Protein 7M7K (pdb70)

B-factor: mean 34.38, std 13.86, range [15.27, 119.69]

Nearest PDB structures (foldseek):
  7m7k-assembly1_B-2  TM=1.002E+00  e=3.809E-82  Parageobacillus thermoglucosidasius
  5oln-assembly1_A  TM=9.779E-01  e=3.500E-61  Bacillus subtilis subsp. subtilis str. 168
  3h5q-assembly1_A-2  TM=9.897E-01  e=1.574E-60  Staphylococcus aureus subsp. aureus COL
  5ep8-assembly1_B  TM=9.813E-01  e=8.263E-61  Bacillus subtilis subsp. subtilis str. 168
  1brw-assembly1_B  TM=8.664E-01  e=1.815E-63  Geobacillus stearothermophilus

Sequence (432 aa):
HHVDLIAKKRDGYELSKEEIDFIIRGYTNGDIPDYQMSAFAMAVFFRGMTEEETAALTMAMVRSGDVIDLSKIEGMKVDKHSTGGVGDTTTLVLGPLVASVGVPVAKMSGRGLGHTGGTIDKLESVPGFHVEIDNEQFIELVNKNKIAIIGQTGNLTPADKKLYALRDVTATVDSIPLIASSIMSKKIAAGADAIVLDVKTGAGAFMKDFAGAKRLATAMVEIGKRVGRKTMAVISDMSQPLGYAVGNALEVKEAIDTLKGKGPEDLQELCLTLGSYMVYLAEKASSLEEARALLEASIREGKALETFKVFLSAQGGDASVVDDPTKLPQAKYRWELEAPEDGYVAEIVADEVGTAAMLLGAGRATKEATIDLSVGLVLHKKVGDAVKKGESLVTIYSNTENIEEVKQKLAKSIRLSSIPVAKPTLIYETIS

Secondary structure (DSSP, 8-state):
-THHHHHHHHTTPPPPHHHHHHHHHHHHHTSS-HHHHHHHHHHHHHH---HHHHHHHHHHHHHTS-----TTS-S--EEEEE---TT--HHHHHHHHHHTTT--EEEEE----SSS--HHHHHTTSTT------HHHHHHHHHHHSEEEEE--S---HHHHHHHHHHHTTT----HHHHHHHHHHHHHHTT-SEEEEEEEESTTSSSSSHHHHHHHHHHHHHHHHHHT-EEEEEEEE-SS-SSSEEESHHHHHHHHHHHTT-S-HHHHHHHHHHHHHHHHHTTSSSSHHHHHHHHHHHHHTTHHHHHHHHHHHHTT--GGGGT-GGGSPPPSEEEEEE-SSSEEEEEE-HHHHHHHHHHHT-S--SSS----TT-EEEE---TT-EE-TT-EEEEEEESSS--HHHHHHHHHHEEEESS--PPPPSEEEEE-

Radius of gyration: 22.05 Å; Cα contacts (8 Å, |Δi|>4): 949; chains: 1; bounding box: 49×59×62 Å

Solvent-accessible surface area: 18315 Å² total; per-residue (Å²): 168,56,71,96,19,26,33,59,4,142,58,40,131,86,3,52,126,138,46,1,29,103,5,2,189,6,5,47,114,47,89,5,42,88,154,18,2,24,45,5,1,69,11,1,85,150,140,20,31,57,87,102,4,8,8,14,4,0,44,5,1,5,125,32,20,85,77,35,95,13,72,143,1,120,35,62,23,13,31,17,44,21,46,18,36,20,2,27,1,0,36,8,0,5,10,4,0,0,5,25,27,25,0,2,18,18,43,29,24,51,128,31,100,36,110,31,4,21,28,9,3,14,4,45,3,0,53,44,2,99,28,138,35,79,79,126,82,0,25,104,31,0,49,157,22,48,7,0,1,15,20,63,123,28,88,30,4,34,0,6,168,88,4,98,57,22,4,87,117,38,82,0,28,98,6,33,15,5,7,0,1,7,15,0,0,86,30,0,0,11,12,5,58,1,0,0,1,1,4,1,5,19,62,11,4,101,16,124,81,79,51,1,0,80,138,0,0,54,21,2,2,37,3,0,116,95,22,68,64,107,4,18,0,1,0,0,11,0,41,23,0,5,0,83,3,1,0,0,4,20,2,1,88,10,0,1,33,1,0,77,35,137,21,5,120,29,0,58,59,0,2,6,16,0,0,7,22,11,0,78,7,1,126,79,14,100,41,53,141,74,0,65,58,65,0,77,16,0,16,177,101,25,83,0,24,95,19,2,43,61,9,0,63,46,12,50,8,49,18,36,0,1,108,51,34,92,89,4,52,112,21,161,90,161,118,76,19,110,4,91,94,96,8,64,0,20,96,0,48,1,72,44,0,4,48,0,0,47,84,14,27,0,8,12,81,61,169,106,23,127,28,55,30,7,0,0,0,27,1,74,34,23,14,24,56,63,9,145,135,35,63,28,4,0,3,0,26,3,58,63,121,136,13,102,115,6,29,124,65,0,53,133,0,13,110,41,30,100,121,95,45,84,147,47,76,36,49,88,57,48,24,63

Structure (mmCIF, N/CA/C/O backbone):
data_7M7K
#
_entry.id   7M7K
#
_cell.length_a   84.262
_cell.length_b   84.262
_cell.length_c   121.694
_cell.angle_alpha   90.000
_cell.angle_beta   90.000
_cell.angle_gamma   90.000
#
_symmetry.space_group_name_H-M   'P 41 21 2'
#
loop_
_entity.id
_entity.type
_entity.pdbx_description
1 polymer 'Pyrimidine-nucleoside phosphorylase'
2 non-polymer 'SULFATE ION'
3 non-polymer URIDINE
4 water water
#
loop_
_atom_site.group_PDB
_atom_site.id
_atom_site.type_symbol
_atom_site.label_atom_id
_atom_site.label_alt_id
_atom_site.label_comp_id
_atom_site.label_asym_id
_atom_site.label_entity_id
_atom_site.label_seq_id
_atom_site.pdbx_PDB_ins_code
_atom_site.Cartn_x
_atom_site.Cartn_y
_atom_site.Cartn_z
_atom_site.occupancy
_atom_site.B_iso_or_equiv
_atom_site.auth_seq_id
_atom_site.auth_comp_id
_atom_site.auth_asym_id
_atom_site.auth_atom_id
_atom_site.pdbx_PDB_model_num
ATOM 1 N N . HIS A 1 7 ? -13.75795 36.35946 -37.04469 1.000 55.74113 2 HIS B N 1
ATOM 2 C CA . HIS A 1 7 ? -15.05709 35.78279 -36.71572 1.000 53.58206 2 HIS B CA 1
ATOM 3 C C . HIS A 1 7 ? -14.92414 34.79592 -35.55608 1.000 45.44497 2 HIS B C 1
ATOM 4 O O . HIS A 1 7 ? -13.97271 34.00063 -35.51159 1.000 38.25258 2 HIS B O 1
ATOM 17 N N . HIS A 1 8 ? -15.89048 34.85534 -34.63149 1.000 40.62897 3 HIS B N 1
ATOM 18 C CA . HIS A 1 8 ? -15.85758 34.03431 -33.42285 1.000 36.00640 3 HIS B CA 1
ATOM 19 C C . HIS A 1 8 ? -15.72781 32.54020 -33.71690 1.000 32.18955 3 HIS B C 1
ATOM 20 O O . HIS A 1 8 ? -15.32707 31.76980 -32.82765 1.000 28.21558 3 HIS B O 1
ATOM 34 N N . VAL A 1 9 ? -16.10650 32.11123 -34.92132 1.000 24.26740 4 VAL B N 1
ATOM 35 C CA . VAL A 1 9 ? -16.02120 30.70135 -35.29191 1.000 26.68935 4 VAL B CA 1
ATOM 36 C C . VAL A 1 9 ? -14.61352 30.17889 -35.06918 1.000 22.51944 4 VAL B C 1
ATOM 37 O O . VAL A 1 9 ? -14.42392 29.00751 -34.71912 1.000 20.20691 4 VAL B O 1
ATOM 50 N N . ASP A 1 10 ? -13.60549 31.03788 -35.25490 1.000 21.69196 5 ASP B N 1
ATOM 51 C CA . ASP A 1 10 ? -12.22093 30.60298 -35.10345 1.000 23.51659 5 ASP B CA 1
ATOM 52 C C . ASP A 1 10 ? -11.98097 30.02124 -33.71982 1.000 16.96241 5 ASP B C 1
ATOM 53 O O . ASP A 1 10 ? -11.25294 29.03128 -33.56951 1.000 25.03743 5 ASP B O 1
ATOM 62 N N . LEU A 1 11 ? -12.61448 30.60280 -32.69583 1.000 19.46496 6 LEU B N 1
ATOM 63 C CA . LEU A 1 11 ? -12.43861 30.08866 -31.34272 1.000 18.56786 6 LEU B CA 1
ATOM 64 C C . LEU A 1 11 ? -12.95052 28.66463 -31.23029 1.000 17.46971 6 LEU B C 1
ATOM 65 O O . LEU A 1 11 ? -12.32590 27.81679 -30.57845 1.000 19.72631 6 LEU B O 1
ATOM 81 N N . ILE A 1 12 ? -14.07870 28.37626 -31.87120 1.000 20.09925 7 ILE B N 1
ATOM 82 C CA . ILE A 1 12 ? -14.57750 27.00802 -31.88622 1.000 21.19967 7 ILE B CA 1
ATOM 83 C C . ILE A 1 12 ? -13.59089 26.11187 -32.61795 1.000 18.19574 7 ILE B C 1
ATOM 84 O O . ILE A 1 12 ? -13.17712 25.06415 -32.10467 1.000 21.34815 7 ILE B O 1
ATOM 100 N N . ALA A 1 13 ? -13.14804 26.54994 -33.80866 1.000 20.12863 8 ALA B N 1
ATOM 101 C CA . ALA A 1 13 ? -12.31272 25.68347 -34.63631 1.000 19.90901 8 ALA B CA 1
ATOM 102 C C . ALA A 1 13 ? -11.02917 25.33297 -33.91370 1.000 21.10223 8 ALA B C 1
ATOM 103 O O . ALA A 1 13 ? -10.58200 24.17849 -33.93143 1.000 22.58965 8 ALA B O 1
ATOM 110 N N . LYS A 1 14 ? -10.45715 26.32020 -33.22354 1.000 18.91663 9 LYS B N 1
ATOM 111 C CA . LYS A 1 14 ? -9.19020 26.12632 -32.53733 1.000 20.90491 9 LYS B CA 1
ATOM 112 C C . LYS A 1 14 ? -9.31118 25.02103 -31.51015 1.000 21.12563 9 LYS B C 1
ATOM 113 O O . LYS A 1 14 ? -8.45784 24.13031 -31.43494 1.000 21.74443 9 LYS B O 1
ATOM 132 N N . LYS A 1 15 ? -10.38654 25.05099 -30.72164 1.000 22.17671 10 LYS B N 1
ATOM 133 C CA . LYS A 1 15 ? -10.55581 24.01559 -29.71391 1.000 24.24656 10 LYS B CA 1
ATOM 134 C C . LYS A 1 15 ? -10.86885 22.69076 -30.38509 1.000 20.01096 10 LYS B C 1
ATOM 135 O O . LYS A 1 15 ? -10.34674 21.64443 -29.98622 1.000 20.26086 10 LYS B O 1
ATOM 154 N N . ARG A 1 16 ? -11.67865 22.72990 -31.44229 1.000 20.42570 11 ARG B N 1
ATOM 155 C CA . ARG A 1 16 ? -12.01151 21.50057 -32.14919 1.000 19.44113 11 ARG B CA 1
ATOM 156 C C . ARG A 1 16 ? -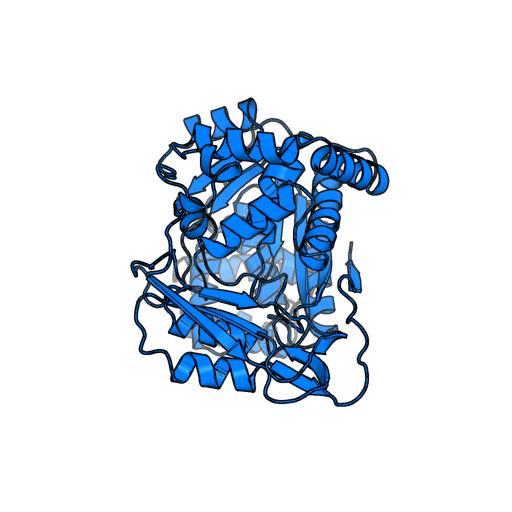10.74935 20.81451 -32.64909 1.000 23.97740 11 ARG B C 1
ATOM 157 O O . ARG A 1 16 ? -10.63147 19.58770 -32.58686 1.000 21.67679 11 ARG B O 1
ATOM 178 N N . ASP A 1 17 ? -9.78308 21.59396 -33.11955 1.000 22.72095 12 ASP B N 1
ATOM 179 C CA . ASP A 1 17 ? -8.55057 21.03461 -33.65123 1.000 22.02017 12 ASP B CA 1
ATOM 180 C C . ASP A 1 17 ? -7.56083 20.62915 -32.56728 1.000 25.17760 12 ASP B C 1
ATOM 181 O O . ASP A 1 17 ? -6.45218 20.19702 -32.90171 1.000 23.75905 12 ASP B O 1
ATOM 190 N N . GLY A 1 18 ? -7.92920 20.75088 -31.29434 1.000 25.36294 13 GLY B N 1
ATOM 191 C CA . GLY A 1 18 ? -7.09215 20.31590 -30.19528 1.000 26.59370 13 GLY B CA 1
ATOM 192 C C . GLY A 1 18 ? -6.11272 21.33746 -29.65134 1.000 25.68788 13 GLY B C 1
ATOM 193 O O . GLY A 1 18 ? -5.25315 20.96921 -28.83597 1.000 24.36446 13 GLY B O 1
ATOM 197 N N . TYR A 1 19 ? -6.21603 22.60247 -30.04962 1.000 20.77507 14 TYR B N 1
ATOM 198 C CA . TYR A 1 19 ? -5.23862 23.58680 -29.61359 1.000 23.66835 14 TYR B CA 1
ATOM 199 C C . TYR A 1 19 ? -5.68758 24.24648 -28.31396 1.000 28.82333 14 TYR B C 1
ATOM 200 O O . TYR A 1 19 ? -6.86732 24.27035 -27.96610 1.000 25.31076 14 TYR B O 1
ATOM 218 N N . GLU A 1 20 ? -4.71576 24.77419 -27.59150 1.000 24.27474 15 GLU B N 1
ATOM 219 C CA . GLU A 1 20 ? -4.95894 25.40818 -26.30560 1.000 25.38583 15 GLU B CA 1
ATOM 220 C C . GLU A 1 20 ? -5.35717 26.86107 -26.51803 1.000 26.52889 15 GLU B C 1
ATOM 221 O O . GLU A 1 20 ? -4.63338 27.62014 -27.17339 1.000 30.11126 15 GLU B O 1
ATOM 233 N N . LEU A 1 21 ? -6.51594 27.24552 -25.98996 1.000 22.94990 16 LEU B N 1
ATOM 234 C CA . LEU A 1 21 ? -6.89915 28.64755 -26.02418 1.000 26.22273 16 LEU B CA 1
ATOM 235 C C . LEU A 1 21 ? -6.02217 29.43861 -25.06571 1.000 28.85300 16 LEU B C 1
ATOM 236 O O . LEU A 1 21 ? -5.58428 28.93354 -24.02944 1.000 28.11673 16 LEU B O 1
ATOM 252 N N . SER A 1 22 ? -5.75089 30.68646 -25.42761 1.000 25.76271 17 SER B N 1
ATOM 253 C CA . SER A 1 22 ? -5.01625 31.55899 -24.53519 1.000 23.67032 17 SER B CA 1
ATOM 254 C C . SER A 1 22 ? -5.94293 32.12046 -23.46191 1.000 24.31396 17 SER B C 1
ATOM 255 O O . SER A 1 22 ? -7.17005 32.08818 -23.57348 1.000 23.19843 17 SER B O 1
ATOM 263 N N . LYS A 1 23 ? -5.33647 32.69442 -22.42697 1.000 26.41876 18 LYS B N 1
ATOM 264 C CA . LYS A 1 23 ? -6.13217 33.39667 -21.42997 1.000 29.12913 18 LYS B CA 1
ATOM 265 C C . LYS A 1 23 ? -6.99070 34.47926 -22.07510 1.000 24.81122 18 LYS B C 1
ATOM 266 O O . LYS A 1 23 ? -8.16058 34.64878 -21.71670 1.000 25.08395 18 LYS B O 1
ATOM 285 N N . GLU A 1 24 ? -6.41517 35.25088 -22.99700 1.000 26.40757 19 GLU B N 1
ATOM 286 C CA . GLU A 1 24 ? -7.17313 36.31329 -23.65253 1.000 22.33710 19 GLU B CA 1
ATOM 287 C C . GLU A 1 24 ? -8.39411 35.74711 -24.36628 1.000 21.15824 19 GLU B C 1
ATOM 288 O O . GLU A 1 24 ? -9.48304 36.33362 -24.31899 1.000 21.83051 19 GLU B O 1
ATOM 300 N N . GLU A 1 25 ? -8.23437 34.59782 -25.02220 1.000 23.40287 20 GLU B N 1
ATOM 301 C CA . GLU A 1 25 ? -9.33588 34.01323 -25.78403 1.000 22.55802 20 GLU B CA 1
ATOM 302 C C . GLU A 1 25 ? -10.42166 33.47166 -24.85740 1.000 20.14706 20 GLU B C 1
ATOM 303 O O . GLU A 1 25 ? -11.61194 33.67442 -25.10819 1.000 20.28495 20 GLU B O 1
ATOM 315 N N . ILE A 1 26 ? -10.03173 32.79711 -23.77413 1.000 25.62645 21 ILE B N 1
ATOM 316 C CA . ILE A 1 26 ? -11.01419 32.33183 -22.79223 1.000 19.33869 21 ILE B CA 1
ATOM 317 C C . ILE A 1 26 ? -11.77383 33.51239 -22.19287 1.000 22.41584 21 ILE B C 1
ATOM 318 O O . ILE A 1 26 ? -13.01120 33.49240 -22.09266 1.000 22.02908 21 ILE B O 1
ATOM 334 N N . ASP A 1 27 ? -11.05002 34.56088 -21.78515 1.000 24.61331 22 ASP B N 1
ATOM 335 C CA . ASP A 1 27 ? -11.71486 35.74210 -21.24363 1.000 24.38050 22 ASP B CA 1
ATOM 336 C C . ASP A 1 27 ? -12.70409 36.30994 -22.24392 1.000 23.39002 22 ASP B C 1
ATOM 337 O O . ASP A 1 27 ? -13.84342 36.64333 -21.89453 1.000 28.05489 22 ASP B O 1
ATOM 346 N N . PHE A 1 28 ? -12.28391 36.41068 -23.50647 1.000 25.04228 23 PHE B N 1
ATOM 347 C CA . PHE A 1 28 ? -13.13217 36.98338 -24.54454 1.000 19.87266 23 PHE B CA 1
ATOM 348 C C . PHE A 1 28 ? -14.39031 36.15238 -24.74760 1.000 21.55457 23 PHE B C 1
ATOM 349 O O . PHE A 1 28 ? -15.49381 36.69336 -24.82107 1.000 19.27652 23 PHE B O 1
ATOM 366 N N . ILE A 1 29 ? -14.24405 34.82739 -24.84519 1.000 21.77976 24 ILE B N 1
ATOM 367 C CA . ILE A 1 29 ? -15.40762 33.99123 -25.13161 1.000 24.56047 24 ILE B CA 1
ATOM 368 C C . ILE A 1 29 ? -16.38461 34.00745 -23.95738 1.000 25.58400 24 ILE B C 1
ATOM 369 O O . ILE A 1 29 ? -17.60265 34.09327 -24.15418 1.000 26.66557 24 ILE B O 1
ATOM 385 N N . ILE A 1 30 ? -15.87840 33.94807 -22.72072 1.000 24.96246 25 ILE B N 1
ATOM 386 C CA . ILE A 1 30 ? -16.78456 33.96801 -21.57416 1.000 24.93958 25 ILE B CA 1
ATOM 387 C C . ILE A 1 30 ? -17.49601 35.31542 -21.47268 1.000 26.69446 25 ILE B C 1
ATOM 388 O O . ILE A 1 30 ? -18.71120 35.37406 -21.25930 1.000 26.57217 25 ILE B O 1
ATOM 404 N N . ARG A 1 31 ? -16.76382 36.41627 -21.64154 1.000 32.02635 26 ARG B N 1
ATOM 405 C CA . ARG A 1 31 ? -17.37531 37.74413 -21.57170 1.000 30.92660 26 ARG B CA 1
ATOM 406 C C . ARG A 1 31 ? -18.44348 37.92577 -22.64514 1.000 30.95676 26 ARG B C 1
ATOM 407 O O . ARG A 1 31 ? -19.55269 38.41088 -22.36684 1.000 34.22380 26 ARG B O 1
ATOM 428 N N . GLY A 1 32 ? -18.13463 37.51967 -23.88049 1.000 28.96466 27 GLY B N 1
ATOM 429 C CA . GLY A 1 32 ? -19.09105 37.67062 -24.96237 1.000 31.73947 27 GLY B CA 1
ATOM 430 C C . GLY A 1 32 ? -20.30606 36.76876 -24.82504 1.000 32.52071 27 GLY B C 1
ATOM 431 O O . GLY A 1 32 ? -21.42931 37.18713 -25.11596 1.000 29.64549 27 GLY B O 1
ATOM 435 N N . TYR A 1 33 ? -20.10378 35.51400 -24.40510 1.000 28.07879 28 TYR B N 1
ATOM 436 C CA . TYR A 1 33 ? -21.24355 34.63966 -24.13556 1.000 29.73913 28 TYR B CA 1
ATOM 437 C C . TYR A 1 33 ? -22.10973 35.21566 -23.01996 1.000 27.50184 28 TYR B C 1
ATOM 438 O O . TYR A 1 33 ? -23.33875 35.28486 -23.14078 1.000 29.69336 28 TYR B O 1
ATOM 456 N N . THR A 1 34 ? -21.47838 35.64236 -21.92703 1.000 27.29333 29 THR B N 1
ATOM 457 C CA . THR A 1 34 ? -22.21290 36.20837 -20.80253 1.000 38.89305 29 THR B CA 1
ATOM 458 C C . THR A 1 34 ? -23.07910 37.36632 -21.24339 1.000 36.75728 29 THR B C 1
ATOM 459 O O . THR A 1 34 ? -24.23422 37.48535 -20.81717 1.000 30.73275 29 THR B O 1
ATOM 470 N N . ASN A 1 35 ? -22.52773 38.25380 -22.06916 1.000 33.48636 30 ASN B N 1
ATOM 471 C CA . ASN A 1 35 ? -23.27703 39.44644 -22.43085 1.000 38.42524 30 ASN B CA 1
ATOM 472 C C . ASN A 1 35 ? -24.22488 39.23513 -23.60059 1.000 42.85283 30 ASN B C 1
ATOM 473 O O . ASN A 1 35 ? -25.09029 40.08730 -23.82594 1.000 38.08636 30 ASN B O 1
ATOM 484 N N . GLY A 1 36 ? -24.08456 38.13951 -24.34929 1.000 40.56612 31 GLY B N 1
ATOM 485 C CA . GLY A 1 36 ? -24.94348 37.86935 -25.48760 1.000 37.85216 31 GLY B CA 1
ATOM 486 C C . GLY A 1 36 ? -24.30015 38.07443 -26.84196 1.000 40.10892 31 GLY B C 1
ATOM 487 O O . GLY A 1 36 ? -24.93871 37.78307 -27.86309 1.000 39.08304 31 GLY B O 1
ATOM 491 N N . ASP A 1 37 ? -23.05993 38.56097 -26.88580 1.000 37.44199 32 ASP B N 1
ATOM 492 C CA . ASP A 1 37 ? -22.37777 38.75158 -28.15905 1.000 37.28458 32 ASP B CA 1
ATOM 493 C C . ASP A 1 37 ? -22.13722 37.42593 -28.87158 1.000 34.68186 32 ASP B C 1
ATOM 494 O O . ASP A 1 37 ? -22.15948 37.36948 -30.10170 1.000 39.73124 32 ASP B O 1
ATOM 503 N N . ILE A 1 38 ? -21.89752 36.35393 -28.12080 1.000 38.88467 33 ILE B N 1
ATOM 504 C CA . ILE A 1 38 ? -21.62236 35.03168 -28.67894 1.000 30.24219 33 ILE B CA 1
ATOM 505 C C . ILE A 1 38 ? -22.87451 34.18157 -28.47483 1.000 26.33619 33 ILE B C 1
ATOM 506 O O . ILE A 1 38 ? -23.20436 33.85860 -27.32462 1.000 29.12956 33 ILE B O 1
ATOM 522 N N . PRO A 1 39 ? -23.58494 33.80010 -29.53277 1.000 28.51954 34 PRO B N 1
ATOM 523 C CA . PRO A 1 39 ? -24.87993 33.12509 -29.35273 1.000 28.04033 34 PRO B CA 1
ATOM 524 C C . PRO A 1 39 ? -24.72503 31.71442 -28.80828 1.000 29.16180 34 PRO B C 1
ATOM 525 O O . PRO A 1 39 ? -23.66556 31.08931 -28.88647 1.000 24.82726 34 PRO B O 1
ATOM 536 N N . ASP A 1 40 ? -25.83665 31.20845 -28.27809 1.000 31.32808 35 ASP B N 1
ATOM 537 C CA . ASP A 1 40 ? -25.83026 29.90524 -27.62941 1.000 27.69126 35 ASP B CA 1
ATOM 538 C C . ASP A 1 40 ? -25.34223 28.79333 -28.55864 1.000 25.77438 35 ASP B C 1
ATOM 539 O O . ASP A 1 40 ? -24.69600 27.85501 -28.08904 1.000 21.68392 35 ASP B O 1
ATOM 548 N N . TYR A 1 41 ? -25.62277 28.86774 -29.86643 1.000 25.04884 36 TYR B N 1
ATOM 549 C CA . TYR A 1 41 ? -25.25032 27.74541 -30.73457 1.000 25.22938 36 TYR B CA 1
ATOM 550 C C . TYR A 1 41 ? -23.73915 27.67676 -30.94724 1.000 25.25365 36 TYR B C 1
ATOM 551 O O . TYR A 1 41 ? -23.17473 26.57722 -31.10509 1.000 27.04547 36 TYR B O 1
ATOM 569 N N . GLN A 1 42 ? -23.05607 28.82055 -30.85585 1.000 22.53423 37 GLN B N 1
ATOM 570 C CA . GLN A 1 42 ? -21.60343 28.81296 -30.91819 1.000 20.89712 37 GLN B CA 1
ATOM 571 C C . GLN A 1 42 ? -21.00005 28.34994 -29.60018 1.000 21.53771 37 GLN B C 1
ATOM 572 O O . GLN A 1 42 ? -20.02815 27.58297 -29.59352 1.000 20.56270 37 GLN B O 1
ATOM 586 N N . MET A 1 43 ? -21.57541 28.77843 -28.47604 1.000 23.11346 38 MET B N 1
ATOM 587 C CA . MET A 1 43 ? -21.08772 28.31101 -27.18388 1.000 22.74220 38 MET B CA 1
ATOM 588 C C . MET A 1 43 ? -21.27877 26.80387 -27.03168 1.000 18.10824 38 MET B C 1
ATOM 589 O O . MET A 1 43 ? -20.44059 26.12352 -26.43431 1.000 20.31084 38 MET B O 1
ATOM 603 N N . SER A 1 44 ? -22.36700 26.25980 -27.56663 1.000 22.85445 39 SER B N 1
ATOM 604 C CA . SER A 1 44 ? -22.61640 24.83167 -27.40025 1.000 20.21935 39 SER B CA 1
ATOM 605 C C . SER A 1 44 ? -21.70455 24.01225 -28.30604 1.000 21.45413 39 SER B C 1
ATOM 606 O O . SER A 1 44 ? -21.20637 22.95524 -27.89459 1.000 19.15987 39 SER B O 1
ATOM 614 N N . ALA A 1 45 ? -21.45476 24.48873 -29.53350 1.000 17.91632 40 ALA B N 1
ATOM 615 C CA . ALA A 1 45 ? -20.42051 23.85033 -30.34344 1.000 18.27956 40 ALA B CA 1
ATOM 616 C C . ALA A 1 45 ? -19.06245 23.89930 -29.64622 1.000 19.00686 40 ALA B C 1
ATOM 617 O O . ALA A 1 45 ? -18.3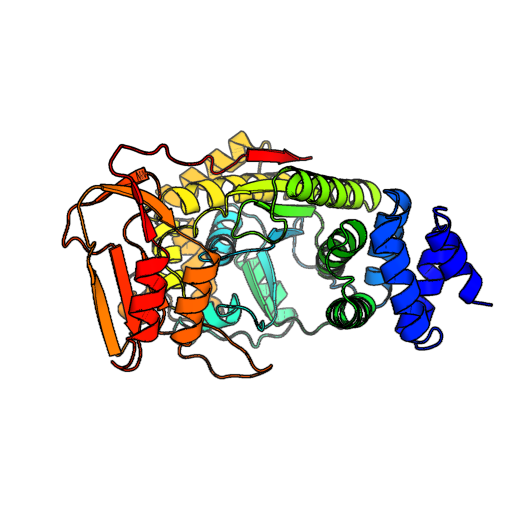0949 22.91281 -29.66006 1.000 17.53629 40 ALA B O 1
ATOM 624 N N . PHE A 1 46 ? -18.72960 25.03485 -29.02065 1.000 20.57081 41 PHE B N 1
ATOM 625 C CA . PHE A 1 46 ? -17.46668 25.13736 -28.28951 1.000 21.09506 41 PHE B CA 1
ATOM 626 C C . PHE A 1 46 ? -17.40867 24.13848 -27.13626 1.000 21.60045 41 PHE B C 1
ATOM 627 O O . PHE A 1 46 ? -16.39762 23.44460 -26.95701 1.000 19.98536 41 PHE B O 1
ATOM 644 N N . ALA A 1 47 ? -18.49650 24.03355 -26.35888 1.000 17.74354 42 ALA B N 1
ATOM 645 C CA . ALA A 1 47 ? -18.53143 23.10840 -25.22973 1.000 24.08471 42 ALA B CA 1
ATOM 646 C C . ALA A 1 47 ? -18.38228 21.65861 -25.68675 1.000 23.04612 42 ALA B C 1
ATOM 647 O O . ALA A 1 47 ? -17.71674 20.85826 -25.01863 1.000 19.24022 42 ALA B O 1
ATOM 654 N N . MET A 1 48 ? -18.99391 21.29525 -26.81981 1.000 22.72044 43 MET B N 1
ATOM 655 C CA . MET A 1 48 ? -18.83496 19.92868 -27.32394 1.000 18.42820 43 MET B CA 1
ATOM 656 C C . MET A 1 48 ? -17.39921 19.67234 -27.78251 1.000 20.72312 43 MET B C 1
ATOM 657 O O . MET A 1 48 ? -16.84509 18.57805 -27.56920 1.000 18.92687 43 MET B O 1
ATOM 671 N N . ALA A 1 49 ? -16.76895 20.68083 -28.39535 1.000 18.87622 44 ALA B N 1
ATOM 672 C CA . ALA A 1 49 ? -15.36328 20.54533 -28.75039 1.000 19.29671 44 ALA B CA 1
ATOM 673 C C . ALA A 1 49 ? -14.49986 20.35134 -27.50724 1.000 21.84031 44 ALA B C 1
ATOM 674 O O . ALA A 1 49 ? -13.53911 19.57382 -27.52294 1.000 21.28913 44 ALA B O 1
ATOM 681 N N . VAL A 1 50 ? -14.83484 21.04164 -26.41611 1.000 18.70759 45 VAL B N 1
ATOM 682 C CA . VAL A 1 50 ? -14.13031 20.83141 -25.15493 1.000 16.21266 45 VAL B CA 1
ATOM 683 C C . VAL A 1 50 ? -14.37506 19.41820 -24.63818 1.000 21.81229 45 VAL B C 1
ATOM 684 O O . VAL A 1 50 ? -13.45860 18.75729 -24.12133 1.000 19.62779 45 VAL B O 1
ATOM 697 N N . PHE A 1 51 ? -15.61722 18.93991 -24.74289 1.000 16.94357 46 PHE B N 1
ATOM 698 C CA . PHE A 1 51 ? -15.91527 17.57958 -24.31215 1.000 20.97317 46 PHE B CA 1
ATOM 699 C C . PHE A 1 51 ? -14.95028 16.59248 -24.95132 1.000 23.54415 46 PHE B C 1
ATOM 700 O O . PHE A 1 51 ? -14.45313 15.67160 -24.28400 1.000 20.75474 46 PHE B O 1
ATOM 717 N N . PHE A 1 52 ? -14.67516 16.76847 -26.25067 1.000 20.98540 47 PHE B N 1
ATOM 718 C CA . PHE A 1 52 ? -13.78864 15.82859 -26.94639 1.000 18.42410 47 PHE B CA 1
ATOM 719 C C . PHE A 1 52 ? -12.29842 16.12664 -26.78493 1.000 25.39984 47 PHE B C 1
ATOM 720 O O . PHE A 1 52 ? -11.49113 15.18886 -26.72816 1.000 22.34921 47 PHE B O 1
ATOM 737 N N . ARG A 1 53 ? -11.90181 17.38980 -26.69087 1.000 20.50096 48 ARG B N 1
ATOM 738 C CA . ARG A 1 53 ? -10.49140 17.74217 -26.72134 1.000 20.32987 48 ARG B CA 1
ATOM 739 C C . ARG A 1 53 ? -9.95013 18.22679 -25.39069 1.000 19.36429 48 ARG B C 1
ATOM 740 O O . ARG A 1 53 ? -8.72947 18.32706 -25.24555 1.000 25.33593 48 ARG B O 1
ATOM 761 N N . GLY A 1 54 ? -10.81026 18.52985 -24.42705 1.000 24.90256 49 GLY B N 1
ATOM 762 C CA . GLY A 1 54 ? -10.36896 18.93623 -23.11194 1.000 20.58909 49 GLY B CA 1
ATOM 763 C C . GLY A 1 54 ? -9.68987 20.30067 -23.06844 1.000 24.67952 49 GLY B C 1
ATOM 764 O O . GLY A 1 54 ? -9.71731 21.09717 -24.01416 1.000 23.84345 49 GLY B O 1
ATOM 768 N N . MET A 1 55 ? -9.07742 20.55791 -21.90994 1.000 22.76772 50 MET B N 1
ATOM 769 C CA . MET A 1 55 ? -8.35193 21.79136 -21.63394 1.000 21.89536 50 MET B CA 1
ATOM 770 C C . MET A 1 55 ? -7.14308 21.49533 -20.75440 1.000 23.23958 50 MET B C 1
ATOM 771 O O . MET A 1 55 ? -7.17051 20.59644 -19.90554 1.000 24.27335 50 MET B O 1
ATOM 785 N N . THR A 1 56 ? -6.08557 22.28048 -20.94696 1.000 23.47461 51 THR B N 1
ATOM 786 C CA . THR A 1 56 ? -4.92539 22.21669 -20.07408 1.000 22.43321 51 THR B CA 1
ATOM 787 C C . THR A 1 56 ? -5.25931 22.80613 -18.69703 1.000 20.78702 51 THR B C 1
ATOM 788 O O . THR A 1 56 ? -6.31016 23.41999 -18.48101 1.000 21.00963 51 THR B O 1
ATOM 799 N N . GLU A 1 57 ? -4.31465 22.66881 -17.76969 1.000 21.96684 52 GLU B N 1
ATOM 800 C CA . GLU A 1 57 ? -4.48972 23.27159 -16.44725 1.000 28.13217 52 GLU B CA 1
ATOM 801 C C . GLU A 1 57 ? -4.56323 24.79446 -16.52787 1.000 23.21170 52 GLU B C 1
ATOM 802 O O . GLU A 1 57 ? -5.37829 25.42803 -15.84170 1.000 25.34174 52 GLU B O 1
ATOM 814 N N . GLU A 1 58 ? -3.73157 25.40348 -17.37346 1.000 25.81566 53 GLU B N 1
ATOM 815 C CA . GLU A 1 58 ? -3.77603 26.85367 -17.52426 1.000 23.73708 53 GLU B CA 1
ATOM 816 C C . GLU A 1 58 ? -5.11151 27.30674 -18.09853 1.000 23.66407 53 GLU B C 1
ATOM 817 O O . GLU A 1 58 ? -5.69330 28.30319 -17.64781 1.000 24.08269 53 GLU B O 1
ATOM 829 N N . GLU A 1 59 ? -5.61783 26.58365 -19.09370 1.000 22.74583 54 GLU B N 1
ATOM 830 C CA . GLU A 1 59 ? -6.91866 26.91227 -19.65737 1.000 21.80924 54 GLU B CA 1
ATOM 831 C C . GLU A 1 59 ? -8.01195 26.80913 -18.60831 1.000 18.29499 54 GLU B C 1
ATOM 832 O O . GLU A 1 59 ? -8.90535 27.65647 -18.53995 1.000 18.28395 54 GLU B O 1
ATOM 844 N N . THR A 1 60 ? -7.99631 25.72605 -17.82881 1.000 18.71458 55 THR B N 1
ATOM 845 C CA . THR A 1 60 ? -9.06137 25.49808 -16.86369 1.000 17.61530 55 THR B CA 1
ATOM 846 C C . THR A 1 60 ? -9.06083 26.58164 -15.79172 1.000 24.66727 55 THR B C 1
ATOM 847 O O . THR A 1 60 ? -10.12705 27.06856 -15.38983 1.000 22.32137 55 THR B O 1
ATOM 858 N N . ALA A 1 61 ? -7.87089 26.97979 -15.32166 1.000 21.79243 56 ALA B N 1
ATOM 859 C CA . ALA A 1 61 ? -7.79931 28.07164 -14.35296 1.000 22.29603 56 ALA B CA 1
ATOM 860 C C . ALA A 1 61 ? -8.27699 29.38705 -14.96503 1.000 23.12537 56 ALA B C 1
ATOM 861 O O . ALA A 1 61 ? -8.99263 30.16757 -14.31418 1.000 21.39264 56 ALA B O 1
ATOM 868 N N . ALA A 1 62 ? -7.87833 29.66816 -16.21298 1.000 19.95010 57 ALA B N 1
ATOM 869 C CA . ALA A 1 62 ? -8.37307 30.87978 -16.86109 1.000 22.92469 57 ALA B CA 1
ATOM 870 C C . ALA A 1 62 ? -9.89762 30.86663 -16.96290 1.000 24.70508 57 ALA B C 1
ATOM 871 O O . ALA A 1 62 ? -10.55663 31.88489 -16.71661 1.000 21.39261 57 ALA B O 1
ATOM 878 N N . LEU A 1 63 ? -10.47492 29.72144 -17.32500 1.000 22.93012 58 LEU B N 1
ATOM 879 C CA . LEU A 1 63 ? -11.92776 29.61249 -17.42568 1.000 20.64145 58 LEU B CA 1
ATOM 880 C C . LEU A 1 63 ? -12.59046 29.85695 -16.07742 1.000 18.12654 58 LEU B C 1
ATOM 881 O O . LEU A 1 63 ? -13.58510 30.59131 -15.98781 1.000 19.59783 58 LEU B O 1
ATOM 897 N N . THR A 1 64 ? -12.03296 29.25883 -15.01395 1.000 21.86095 59 THR B N 1
ATOM 898 C CA . THR A 1 64 ? -12.55551 29.47217 -13.66670 1.000 22.53366 59 THR B CA 1
ATOM 899 C C . THR A 1 64 ? -12.60449 30.95595 -13.33130 1.000 19.36153 59 THR B C 1
ATOM 900 O O . THR A 1 64 ? -13.63156 31.47806 -12.88355 1.000 21.46407 59 THR B O 1
ATOM 911 N N . MET A 1 65 ? -11.48546 31.64915 -13.52801 1.000 22.53423 60 MET B N 1
ATOM 912 C CA . MET A 1 65 ? -11.43611 33.04959 -13.12597 1.000 19.95316 60 MET B CA 1
ATOM 913 C C . MET A 1 65 ? -12.27211 33.93393 -14.04483 1.000 23.96760 60 MET B C 1
ATOM 914 O O . MET A 1 65 ? -12.83428 34.93023 -13.58601 1.000 22.25766 60 MET B O 1
ATOM 928 N N . ALA A 1 66 ? -12.39851 33.58896 -15.33047 1.000 23.35127 61 ALA B N 1
ATOM 929 C CA . ALA A 1 66 ? -13.30112 34.34832 -16.18696 1.000 24.52823 61 ALA B CA 1
ATOM 930 C C . ALA A 1 66 ? -14.73508 34.22780 -15.69235 1.000 23.97452 61 ALA B C 1
ATOM 931 O O . ALA A 1 66 ? -15.50499 35.19610 -15.74169 1.000 20.87932 61 ALA B O 1
ATOM 938 N N . MET A 1 67 ? -15.11602 33.05047 -15.19157 1.000 19.64395 62 MET B N 1
ATOM 939 C CA . MET A 1 67 ? -16.47767 32.92110 -14.67847 1.000 21.11510 62 MET B CA 1
ATOM 940 C C . MET A 1 67 ? -16.63866 33.65675 -13.35065 1.000 24.37961 62 MET B C 1
ATOM 941 O O . MET A 1 67 ? -17.69097 34.24913 -13.09564 1.000 22.66664 62 MET B O 1
ATOM 955 N N . VAL A 1 68 ? -15.60575 33.64494 -12.49979 1.000 22.40554 63 VAL B N 1
ATOM 956 C CA . VAL A 1 68 ? -15.65273 34.44813 -11.27579 1.000 22.53293 63 VAL B CA 1
ATOM 957 C C . VAL A 1 68 ? -15.83438 35.92367 -11.61947 1.000 24.72778 63 VAL B C 1
ATOM 958 O O . VAL A 1 68 ? -16.67144 36.61820 -11.03616 1.000 23.88215 63 VAL B O 1
ATOM 971 N N . ARG A 1 69 ? -15.05085 36.41991 -12.58461 1.000 22.94787 64 ARG B N 1
ATOM 972 C CA . ARG A 1 69 ? -15.06432 37.83486 -12.92421 1.000 26.50632 64 ARG B CA 1
ATOM 973 C C . ARG A 1 69 ? -16.36135 38.25978 -13.58912 1.000 28.39487 64 ARG B C 1
ATOM 974 O O . ARG A 1 69 ? -16.62099 39.46433 -13.68731 1.000 29.18007 64 ARG B O 1
ATOM 995 N N . SER A 1 70 ? -17.16423 37.30577 -14.08105 1.000 27.48841 65 SER B N 1
ATOM 996 C CA . SER A 1 70 ? -18.40904 37.65532 -14.76168 1.000 22.35117 65 SER B CA 1
ATOM 997 C C . SER A 1 70 ? -19.42343 38.27874 -13.81297 1.000 30.14269 65 SER B C 1
ATOM 998 O O . SER A 1 70 ? -20.38484 38.90843 -14.26992 1.000 26.46119 65 SER B O 1
ATOM 1006 N N . GLY A 1 71 ? -19.22821 38.13677 -12.50911 1.000 25.83045 66 GLY B N 1
ATOM 1007 C CA . GLY A 1 71 ? -20.18339 38.67899 -11.56854 1.000 30.64839 66 GLY B CA 1
ATOM 1008 C C . GLY A 1 71 ? -19.52161 39.28030 -10.35151 1.000 31.83408 66 GLY B C 1
ATOM 1009 O O . GLY A 1 71 ? -18.38679 39.76709 -10.41540 1.000 34.75148 66 GLY B O 1
ATOM 1013 N N . ASP A 1 72 ? -20.22131 39.23406 -9.23019 1.000 34.87393 67 ASP B N 1
ATOM 1014 C CA . ASP A 1 72 ? -19.72422 39.81646 -7.99565 1.000 40.58004 67 ASP B CA 1
ATOM 1015 C C . ASP A 1 72 ? -19.00039 38.76918 -7.15853 1.000 33.37240 67 ASP B C 1
ATOM 1016 O O . ASP A 1 72 ? -19.16952 37.56222 -7.33560 1.000 34.18570 67 ASP B O 1
ATOM 1025 N N . VAL A 1 73 ? -18.15144 39.25869 -6.26683 1.000 34.34360 68 VAL B N 1
ATOM 1026 C CA . VAL A 1 73 ? -17.38019 38.44195 -5.34203 1.000 29.43016 68 VAL B CA 1
ATOM 1027 C C . VAL A 1 73 ? -17.75379 38.87945 -3.93160 1.000 37.32094 68 VAL B C 1
ATOM 1028 O O . VAL A 1 73 ? -17.69295 40.07253 -3.61408 1.000 36.13334 68 VAL B O 1
ATOM 1041 N N . ILE A 1 74 ? -18.16089 37.92215 -3.09644 1.000 33.15025 69 ILE B N 1
ATOM 1042 C CA . ILE A 1 74 ? -18.60851 38.25251 -1.74733 1.000 32.22599 69 ILE B CA 1
ATOM 1043 C C . ILE A 1 74 ? -17.41179 38.69862 -0.91525 1.000 29.90333 69 ILE B C 1
ATOM 1044 O O . ILE A 1 74 ? -16.37680 38.02077 -0.87466 1.000 30.94733 69 ILE B O 1
ATOM 1060 N N . ASP A 1 75 ? -17.54611 39.83876 -0.23712 1.000 37.04137 70 ASP B N 1
ATOM 1061 C CA . ASP A 1 75 ? -16.47294 40.37582 0.60351 1.000 32.92290 70 ASP B CA 1
ATOM 1062 C C . ASP A 1 75 ? -16.64576 39.87031 2.03580 1.000 30.35460 70 ASP B C 1
ATOM 1063 O O . ASP A 1 75 ? -17.56810 40.28994 2.74365 1.000 30.94351 70 ASP B O 1
ATOM 1072 N N . LEU A 1 76 ? -15.75460 38.97291 2.46728 1.000 27.67254 71 LEU B N 1
ATOM 1073 C CA . LEU A 1 76 ? -15.76371 38.46267 3.83389 1.000 30.94660 71 LEU B CA 1
ATOM 1074 C C . LEU A 1 76 ? -14.61448 39.02305 4.67779 1.000 31.80821 71 LEU B C 1
ATOM 1075 O O . LEU A 1 76 ? -14.22198 38.40803 5.67721 1.000 28.63925 71 LEU B O 1
ATOM 1091 N N . SER A 1 77 ? -14.06829 40.18369 4.30361 1.000 29.85013 72 SER B N 1
ATOM 1092 C CA . SER A 1 77 ? -12.89822 40.70109 5.00378 1.000 34.74798 72 SER B CA 1
ATOM 1093 C C . SER A 1 77 ? -13.20685 41.12925 6.43412 1.000 32.24264 72 SER B C 1
ATOM 1094 O O . SER A 1 77 ? -12.28318 41.20616 7.25367 1.000 36.89810 72 SER B O 1
ATOM 1102 N N . LYS A 1 78 ? -14.47326 41.40138 6.75511 1.000 32.77058 73 LYS B N 1
ATOM 1103 C CA . LYS A 1 78 ? -14.86291 41.83383 8.09341 1.000 31.67034 73 LYS B CA 1
ATOM 1104 C C . LYS A 1 78 ? -15.09606 40.66207 9.02752 1.000 35.10840 73 LYS B C 1
ATOM 1105 O O . LYS A 1 78 ? -15.31158 40.87111 10.22736 1.000 31.81183 73 LYS B O 1
ATOM 1124 N N . ILE A 1 79 ? -15.08997 39.44662 8.49725 1.000 32.51607 74 ILE B N 1
ATOM 1125 C CA . ILE A 1 79 ? -15.08283 38.24084 9.30880 1.000 37.69546 74 ILE B CA 1
ATOM 1126 C C . ILE A 1 79 ? -13.62840 37.88680 9.56040 1.000 34.08119 74 ILE B C 1
ATOM 1127 O O . ILE A 1 79 ? -12.85220 37.69168 8.61922 1.000 33.73669 74 ILE B O 1
ATOM 1143 N N . GLU A 1 80 ? -13.25688 37.81649 10.82709 1.000 40.39897 75 GLU B N 1
ATOM 1144 C CA . GLU A 1 80 ? -11.87121 37.59962 11.19665 1.000 39.59740 75 GLU B CA 1
ATOM 1145 C C . GLU A 1 80 ? -11.48017 36.14950 10.96346 1.000 44.80159 75 GLU B C 1
ATOM 1146 O O . GLU A 1 80 ? -12.23814 35.22768 11.28706 1.000 41.20763 75 GLU B O 1
ATOM 1158 N N . GLY A 1 81 ? -10.29755 35.95755 10.39414 1.000 36.84069 76 GLY B N 1
ATOM 1159 C CA . GLY A 1 81 ? -9.74201 34.64330 10.14957 1.000 38.88482 76 GLY B CA 1
ATOM 1160 C C . GLY A 1 81 ? -9.76864 34.26704 8.67478 1.000 38.99092 76 GLY B C 1
ATOM 1161 O O . GLY A 1 81 ? -10.40161 34.91188 7.83819 1.000 36.26311 76 GLY B O 1
ATOM 1165 N N . MET A 1 82 ? -9.03511 33.20022 8.36948 1.000 40.08139 77 MET B N 1
ATOM 1166 C CA . MET A 1 82 ? -9.14640 32.56952 7.06388 1.000 41.16701 77 MET B CA 1
ATOM 1167 C C . MET A 1 82 ? -10.54782 31.99495 6.88707 1.000 32.77809 77 MET B C 1
ATOM 1168 O O . MET A 1 82 ? -11.10358 31.38440 7.80346 1.000 32.26502 77 MET B O 1
ATOM 1182 N N . LYS A 1 83 ? -11.11946 32.19104 5.70145 1.000 29.13871 78 LYS B N 1
ATOM 1183 C CA . LYS A 1 83 ? -12.40819 31.60402 5.34389 1.000 31.20155 78 LYS B CA 1
ATOM 1184 C C . LYS A 1 83 ? -12.15378 30.34969 4.51604 1.000 27.41535 78 LYS B C 1
ATOM 1185 O O . LYS A 1 83 ? -11.67001 30.43523 3.38311 1.000 29.85886 78 LYS B O 1
ATOM 1204 N N . VAL A 1 84 ? -12.47117 29.18981 5.08767 1.000 24.99281 79 VAL B N 1
ATOM 1205 C CA . VAL A 1 84 ? -12.35042 27.90172 4.41387 1.000 23.25779 79 VAL B CA 1
ATOM 1206 C C . VAL A 1 84 ? -13.75264 27.40812 4.09575 1.000 30.48691 79 VAL B C 1
ATOM 1207 O O . VAL A 1 84 ? -14.63961 27.46419 4.95286 1.000 30.61024 79 VAL B O 1
ATOM 1220 N N . ASP A 1 85 ? -13.95339 26.92222 2.87411 1.000 25.27869 80 ASP B N 1
ATOM 1221 C CA . ASP A 1 85 ? -15.24513 26.40273 2.45013 1.000 31.90299 80 ASP B CA 1
ATOM 1222 C C . ASP A 1 85 ? -15.08949 24.94992 2.02247 1.000 30.73177 80 ASP B C 1
ATOM 1223 O O . ASP A 1 85 ? -14.00569 24.50240 1.64128 1.000 25.31579 80 ASP B O 1
ATOM 1232 N N . LYS A 1 86 ? -16.19312 24.21853 2.08958 1.000 33.27070 81 LYS B N 1
ATOM 1233 C CA . LYS A 1 86 ? -16.24927 22.81546 1.71561 1.000 29.30496 81 LYS B CA 1
ATOM 1234 C C . LYS A 1 86 ? -17.22688 22.66695 0.56074 1.000 31.75439 81 LYS B C 1
ATOM 1235 O O . LYS A 1 86 ? -18.26976 23.32713 0.53039 1.000 30.00923 81 LYS B O 1
ATOM 1254 N N . HIS A 1 87 ? -16.87265 21.83117 -0.41170 1.000 28.31715 82 HIS B N 1
ATOM 1255 C CA . HIS A 1 87 ? -17.82274 21.43347 -1.43470 1.000 23.80070 82 HIS B CA 1
ATOM 1256 C C . HIS A 1 87 ? -17.76570 19.93077 -1.64553 1.000 24.58661 82 HIS B C 1
ATOM 1257 O O . HIS A 1 87 ? -16.68352 19.35054 -1.74756 1.000 20.87634 82 HIS B O 1
ATOM 1271 N N . SER A 1 88 ? -18.93357 19.31295 -1.71592 1.000 25.45371 83 SER B N 1
ATOM 1272 C CA . SER A 1 88 ? -19.08164 17.93367 -2.14353 1.000 25.39352 83 SER B CA 1
ATOM 1273 C C . SER A 1 88 ? -20.02830 17.88203 -3.33501 1.000 30.04684 83 SER B C 1
ATOM 1274 O O . SER A 1 88 ? -20.98420 18.66042 -3.40595 1.000 28.26072 83 SER B O 1
ATOM 1282 N N . THR A 1 89 ? -19.73581 16.98943 -4.29002 1.000 31.08667 84 THR B N 1
ATOM 1283 C CA . THR A 1 89 ? -20.74462 16.61081 -5.26974 1.000 37.38369 84 THR B CA 1
ATOM 1284 C C . THR A 1 89 ? -21.93138 15.93180 -4.59889 1.000 37.48866 84 THR B C 1
ATOM 1285 O O . THR A 1 89 ? -23.02328 15.89540 -5.17174 1.000 39.27021 84 THR B O 1
ATOM 1296 N N . GLY A 1 90 ? -21.74134 15.39703 -3.40287 1.000 27.12422 85 GLY B N 1
ATOM 1297 C CA . GLY A 1 90 ? -22.84853 14.89005 -2.62087 1.000 39.01354 85 GLY B CA 1
ATOM 1298 C C . GLY A 1 90 ? -23.31877 13.51215 -3.05035 1.000 34.11328 85 GLY B C 1
ATOM 1299 O O . GLY A 1 90 ? -22.68155 12.78999 -3.82856 1.000 35.66506 85 GLY B O 1
ATOM 1303 N N . GLY A 1 91 ? -24.47635 13.15624 -2.52403 1.000 32.51831 86 GLY B N 1
ATOM 1304 C CA . GLY A 1 91 ? -25.01719 11.83025 -2.72547 1.000 26.99504 86 GLY B CA 1
ATOM 1305 C C . GLY A 1 91 ? -25.97694 11.48401 -1.61029 1.000 32.93790 86 GLY B C 1
ATOM 1306 O O . GLY A 1 91 ? -26.22385 12.27144 -0.68789 1.000 34.07097 86 GLY B O 1
ATOM 1310 N N . VAL A 1 92 ? -26.49645 10.26494 -1.70002 1.000 25.35941 87 VAL B N 1
ATOM 1311 C CA . VAL A 1 92 ? -27.60895 9.86098 -0.85125 1.000 23.36550 87 VAL B CA 1
ATOM 1312 C C . VAL A 1 92 ? -27.11638 9.71850 0.58112 1.000 23.61714 87 VAL B C 1
ATOM 1313 O O . VAL A 1 92 ? -26.17931 8.96046 0.86747 1.000 24.06696 87 VAL B O 1
ATOM 1326 N N . GLY A 1 93 ? -27.73262 10.46814 1.48694 1.000 21.22042 88 GLY B N 1
ATOM 1327 C CA . GLY A 1 93 ? -27.39182 10.40710 2.88833 1.000 20.34691 88 GLY B CA 1
ATOM 1328 C C . GLY A 1 93 ? -26.25323 11.30190 3.32470 1.000 24.47037 88 GLY B C 1
ATOM 1329 O O . GLY A 1 93 ? -25.83308 11.21624 4.48343 1.000 23.87356 88 GLY B O 1
ATOM 1333 N N . ASP A 1 94 ? -25.74557 12.16540 2.45767 1.000 29.92941 89 ASP B N 1
ATOM 1334 C CA . ASP A 1 94 ? -24.59846 12.98797 2.83995 1.000 29.29160 89 ASP B CA 1
ATOM 1335 C C . ASP A 1 94 ? -25.07552 14.10456 3.76566 1.000 24.47147 89 ASP B C 1
ATOM 1336 O O . ASP A 1 94 ? -25.57261 15.13892 3.32014 1.000 30.03898 89 ASP B O 1
ATOM 1345 N N . THR A 1 95 ? -24.89689 13.89550 5.06735 1.000 26.43459 90 THR B N 1
ATOM 1346 C CA . THR A 1 95 ? -25.24906 14.85413 6.10434 1.000 24.33119 90 THR B CA 1
ATOM 1347 C C . THR A 1 95 ? -24.06025 15.69864 6.52973 1.000 27.14021 90 THR B C 1
ATOM 1348 O O . THR A 1 95 ? -24.17546 16.48927 7.47772 1.000 27.61355 90 THR B O 1
ATOM 1359 N N . THR A 1 96 ? -22.92850 15.57421 5.82981 1.000 27.30264 91 THR B N 1
ATOM 1360 C CA . THR A 1 96 ? -21.69009 16.15706 6.33138 1.000 29.93463 91 THR B CA 1
ATOM 1361 C C . THR A 1 96 ? -21.82904 17.65349 6.54789 1.000 34.96597 91 THR B C 1
ATOM 1362 O O . THR A 1 96 ? -21.29859 18.18945 7.51819 1.000 35.36850 91 THR B O 1
ATOM 1373 N N . THR A 1 97 ? -22.51895 18.35432 5.65165 1.000 26.92643 92 THR B N 1
ATOM 1374 C CA . THR A 1 97 ? -22.59075 19.80284 5.79512 1.000 32.07816 92 THR B CA 1
ATOM 1375 C C . THR A 1 97 ? -23.29079 20.19624 7.09333 1.000 34.02540 92 THR B C 1
ATOM 1376 O O . THR A 1 97 ? -22.91807 21.19096 7.72578 1.000 36.26808 92 THR B O 1
ATOM 1387 N N . LEU A 1 98 ? -24.29547 19.42430 7.52190 1.000 27.51812 93 LEU B N 1
ATOM 1388 C CA . LEU A 1 98 ? -24.98554 19.76128 8.76525 1.000 25.54659 93 LEU B CA 1
ATOM 1389 C C . LEU A 1 98 ? -24.07692 19.57391 9.97419 1.000 28.27255 93 LEU B C 1
ATOM 1390 O O . LEU A 1 98 ? -24.19039 20.30398 10.96969 1.000 28.36493 93 LEU B O 1
ATOM 1406 N N . VAL A 1 99 ? -23.20464 18.56890 9.92264 1.000 22.86334 94 VAL B N 1
ATOM 1407 C CA . VAL A 1 99 ? -22.33738 18.26555 11.05066 1.000 26.20128 94 VAL B CA 1
ATOM 1408 C C . VAL A 1 99 ? -21.10036 19.15965 11.04918 1.000 24.20839 94 VAL B C 1
ATOM 1409 O O . VAL A 1 99 ? -20.64594 19.62108 12.10228 1.000 26.00621 94 VAL B O 1
ATOM 1422 N N . LEU A 1 100 ? -20.54178 19.41938 9.87492 1.000 24.39292 95 LEU B N 1
ATOM 1423 C CA . LEU A 1 100 ? -19.19739 19.97204 9.78131 1.000 26.25255 95 LEU B CA 1
ATOM 1424 C C . LEU A 1 100 ? -19.14159 21.40481 10.28631 1.000 25.65150 95 LEU B C 1
ATOM 1425 O O . LEU A 1 100 ? -18.14416 21.81344 10.88836 1.000 23.84300 95 LEU B O 1
ATOM 1441 N N . GLY A 1 101 ? -20.18693 22.18352 10.02544 1.000 20.69820 96 GLY B N 1
ATOM 1442 C CA . GLY A 1 101 ? -20.26380 23.55723 10.45894 1.000 23.19948 96 GLY B CA 1
ATOM 1443 C C . GLY A 1 101 ? -20.04206 23.73009 11.94812 1.000 23.59339 96 GLY B C 1
ATOM 1444 O O . GLY A 1 101 ? -19.06441 24.35029 12.39025 1.000 24.95155 96 GLY B O 1
ATOM 1448 N N . PRO A 1 102 ? -20.96975 23.21854 12.75365 1.000 20.49175 97 PRO B N 1
ATOM 1449 C CA . PRO A 1 102 ? -20.76308 23.27498 14.20961 1.000 21.81690 97 PRO B CA 1
ATOM 1450 C C . PRO A 1 102 ? -19.46147 22.61735 14.64391 1.000 22.40511 97 PRO B C 1
ATOM 1451 O O . PRO A 1 102 ? -18.77992 23.11544 15.55104 1.000 22.29262 97 PRO B O 1
ATOM 1462 N N . LEU A 1 103 ? -19.07744 21.52593 13.98306 1.000 17.96754 98 LEU B N 1
ATOM 1463 C CA . LEU A 1 103 ? -17.89703 20.78317 14.40162 1.000 18.37544 98 LEU B CA 1
ATOM 1464 C C . LEU A 1 103 ? -16.64084 21.63860 14.27959 1.000 22.50629 98 LEU B C 1
ATOM 1465 O O . LEU A 1 103 ? -15.89209 21.79027 15.24884 1.000 22.73016 98 LEU B O 1
ATOM 1481 N N . VAL A 1 104 ? -16.39833 22.21938 13.10126 1.000 23.93802 99 VAL B N 1
ATOM 1482 C CA . VAL A 1 104 ? -15.18089 23.01818 12.93903 1.000 23.77825 99 VAL B CA 1
ATOM 1483 C C . VAL A 1 104 ? -15.31069 24.36625 13.63833 1.000 22.41100 99 VAL B C 1
ATOM 1484 O O . VAL A 1 104 ? -14.32394 24.88651 14.17896 1.000 21.53492 99 VAL B O 1
ATOM 1497 N N . ALA A 1 105 ? -16.51485 24.94160 13.68500 1.000 23.91060 100 ALA B N 1
ATOM 1498 C CA . ALA A 1 105 ? -16.67891 26.19966 14.40630 1.000 20.58404 100 ALA B CA 1
ATOM 1499 C C . ALA A 1 105 ? -16.35372 26.04088 15.88479 1.000 25.54440 100 ALA B C 1
ATOM 1500 O O . ALA A 1 105 ? -15.86432 26.99101 16.51540 1.000 23.69114 100 ALA B O 1
ATOM 1507 N N . SER A 1 106 ? -16.59640 24.85079 16.45463 1.000 21.35770 101 SER B N 1
ATOM 1508 C CA . SER A 1 106 ? -16.38230 24.66421 17.88178 1.000 28.06712 101 SER B CA 1
ATOM 1509 C C . SER A 1 106 ? -14.90915 24.76369 18.26132 1.000 27.64603 101 SER B C 1
ATOM 1510 O O . SER A 1 106 ? -14.60207 24.97874 19.43774 1.000 28.01853 101 SER B O 1
ATOM 1518 N N . VAL A 1 107 ? -14.00083 24.61289 17.30259 1.000 24.94039 102 VAL B N 1
ATOM 1519 C CA . VAL A 1 107 ? -12.57542 24.74626 17.55164 1.000 25.46777 102 VAL B CA 1
ATOM 1520 C C . VAL A 1 107 ? -12.02391 26.01923 16.91275 1.000 29.33368 102 VAL B C 1
ATOM 1521 O O . VAL A 1 107 ? -10.81805 26.13687 16.71228 1.000 28.51565 102 VAL B O 1
ATOM 1534 N N . GLY A 1 108 ? -12.89634 26.97341 16.58315 1.000 26.28388 103 GLY B N 1
ATOM 1535 C CA . GLY A 1 108 ? -12.47734 28.30353 16.19674 1.000 30.55626 103 GLY B CA 1
ATOM 1536 C C . GLY A 1 108 ? -12.44294 28.59891 14.71289 1.000 27.52237 103 GLY B C 1
ATOM 1537 O O . GLY A 1 108 ? -12.02705 29.70107 14.33769 1.000 27.76221 103 GLY B O 1
ATOM 1541 N N . VAL A 1 109 ? -12.88197 27.67430 13.86075 1.000 26.81269 104 VAL B N 1
ATOM 1542 C CA . VAL A 1 109 ? -12.91829 27.91544 12.41894 1.000 22.06462 104 VAL B CA 1
ATOM 1543 C C . VAL A 1 109 ? -14.17527 28.70343 12.06944 1.000 25.88538 104 VAL B C 1
ATOM 1544 O O . VAL A 1 109 ? -15.29409 28.21663 12.29998 1.000 25.12952 104 VAL B O 1
ATOM 1557 N N . PRO A 1 110 ? -14.04831 29.90634 11.50854 1.000 22.74360 105 PRO B N 1
ATOM 1558 C CA . PRO A 1 110 ? -15.24574 30.68708 11.16791 1.000 23.67341 105 PRO B CA 1
ATOM 1559 C C . PRO A 1 110 ? -16.00485 30.06078 10.00479 1.000 27.38216 105 PRO B C 1
ATOM 1560 O O . PRO A 1 110 ? -15.42560 29.74657 8.96347 1.000 23.87594 105 PRO B O 1
ATOM 1571 N N . VAL A 1 111 ? -17.31012 29.86161 10.20253 1.000 24.98269 106 VAL B N 1
ATOM 1572 C CA . VAL A 1 111 ? -18.17244 29.20945 9.21843 1.000 24.75754 106 VAL B CA 1
ATOM 1573 C C . VAL A 1 111 ? -19.20363 30.23856 8.77883 1.000 23.42959 106 VAL B C 1
ATOM 1574 O O . VAL A 1 111 ? -20.24497 30.44150 9.42710 1.000 26.16208 106 VAL B O 1
ATOM 1587 N N . ALA A 1 112 ? -18.90118 30.90193 7.66533 1.000 23.71922 107 ALA B N 1
ATOM 1588 C CA . ALA A 1 112 ? -19.76530 31.91827 7.08203 1.000 25.62318 107 ALA B CA 1
ATOM 1589 C C . ALA A 1 112 ? -20.50406 31.23596 5.93570 1.000 33.17244 107 ALA B C 1
ATOM 1590 O O . ALA A 1 112 ? -20.08549 31.27860 4.77828 1.000 30.35232 107 ALA B O 1
ATOM 1597 N N . LYS A 1 113 ? -21.60384 30.55555 6.27202 1.000 30.83134 108 LYS B N 1
ATOM 1598 C CA . LYS A 1 113 ? -22.26899 29.67324 5.32228 1.000 31.32861 108 LYS B CA 1
ATOM 1599 C C . LYS A 1 113 ? -23.29146 30.46595 4.51531 1.000 31.49945 108 LYS B C 1
ATOM 1600 O O . LYS A 1 113 ? -24.18019 31.10791 5.08121 1.000 29.28868 108 LYS B O 1
ATOM 1619 N N . MET A 1 114 ? -23.13375 30.44993 3.19491 1.000 35.82162 109 MET B N 1
ATOM 1620 C CA . MET A 1 114 ? -24.08335 31.03910 2.26332 1.000 40.62710 109 MET B CA 1
ATOM 1621 C C . MET A 1 114 ? -24.61080 29.91402 1.39149 1.000 44.16293 109 MET B C 1
ATOM 1622 O O . MET A 1 114 ? -23.82370 29.13411 0.84250 1.000 43.28656 109 MET B O 1
ATOM 1636 N N . SER A 1 115 ? -25.93235 29.79764 1.29537 1.000 49.26380 110 SER B N 1
ATOM 1637 C CA . SER A 1 115 ? -26.47791 28.74990 0.44264 1.000 58.92227 110 SER B CA 1
ATOM 1638 C C . SER A 1 115 ? -27.86858 29.12002 -0.04276 1.000 53.80335 110 SER B C 1
ATOM 1639 O O . SER A 1 115 ? -28.49397 30.06869 0.43688 1.000 47.76884 110 SER B O 1
ATOM 1647 N N . GLY A 1 116 ? -28.33639 28.35100 -1.01640 1.000 69.70620 111 GLY B N 1
ATOM 1648 C CA . GLY A 1 116 ? -29.63850 28.58356 -1.612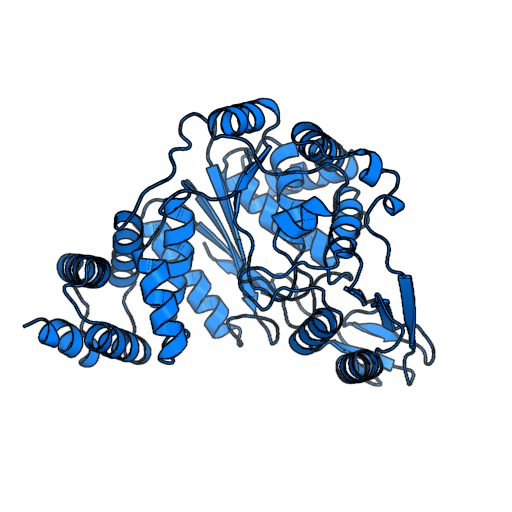34 1.000 70.06943 111 GLY B CA 1
ATOM 1649 C C . GLY A 1 116 ? -30.39050 27.28157 -1.77668 1.000 74.21983 111 GLY B C 1
ATOM 1650 O O . GLY A 1 116 ? -29.79850 26.20937 -1.92678 1.000 83.60439 111 GLY B O 1
ATOM 1654 N N . ARG A 1 117 ? -31.71614 27.39158 -1.75299 1.000 78.15086 112 ARG B N 1
ATOM 1655 C CA . ARG A 1 117 ? -32.57932 26.21959 -1.81744 1.000 76.77031 112 ARG B CA 1
ATOM 1656 C C . ARG A 1 117 ? -32.41474 25.50229 -3.15205 1.000 78.32357 112 ARG B C 1
ATOM 1657 O O . ARG A 1 117 ? -32.59865 26.09824 -4.21836 1.000 73.58092 112 ARG B O 1
ATOM 1678 N N . GLY A 1 118 ? -32.08536 24.20682 -3.08876 1.000 82.46355 113 GLY B N 1
ATOM 1679 C CA . GLY A 1 118 ? -31.77433 23.45257 -4.28323 1.000 87.09081 113 GLY B CA 1
ATOM 1680 C C . GLY A 1 118 ? -32.96624 22.70544 -4.85974 1.000 84.86249 113 GLY B C 1
ATOM 1681 O O . GLY A 1 118 ? -34.05286 22.65858 -4.28699 1.000 79.25082 113 GLY B O 1
ATOM 1685 N N . LEU A 1 119 ? -32.73544 22.11552 -6.03217 1.000 82.60325 114 LEU B N 1
ATOM 1686 C CA . LEU A 1 119 ? -33.71364 21.27896 -6.71326 1.000 75.49096 114 LEU B CA 1
ATOM 1687 C C . LEU A 1 119 ? -33.31236 19.81069 -6.65256 1.000 75.29110 114 LEU B C 1
ATOM 1688 O O . LEU A 1 119 ? -33.68694 19.01710 -7.52048 1.000 77.89645 114 LEU B O 1
ATOM 1704 N N . GLY A 1 120 ? -32.55424 19.44300 -5.62480 1.000 76.28510 115 GLY B N 1
ATOM 1705 C CA . GLY A 1 120 ? -31.96507 18.12706 -5.53362 1.000 71.54425 115 GLY B CA 1
ATOM 1706 C C . GLY A 1 120 ? -32.91535 17.07010 -4.99732 1.000 72.52729 115 GLY B C 1
ATOM 1707 O O . GLY A 1 120 ? -34.12653 17.26333 -4.87376 1.000 62.02759 115 GLY B O 1
ATOM 1711 N N . HIS A 1 121 ? -32.32178 15.91869 -4.65998 1.000 73.12064 116 HIS B N 1
ATOM 1712 C CA . HIS A 1 121 ? -33.06903 14.72831 -4.26656 1.000 68.53253 116 HIS B CA 1
ATOM 1713 C C . HIS A 1 121 ? -33.50431 14.74991 -2.80698 1.000 62.59477 116 HIS B C 1
ATOM 1714 O O . HIS A 1 121 ? -34.37853 13.96247 -2.42102 1.000 58.92527 116 HIS B O 1
ATOM 1728 N N . THR A 1 122 ? -32.91027 15.61507 -1.99216 1.000 55.27128 117 THR B N 1
ATOM 1729 C CA . THR A 1 122 ? -33.42674 15.97365 -0.67894 1.000 52.55515 117 THR B CA 1
ATOM 1730 C C . THR A 1 122 ? -33.46577 17.49530 -0.61273 1.000 58.87019 117 THR B C 1
ATOM 1731 O O . THR A 1 122 ? -33.12213 18.18994 -1.57968 1.000 50.60985 117 THR B O 1
ATOM 1742 N N . GLY A 1 123 ? -33.89685 18.02140 0.52748 1.000 52.56893 118 GLY B N 1
ATOM 1743 C CA . GLY A 1 123 ? -33.78355 19.44403 0.74752 1.000 52.22733 118 GLY B CA 1
ATOM 1744 C C . GLY A 1 123 ? -32.33374 19.87411 0.85852 1.000 52.34308 118 GLY B C 1
ATOM 1745 O O . GLY A 1 123 ? -31.43557 19.07833 1.13841 1.000 56.74700 118 GLY B O 1
ATOM 1749 N N . GLY A 1 124 ? -32.10200 21.16041 0.61488 1.000 54.82133 119 GLY B N 1
ATOM 1750 C CA . GLY A 1 124 ? -30.79663 21.73676 0.84424 1.000 52.05101 119 GLY B CA 1
ATOM 1751 C C . GLY A 1 124 ? -30.51972 21.86783 2.33179 1.000 45.87857 119 GLY B C 1
ATOM 1752 O O . GLY A 1 124 ? -31.30565 21.45622 3.18745 1.000 39.96766 119 GLY B O 1
ATOM 1756 N N . THR A 1 125 ? -29.36713 22.46629 2.64418 1.000 42.41573 120 THR B N 1
ATOM 1757 C CA . THR A 1 125 ? -29.05015 22.73227 4.04219 1.000 40.09986 120 THR B CA 1
ATOM 1758 C C . THR A 1 125 ? -30.12833 23.58845 4.69371 1.000 34.58612 120 THR B C 1
ATOM 1759 O O . THR A 1 125 ? -30.51304 23.34527 5.84450 1.000 30.38961 120 THR B O 1
ATOM 1770 N N . ILE A 1 126 ? -30.63551 24.59388 3.97619 1.000 30.27077 121 ILE B N 1
ATOM 1771 C CA . ILE A 1 126 ? -31.64509 25.46730 4.56441 1.000 35.95239 121 ILE B CA 1
ATOM 1772 C C . ILE A 1 126 ? -32.94639 24.70004 4.78688 1.000 32.87029 121 ILE B C 1
ATOM 1773 O O . ILE A 1 126 ? -33.57381 24.79911 5.84936 1.000 29.67614 121 ILE B O 1
ATOM 1789 N N . ASP A 1 127 ? -33.38402 23.94457 3.77612 1.000 37.15711 122 ASP B N 1
ATOM 1790 C CA . ASP A 1 127 ? -34.57851 23.12132 3.93288 1.000 34.40652 122 ASP B CA 1
ATOM 1791 C C . ASP A 1 127 ? -34.46033 22.22180 5.15327 1.000 31.21422 122 ASP B C 1
ATOM 1792 O O . ASP A 1 127 ? -35.41333 22.08006 5.93252 1.000 29.96919 122 ASP B O 1
ATOM 1801 N N . LYS A 1 128 ? -33.29173 21.60297 5.33514 1.000 31.16037 123 LYS B N 1
ATOM 1802 C CA . LYS A 1 128 ? -33.11153 20.67508 6.44257 1.000 30.02584 123 LYS B CA 1
ATOM 1803 C C . LYS A 1 128 ? -33.14019 21.40670 7.77640 1.000 25.74381 123 LYS B C 1
ATOM 1804 O O . LYS A 1 128 ? -33.85213 21.00483 8.70220 1.000 23.32083 123 LYS B O 1
ATOM 1823 N N . LEU A 1 129 ? -32.37493 22.49516 7.89439 1.000 26.44120 124 LEU B N 1
ATOM 1824 C CA . LEU A 1 129 ? -32.34252 23.22987 9.15264 1.000 25.54696 124 LEU B CA 1
ATOM 1825 C C . LEU A 1 129 ? -33.69935 23.82672 9.50531 1.000 22.98272 124 LEU B C 1
ATOM 1826 O O . LEU A 1 129 ? -34.00054 24.01836 10.69476 1.000 25.23253 124 LEU B O 1
ATOM 1842 N N . GLU A 1 130 ? -34.54510 24.10081 8.50456 1.000 24.77713 125 GLU B N 1
ATOM 1843 C CA . GLU A 1 130 ? -35.88013 24.61350 8.80530 1.000 28.94288 125 GLU B CA 1
ATOM 1844 C C . GLU A 1 130 ? -36.76656 23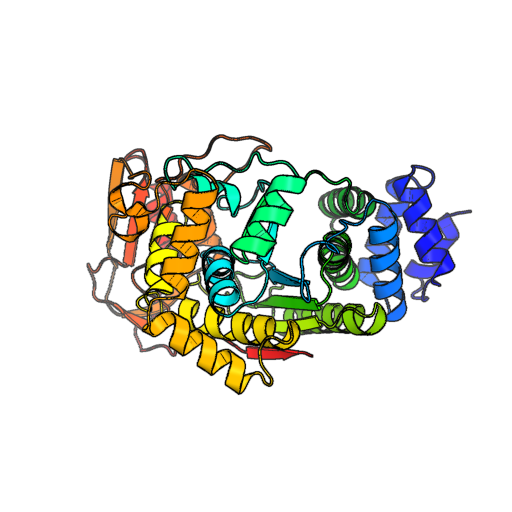.56742 9.46649 1.000 32.88157 125 GLU B C 1
ATOM 1845 O O . GLU A 1 130 ? -37.85574 23.91099 9.93864 1.000 33.64434 125 GLU B O 1
ATOM 1857 N N . SER A 1 131 ? -36.32151 22.30797 9.51469 1.000 28.01062 126 SER B N 1
ATOM 1858 C CA . SER A 1 131 ? -36.98728 21.31927 10.35665 1.000 25.78043 126 SER B CA 1
ATOM 1859 C C . SER A 1 131 ? -37.02337 21.76547 11.80644 1.000 27.11115 126 SER B C 1
ATOM 1860 O O . SER A 1 131 ? -37.90777 21.35403 12.56485 1.000 23.66924 126 SER B O 1
ATOM 1868 N N . VAL A 1 132 ? -36.03511 22.54780 12.22451 1.000 25.57902 127 VAL B N 1
ATOM 1869 C CA . VAL A 1 132 ? -35.93402 23.00752 13.60208 1.000 24.05211 127 VAL B CA 1
ATOM 1870 C C . VAL A 1 132 ? -36.96942 24.10744 13.81012 1.000 25.53810 127 VAL B C 1
ATOM 1871 O O . VAL A 1 132 ? -36.91758 25.14290 13.12567 1.000 22.14159 127 VAL B O 1
ATOM 1884 N N . PRO A 1 133 ? -37.91773 23.92656 14.72833 1.000 25.67771 128 PRO B N 1
ATOM 1885 C CA . PRO A 1 133 ? -38.97222 24.93239 14.90882 1.000 30.24306 128 PRO B CA 1
ATOM 1886 C C . PRO A 1 133 ? -38.39157 26.32090 15.13073 1.000 28.67339 128 PRO B C 1
ATOM 1887 O O . PRO A 1 133 ? -37.53980 26.52836 16.00039 1.000 28.05003 128 PRO B O 1
ATOM 1898 N N . GLY A 1 134 ? -38.86539 27.27839 14.33611 1.000 31.49095 129 GLY B N 1
ATOM 1899 C CA . GLY A 1 134 ? -38.50538 28.66634 14.50514 1.000 39.76940 129 GLY B CA 1
ATOM 1900 C C . GLY A 1 134 ? -37.27804 29.10596 13.74729 1.000 38.55199 129 GLY B C 1
ATOM 1901 O O . GLY A 1 134 ? -37.02540 30.31719 13.65926 1.000 29.82532 129 GLY B O 1
ATOM 1905 N N . PHE A 1 135 ? -36.51545 28.16989 13.18768 1.000 33.93212 130 PHE B N 1
ATOM 1906 C CA . PHE A 1 135 ? -35.27608 28.51137 12.51300 1.000 31.64991 130 PHE B CA 1
ATOM 1907 C C . PHE A 1 135 ? -35.56441 29.07699 11.13384 1.000 38.32588 130 PHE B C 1
ATOM 1908 O O . PHE A 1 135 ? -36.24601 28.44225 10.32002 1.000 40.51780 130 PHE B O 1
ATOM 1925 N N . HIS A 1 136 ? -35.02481 30.26122 10.86452 1.000 37.77734 131 HIS B N 1
ATOM 1926 C CA . HIS A 1 136 ? -35.27934 30.95963 9.61685 1.000 42.74842 131 HIS B CA 1
ATOM 1927 C C . HIS A 1 136 ? -34.01923 31.67891 9.18539 1.000 43.74382 131 HIS B C 1
ATOM 1928 O O . HIS A 1 136 ? -33.26245 32.17357 10.02102 1.000 43.47653 131 HIS B O 1
ATOM 1942 N N . VAL A 1 137 ? -33.80151 31.74116 7.87809 1.000 43.56073 132 VAL B N 1
ATOM 1943 C CA . VAL A 1 137 ? -32.63734 32.42971 7.33749 1.000 48.15143 132 VAL B CA 1
ATOM 1944 C C . VAL A 1 137 ? -33.09877 33.66113 6.57247 1.000 52.68471 132 VAL B C 1
ATOM 1945 O O . VAL A 1 137 ? -33.19789 33.64503 5.34179 1.000 54.70330 132 VAL B O 1
ATOM 1958 N N . GLU A 1 138 ? -33.39501 34.73224 7.30238 1.000 54.19527 133 GLU B N 1
ATOM 1959 C CA . GLU A 1 138 ? -33.75806 36.01238 6.71319 1.000 61.50765 133 GLU B CA 1
ATOM 1960 C C . GLU A 1 138 ? -33.06103 37.11280 7.51422 1.000 57.14225 133 GLU B C 1
ATOM 1961 O O . GLU A 1 138 ? -33.67925 37.93652 8.18362 1.000 60.55342 133 GLU B O 1
ATOM 1973 N N . ILE A 1 139 ? -31.73533 37.09711 7.46720 1.000 54.10767 134 ILE B N 1
ATOM 1974 C CA . ILE A 1 139 ? -30.90635 38.11459 8.09482 1.000 48.77112 134 ILE B CA 1
ATOM 1975 C C . ILE A 1 139 ? -30.18234 38.85959 6.98710 1.000 43.00042 134 ILE B C 1
ATOM 1976 O O . ILE A 1 139 ? -29.94204 38.31721 5.90108 1.000 43.44147 134 ILE B O 1
ATOM 1992 N N . ASP A 1 140 ? -29.82261 40.10442 7.26715 1.000 43.94772 135 ASP B N 1
ATOM 1993 C CA . ASP A 1 140 ? -29.01510 40.87179 6.33555 1.000 42.61467 135 ASP B CA 1
ATOM 1994 C C . ASP A 1 140 ? -27.53163 40.59060 6.57733 1.000 43.71608 135 ASP B C 1
ATOM 1995 O O . ASP A 1 140 ? -27.14401 39.90758 7.53264 1.000 36.62542 135 ASP B O 1
ATOM 2004 N N . ASN A 1 141 ? -26.69649 41.14365 5.69325 1.000 40.05283 136 ASN B N 1
ATOM 2005 C CA . ASN A 1 141 ? -25.27074 40.83546 5.71178 1.000 38.17101 136 ASN B CA 1
ATOM 2006 C C . ASN A 1 141 ? -24.59918 41.31112 6.99570 1.000 41.71934 136 ASN B C 1
ATOM 2007 O O . ASN A 1 141 ? -23.64704 40.67751 7.47023 1.000 38.50236 136 ASN B O 1
ATOM 2018 N N . GLU A 1 142 ? -25.07626 42.41185 7.57585 1.000 39.18730 137 GLU B N 1
ATOM 2019 C CA . GLU A 1 142 ? -24.46822 42.92306 8.80304 1.000 45.23323 137 GLU B CA 1
ATOM 2020 C C . GLU A 1 142 ? -24.66857 41.94406 9.95783 1.000 37.38706 137 GLU B C 1
ATOM 2021 O O . GLU A 1 142 ? -23.71068 41.58649 10.65745 1.000 31.57131 137 GLU B O 1
ATOM 2033 N N . GLN A 1 143 ? -25.91064 41.49443 10.16296 1.000 33.60806 138 GLN B N 1
ATOM 2034 C CA . GLN A 1 143 ? -26.19339 40.53507 11.22666 1.000 35.94068 138 GLN B CA 1
ATOM 2035 C C . GLN A 1 143 ? -25.44063 39.22861 10.99349 1.000 32.37494 138 GLN B C 1
ATOM 2036 O O . GLN A 1 143 ? -24.97276 38.58982 11.94549 1.000 34.03861 138 GLN B O 1
ATOM 2050 N N . PHE A 1 144 ? -25.30539 38.83106 9.72706 1.000 31.84881 139 PHE B N 1
ATOM 2051 C CA . PHE A 1 144 ? -24.52192 37.65549 9.35934 1.000 33.20108 139 PHE B CA 1
ATOM 2052 C C . PHE A 1 144 ? -23.07971 37.78426 9.83783 1.000 30.16826 139 PHE B C 1
ATOM 2053 O O . PHE A 1 144 ? -22.55669 36.89417 10.52981 1.000 29.40290 139 PHE B O 1
ATOM 2070 N N . ILE A 1 145 ? -22.42036 38.89019 9.47488 1.000 28.45079 140 ILE B N 1
ATOM 2071 C CA . ILE A 1 145 ? -21.03903 39.11413 9.90541 1.000 28.95121 140 ILE B CA 1
ATOM 2072 C C . ILE A 1 145 ? -20.94456 39.09641 11.42546 1.000 26.00064 140 ILE B C 1
ATOM 2073 O O . ILE A 1 145 ? -20.03662 38.47915 12.00782 1.000 24.71801 140 ILE B O 1
ATOM 2089 N N . GLU A 1 146 ? -21.86231 39.81132 12.08472 1.000 28.17425 141 GLU B N 1
ATOM 2090 C CA . GLU A 1 146 ? -21.86285 39.88443 13.54203 1.000 25.06861 141 GLU B CA 1
ATOM 2091 C C . GLU A 1 146 ? -21.93206 38.49536 14.15465 1.000 27.02332 141 GLU B C 1
ATOM 2092 O O . GLU A 1 146 ? -21.18742 38.17212 15.09126 1.000 25.60426 141 GLU B O 1
ATOM 2104 N N . LEU A 1 147 ? -22.83980 37.65723 13.64762 1.000 24.22490 142 LEU B N 1
ATOM 2105 C CA . LEU A 1 147 ? -23.01501 36.34584 14.25518 1.000 26.96935 142 LEU B CA 1
ATOM 2106 C C . LEU A 1 147 ? -21.79704 35.47053 14.01345 1.000 22.78513 142 LEU B C 1
ATOM 2107 O O . LEU A 1 147 ? -21.41729 34.68590 14.88325 1.000 23.18705 142 LEU B O 1
ATOM 2123 N N . VAL A 1 148 ? -21.16512 35.58393 12.84581 1.000 26.13528 143 VAL B N 1
ATOM 2124 C CA . VAL A 1 148 ? -19.98709 34.75323 12.61349 1.000 23.10546 143 VAL B CA 1
ATOM 2125 C C . VAL A 1 148 ? -18.85436 35.17985 13.54051 1.000 24.93698 143 VAL B C 1
ATOM 2126 O O . VAL A 1 148 ? -18.15579 34.33765 14.11608 1.000 23.11234 143 VAL B O 1
ATOM 2139 N N . ASN A 1 149 ? -18.65610 36.49098 13.70899 1.000 23.74518 144 ASN B N 1
ATOM 2140 C CA . ASN A 1 149 ? -17.58060 36.94795 14.58608 1.000 27.36026 144 ASN B CA 1
ATOM 2141 C C . ASN A 1 149 ? -17.87351 36.63864 16.05044 1.000 24.81552 144 ASN B C 1
ATOM 2142 O O . ASN A 1 149 ? -16.93931 36.42930 16.82316 1.000 26.19492 144 ASN B O 1
ATOM 2153 N N . LYS A 1 150 ? -19.15116 36.56813 16.44636 1.000 23.42857 145 LYS B N 1
ATOM 2154 C CA . LYS A 1 150 ? -19.50242 36.24644 17.82623 1.000 21.82200 145 LYS B CA 1
ATOM 2155 C C . LYS A 1 150 ? -19.43564 34.74904 18.09280 1.000 24.29364 145 LYS B C 1
ATOM 2156 O O . LYS A 1 150 ? -18.82431 34.30653 19.07137 1.000 24.78406 145 LYS B O 1
ATOM 2175 N N . ASN A 1 151 ? -20.11923 33.96026 17.26085 1.000 25.13919 146 ASN B N 1
ATOM 2176 C CA . ASN A 1 151 ? -20.33017 32.54523 17.49823 1.000 24.22195 146 ASN B CA 1
ATOM 2177 C C . ASN A 1 151 ? -19.48506 31.63300 16.62375 1.000 24.77497 146 ASN B C 1
ATOM 2178 O O . ASN A 1 151 ? -19.48885 30.42452 16.86173 1.000 20.50024 146 ASN B O 1
ATOM 2189 N N . LYS A 1 152 ? -18.78852 32.16972 15.61848 1.000 22.42902 147 LYS B N 1
ATOM 2190 C CA . LYS A 1 152 ? -17.95498 31.45483 14.65107 1.000 22.28370 147 LYS B CA 1
ATOM 2191 C C . LYS A 1 152 ? -18.78106 30.68301 13.63280 1.000 26.42295 147 LYS B C 1
ATOM 2192 O O . LYS A 1 152 ? -18.22655 29.87884 12.87084 1.000 24.82666 147 LYS B O 1
ATOM 2211 N N . ILE A 1 153 ? -20.08782 30.92262 13.57550 1.000 23.90276 148 ILE B N 1
ATOM 2212 C CA . ILE A 1 153 ? -20.91586 30.25562 12.58253 1.000 24.18443 148 ILE B CA 1
ATOM 2213 C C . ILE A 1 153 ? -22.20224 31.04330 12.39252 1.000 21.83955 148 ILE B C 1
ATOM 2214 O O . ILE A 1 153 ? -22.75895 31.61516 13.33885 1.000 24.62565 148 ILE B O 1
ATOM 2230 N N . ALA A 1 154 ? -22.65877 31.06839 11.14700 1.000 23.00929 149 ALA B N 1
ATOM 2231 C CA . ALA A 1 154 ? -23.99297 31.54191 10.81498 1.000 25.15929 149 ALA B CA 1
ATOM 2232 C C . ALA A 1 154 ? -24.30255 31.09485 9.39329 1.000 22.70170 149 ALA B C 1
ATOM 2233 O O . ALA A 1 154 ? -23.42431 30.64354 8.65480 1.000 24.66976 149 ALA B O 1
ATOM 2240 N N . ILE A 1 155 ? -25.56436 31.24532 9.01319 1.000 25.81048 150 ILE B N 1
ATOM 2241 C CA . ILE A 1 155 ? -26.02080 30.86834 7.68239 1.000 30.47323 150 ILE B CA 1
ATOM 2242 C C . ILE A 1 155 ? -26.89191 31.98406 7.11929 1.000 27.90029 150 ILE B C 1
ATOM 2243 O O . ILE A 1 155 ? -27.68938 32.60314 7.83722 1.000 28.15761 150 ILE B O 1
ATOM 2259 N N . ILE A 1 156 ? -26.71194 32.25150 5.82744 1.000 29.86918 151 ILE B N 1
ATOM 2260 C CA . ILE A 1 156 ? -27.50004 33.23398 5.09991 1.000 37.10601 151 ILE B CA 1
ATOM 2261 C C . ILE A 1 156 ? -27.84147 32.63961 3.73746 1.000 35.72103 151 ILE B C 1
ATOM 2262 O O . ILE A 1 156 ? -27.19850 31.69754 3.25386 1.000 38.94755 151 ILE B O 1
ATOM 2278 N N . GLY A 1 157 ? -28.90800 33.17536 3.14672 1.000 43.81938 152 GLY B N 1
ATOM 2279 C CA . GLY A 1 157 ? -29.29741 32.77870 1.80660 1.000 49.01004 152 GLY B CA 1
ATOM 2280 C C . GLY A 1 157 ? -28.51654 33.57448 0.78055 1.000 46.76553 152 GLY B C 1
ATOM 2281 O O . GLY A 1 157 ? -28.43650 34.80589 0.85779 1.000 49.37670 152 GLY B O 1
ATOM 2285 N N . GLN A 1 158 ? -27.93272 32.87012 -0.18177 1.000 49.03407 153 GLN B N 1
ATOM 2286 C CA . GLN A 1 158 ? -27.14834 33.53421 -1.21194 1.000 56.13524 153 GLN B CA 1
ATOM 2287 C C . GLN A 1 158 ? -28.03667 34.49901 -1.98268 1.000 54.89336 153 GLN B C 1
ATOM 2288 O O . GLN A 1 158 ? -29.08958 34.11149 -2.49800 1.000 62.90896 153 GLN B O 1
ATOM 2302 N N . THR A 1 159 ? -27.62542 35.76309 -2.03394 1.000 60.22332 154 THR B N 1
ATOM 2303 C CA . THR A 1 159 ? -28.32416 36.77382 -2.81068 1.000 70.65642 154 THR B CA 1
ATOM 2304 C C . THR A 1 159 ? -27.42579 37.46026 -3.82748 1.000 71.37134 154 THR B C 1
ATOM 2305 O O . THR A 1 159 ? -27.93923 38.17749 -4.69384 1.000 71.96210 154 THR B O 1
ATOM 2316 N N . GLY A 1 160 ? -26.11129 37.27201 -3.74475 1.000 58.94686 155 GLY B N 1
ATOM 2317 C CA . GLY A 1 160 ? -25.22068 37.93371 -4.67052 1.000 58.99780 155 GLY B CA 1
ATOM 2318 C C . GLY A 1 160 ? -25.37848 37.40837 -6.08414 1.000 52.70313 155 GLY B C 1
ATOM 2319 O O . GLY A 1 160 ? -25.75397 36.25782 -6.31305 1.000 53.52395 155 GLY B O 1
ATOM 2323 N N . ASN A 1 161 ? -25.08326 38.27936 -7.04994 1.000 46.47310 156 ASN B N 1
ATOM 2324 C CA . ASN A 1 161 ? -25.02737 37.90267 -8.46417 1.000 45.14201 156 ASN B CA 1
ATOM 2325 C C . ASN A 1 161 ? -23.68796 37.21751 -8.72548 1.000 40.04762 156 ASN B C 1
ATOM 2326 O O . ASN A 1 161 ? -22.74632 37.79809 -9.27179 1.000 38.23580 156 ASN B O 1
ATOM 2337 N N . LEU A 1 162 ? -23.59431 35.95843 -8.31482 1.000 36.04173 157 LEU B N 1
ATOM 2338 C CA . LEU A 1 162 ? -22.34136 35.22328 -8.41656 1.000 34.32067 157 LEU B CA 1
ATOM 2339 C C . LEU A 1 162 ? -22.30072 34.39851 -9.69723 1.000 28.81137 157 LEU B C 1
ATOM 2340 O O . LEU A 1 162 ? -23.28188 33.74751 -10.06271 1.000 28.26374 157 LEU B O 1
ATOM 2356 N N . THR A 1 163 ? -21.14662 34.42297 -10.35804 1.000 29.66156 158 THR B N 1
ATOM 2357 C CA . THR A 1 163 ? -20.83572 33.61716 -11.53799 1.000 25.19553 158 THR B CA 1
ATOM 2358 C C . THR A 1 163 ? -22.04775 33.48197 -12.47021 1.000 23.88497 158 THR B C 1
ATOM 2359 O O . THR A 1 163 ? -22.46647 32.35447 -12.79035 1.000 24.33636 158 THR B O 1
ATOM 2370 N N . PRO A 1 164 ? -22.63070 34.58577 -12.91604 1.000 21.76173 159 PRO B N 1
ATOM 2371 C CA . PRO A 1 164 ? -23.71003 34.48301 -13.91504 1.000 24.90949 159 PRO B CA 1
ATOM 2372 C C . PRO A 1 164 ? -23.29507 33.69152 -15.14778 1.000 19.51014 159 PRO B C 1
ATOM 2373 O O . PRO A 1 164 ? -24.11561 32.96477 -15.71862 1.000 26.40353 159 PRO B O 1
ATOM 2384 N N . ALA A 1 165 ? -22.02799 33.78735 -15.55506 1.000 25.02537 160 ALA B N 1
ATOM 2385 C CA . ALA A 1 165 ? -21.55502 33.00952 -16.69532 1.000 22.73186 160 ALA B CA 1
ATOM 2386 C C . ALA A 1 165 ? -21.66803 31.51389 -16.42458 1.000 22.87201 160 ALA B C 1
ATOM 2387 O O . ALA A 1 165 ? -22.00457 30.74164 -17.32557 1.000 21.54916 160 ALA B O 1
ATOM 2394 N N . ASP A 1 166 ? -21.39030 31.08471 -15.19130 1.000 22.59827 161 ASP B N 1
ATOM 2395 C CA . ASP A 1 166 ? -21.52753 29.66865 -14.86346 1.000 23.37940 161 ASP B CA 1
ATOM 2396 C C . ASP A 1 166 ? -22.98561 29.24395 -14.85123 1.000 25.26044 161 ASP B C 1
ATOM 2397 O O . ASP A 1 166 ? -23.32348 28.17049 -15.34787 1.000 22.76192 161 ASP B O 1
ATOM 2406 N N . LYS A 1 167 ? -23.86652 30.05547 -14.26691 1.000 29.83505 162 LYS B N 1
ATOM 2407 C CA . LYS A 1 167 ? -25.29090 29.74238 -14.32154 1.000 26.12387 162 LYS B CA 1
ATOM 2408 C C . LYS A 1 167 ? -25.72873 29.51372 -15.76547 1.000 25.33893 162 LYS B C 1
ATOM 2409 O O . LYS A 1 167 ? -26.33616 28.47914 -16.09665 1.000 28.26365 162 LYS B O 1
ATOM 2428 N N . LYS A 1 168 ? -25.36331 30.44966 -16.65524 1.000 26.30896 163 LYS B N 1
ATOM 2429 C CA . LYS A 1 168 ? -25.77964 30.34802 -18.05321 1.000 24.61162 163 LYS B CA 1
ATOM 2430 C C . LYS A 1 168 ? -25.16604 29.12463 -18.72509 1.000 25.19064 163 LYS B C 1
ATOM 2431 O O . LYS A 1 168 ? -25.86652 28.33045 -19.37215 1.000 24.98980 163 LYS B O 1
ATOM 2450 N N . LEU A 1 169 ? -23.85062 28.95032 -18.57448 1.000 24.19591 164 LEU B N 1
ATOM 2451 C CA . LEU A 1 169 ? -23.16417 27.87811 -19.27532 1.000 22.33367 164 LEU B CA 1
ATOM 2452 C C . LEU A 1 169 ? -23.57482 26.52184 -18.74083 1.000 21.61707 164 LEU B C 1
ATOM 2453 O O . LEU A 1 169 ? -23.68848 25.56755 -19.50445 1.000 22.10480 164 LEU B O 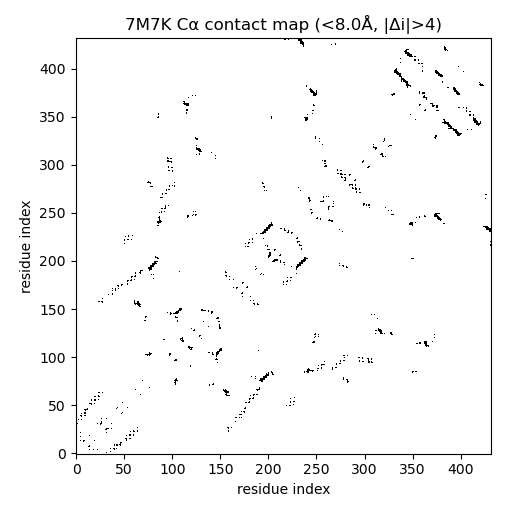1
ATOM 2469 N N . TYR A 1 170 ? -23.77887 26.39428 -17.43844 1.000 21.97751 165 TYR B N 1
ATOM 2470 C CA . TYR A 1 170 ? -24.19730 25.10325 -16.92467 1.000 27.31501 165 TYR B CA 1
ATOM 2471 C C . TYR A 1 170 ? -25.58350 24.74171 -17.43587 1.000 27.30136 165 TYR B C 1
ATOM 2472 O O . TYR A 1 170 ? -25.83577 23.57665 -17.76671 1.000 26.62820 165 TYR B O 1
ATOM 2490 N N . ALA A 1 171 ? -26.50386 25.71378 -17.49761 1.000 22.80676 166 ALA B N 1
ATOM 2491 C CA . ALA A 1 171 ? -27.81365 25.42202 -18.08076 1.000 25.69577 166 ALA B CA 1
ATOM 2492 C C . ALA A 1 171 ? -27.67776 24.93980 -19.52781 1.000 26.73659 166 ALA B C 1
ATOM 2493 O O . ALA A 1 171 ? -28.29272 23.93525 -19.93746 1.000 27.22170 166 ALA B O 1
ATOM 2500 N N . LEU A 1 172 ? -26.85094 25.64046 -20.31523 1.000 23.13145 167 LEU B N 1
ATOM 2501 C CA . LEU A 1 172 ? -26.62613 25.23498 -21.70079 1.000 21.62729 167 LEU B CA 1
ATOM 2502 C C . LEU A 1 172 ? -26.02661 23.83260 -21.77540 1.000 23.54521 167 LEU B C 1
ATOM 2503 O O . LEU A 1 172 ? -26.48353 22.98667 -22.55287 1.000 21.91689 167 LEU B O 1
ATOM 2519 N N . ARG A 1 173 ? -24.98316 23.57654 -20.98254 1.000 22.64539 168 ARG B N 1
ATOM 2520 C CA . ARG A 1 173 ? -24.38620 22.24877 -20.93048 1.000 22.62636 168 ARG B CA 1
ATOM 2521 C C . ARG A 1 173 ? -25.44895 21.20625 -20.62260 1.000 23.89012 168 ARG B C 1
ATOM 2522 O O . ARG A 1 173 ? -25.46654 20.12033 -21.21166 1.000 21.47694 168 ARG B O 1
ATOM 2543 N N . ASP A 1 174 ? -26.37297 21.54366 -19.72842 1.000 25.31784 169 ASP B N 1
ATOM 2544 C CA . ASP A 1 174 ? -27.38257 20.58003 -19.32587 1.000 29.07085 169 ASP B CA 1
ATOM 2545 C C . ASP A 1 174 ? -28.29805 20.21270 -20.48035 1.000 29.48744 169 ASP B C 1
ATOM 2546 O O . ASP A 1 174 ? -28.85390 19.10604 -20.48838 1.000 29.19856 169 ASP B O 1
ATOM 2555 N N . VAL A 1 175 ? -28.46985 21.09732 -21.46517 1.000 24.95769 170 VAL B N 1
ATOM 2556 C CA . VAL A 1 175 ? -29.34337 20.75362 -22.59377 1.000 23.56574 170 VAL B CA 1
ATOM 2557 C C . VAL A 1 175 ? -28.57395 20.44066 -23.87702 1.000 25.93276 170 VAL B C 1
ATOM 2558 O O . VAL A 1 175 ? -29.18742 20.34572 -24.95364 1.000 22.19043 170 VAL B O 1
ATOM 2571 N N . THR A 1 176 ? -27.25726 20.24383 -23.80243 1.000 21.70375 171 THR B N 1
ATOM 2572 C CA . THR A 1 176 ? -26.47076 19.91976 -24.98840 1.000 20.81000 171 THR B CA 1
ATOM 2573 C C . THR A 1 176 ? -25.52377 18.74786 -24.77171 1.000 22.05357 171 THR B C 1
ATOM 2574 O O . THR A 1 176 ? -24.61654 18.54549 -25.57820 1.000 20.38004 171 THR B O 1
ATOM 2585 N N . ALA A 1 177 ? -25.70877 17.97546 -23.70824 1.000 21.76991 172 ALA B N 1
ATOM 2586 C CA . ALA A 1 177 ? -24.87339 16.81154 -23.43929 1.000 23.45480 172 ALA B CA 1
ATOM 2587 C C . ALA A 1 177 ? -23.40407 17.19436 -23.28425 1.000 24.28523 172 ALA B C 1
ATOM 2588 O O . ALA A 1 177 ? -22.50541 16.45927 -23.69820 1.000 23.99662 172 ALA B O 1
ATOM 2595 N N . THR A 1 178 ? -23.14974 18.33997 -22.66584 1.000 21.25711 173 THR B N 1
ATOM 2596 C CA . THR A 1 178 ? -21.77883 18.75122 -22.38781 1.000 22.16616 173 THR B CA 1
ATOM 2597 C C . THR A 1 178 ? -21.56042 19.03556 -20.90403 1.000 25.49845 173 THR B C 1
ATOM 2598 O O . THR A 1 178 ? -20.64482 19.77931 -20.54251 1.000 20.45096 173 THR B O 1
ATOM 2609 N N . VAL A 1 179 ? -22.36867 18.43227 -20.02527 1.000 21.70383 174 VAL B N 1
ATOM 2610 C CA . VAL A 1 179 ? -22.07959 18.51161 -18.59467 1.000 23.16010 174 VAL B CA 1
ATOM 2611 C C . VAL A 1 179 ? -20.84172 17.68842 -18.25395 1.000 23.95189 174 VAL B C 1
ATOM 2612 O O . VAL A 1 179 ? -19.97508 18.13449 -17.49377 1.000 21.26347 174 VAL B O 1
ATOM 2625 N N . ASP A 1 180 ? -20.72495 16.48810 -18.82955 1.000 22.82102 175 ASP B N 1
ATOM 2626 C CA . ASP A 1 180 ? -19.73662 15.49116 -18.40919 1.000 25.79598 175 ASP B CA 1
ATOM 2627 C C . ASP A 1 180 ? -18.36707 15.78096 -19.03536 1.000 26.66572 175 ASP B C 1
ATOM 2628 O O . ASP A 1 180 ? -17.84533 15.03726 -19.86648 1.000 25.11577 175 ASP B O 1
ATOM 2637 N N . SER A 1 181 ? -17.77409 16.88687 -18.59219 1.000 26.81147 176 SER B N 1
ATOM 2638 C CA . SER A 1 181 ? -16.44784 17.31077 -19.02505 1.000 25.07556 176 SER B CA 1
ATOM 2639 C C . SER A 1 181 ? -15.66915 17.79321 -17.80917 1.000 23.55514 176 SER B C 1
ATOM 2640 O O . SER A 1 181 ? -16.09991 18.73308 -17.13422 1.000 20.63836 176 SER B O 1
ATOM 2648 N N . ILE A 1 182 ? -14.52934 17.14294 -17.53409 1.000 22.24937 177 ILE B N 1
ATOM 2649 C CA . ILE A 1 182 ? -13.75000 17.46356 -16.33344 1.000 24.26902 177 ILE B CA 1
ATOM 2650 C C . ILE A 1 182 ? -13.42268 18.94685 -16.24158 1.000 23.54203 177 ILE B C 1
ATOM 2651 O O . ILE A 1 182 ? -13.63684 19.53740 -15.17640 1.000 22.56010 177 ILE B O 1
ATOM 2667 N N . PRO A 1 183 ? -12.86418 19.58909 -17.26486 1.000 21.89565 178 PRO B N 1
ATOM 2668 C CA . PRO A 1 183 ? -12.54420 21.02171 -17.12147 1.000 17.62863 178 PRO B CA 1
ATOM 2669 C C . PRO A 1 183 ? -13.77558 21.87495 -16.87101 1.000 23.52708 178 PRO B C 1
ATOM 2670 O O . PRO A 1 183 ? -13.71914 22.83609 -16.08440 1.000 21.73577 178 PRO B O 1
ATOM 2681 N N . LEU A 1 184 ? -14.91211 21.52247 -17.48138 1.000 20.04417 179 LEU B N 1
ATOM 2682 C CA . LEU A 1 184 ? -16.11493 22.32368 -17.28940 1.000 20.29932 179 LEU B CA 1
ATOM 2683 C C . LEU A 1 184 ? -16.67510 22.13575 -15.88234 1.000 19.73179 179 LEU B C 1
ATOM 2684 O O . LEU A 1 184 ? -17.08000 23.10849 -15.23001 1.000 17.75332 179 LEU B O 1
ATOM 2700 N N . ILE A 1 185 ? -16.63918 20.90174 -15.37368 1.000 20.27631 180 ILE B N 1
ATOM 2701 C CA . ILE A 1 185 ? -17.10641 20.63747 -14.01549 1.000 21.78168 180 ILE B CA 1
ATOM 2702 C C . ILE A 1 185 ? -16.19044 21.31291 -12.99432 1.000 21.26034 180 ILE B C 1
ATOM 2703 O O . ILE A 1 185 ? -16.64882 21.99781 -12.06784 1.000 22.58062 180 ILE B O 1
ATOM 2719 N N . ALA A 1 186 ? -14.88159 21.09092 -13.13476 1.000 18.70484 181 ALA B N 1
ATOM 2720 C CA . ALA A 1 186 ? -13.90349 21.65546 -12.21249 1.000 24.25171 181 ALA B CA 1
ATOM 2721 C C . ALA A 1 186 ? -14.02374 23.17318 -12.14217 1.000 22.47388 181 ALA B C 1
ATOM 2722 O O . ALA A 1 186 ? -14.06049 23.75806 -11.04647 1.000 19.85492 181 ALA B O 1
ATOM 2729 N N . SER A 1 187 ? -14.07884 23.83420 -13.30721 1.000 20.67651 182 SER B N 1
ATOM 2730 C CA . SER A 1 187 ? -14.16397 25.29019 -13.30816 1.000 21.03771 182 SER B CA 1
ATOM 2731 C C . SER A 1 187 ? -15.49036 25.77078 -12.72744 1.000 22.72717 182 SER B C 1
ATOM 2732 O O . SER A 1 187 ? -15.52097 26.75815 -11.98248 1.000 21.59302 182 SER B O 1
ATOM 2740 N N . SER A 1 188 ? -16.59531 25.08596 -13.03367 1.000 22.46837 183 SER B N 1
ATOM 2741 C CA . SER A 1 188 ? -17.88236 25.48938 -12.47349 1.000 20.49059 183 SER B CA 1
ATOM 2742 C C . SER A 1 188 ? -17.85543 25.46050 -10.94317 1.000 23.32248 183 SER B C 1
ATOM 2743 O O . SER A 1 188 ? -18.17706 26.46127 -10.27356 1.000 25.78718 183 SER B O 1
ATOM 2751 N N . ILE A 1 189 ? -17.43466 24.32686 -10.36940 1.000 20.75522 184 ILE B N 1
ATOM 2752 C CA . ILE A 1 189 ? -17.44812 24.18454 -8.91214 1.000 24.88380 184 ILE B CA 1
ATOM 2753 C C . ILE A 1 189 ? -16.50096 25.19681 -8.25963 1.000 21.49423 184 ILE B C 1
ATOM 2754 O O . ILE A 1 189 ? -16.86615 25.91738 -7.30733 1.000 22.30582 184 ILE B O 1
ATOM 2770 N N . MET A 1 190 ? -15.26102 25.26801 -8.75765 1.000 22.38846 185 MET B N 1
ATOM 2771 C CA . MET A 1 190 ? -14.29240 26.14108 -8.10443 1.000 18.10076 185 MET B CA 1
ATOM 2772 C C . MET A 1 190 ? -14.68373 27.60473 -8.23751 1.000 24.43080 185 MET B C 1
ATOM 2773 O O . MET A 1 190 ? -14.50998 28.38043 -7.28833 1.000 22.02983 185 MET B O 1
ATOM 2787 N N . SER A 1 191 ? -15.18291 28.01468 -9.41101 1.000 21.71639 186 SER B N 1
ATOM 2788 C CA . SER A 1 191 ? -15.55806 29.40790 -9.58917 1.000 23.35219 186 SER B CA 1
ATOM 2789 C C . SER A 1 191 ? -16.62410 29.79897 -8.58358 1.000 25.21652 186 SER B C 1
ATOM 2790 O O . SER A 1 191 ? -16.57405 30.89756 -8.01337 1.000 21.70261 186 SER B O 1
ATOM 2798 N N . LYS A 1 192 ? -17.59970 28.91301 -8.34671 1.000 21.51649 187 LYS B N 1
ATOM 2799 C CA . LYS A 1 192 ? -18.62800 29.24993 -7.36375 1.000 21.51839 187 LYS B CA 1
ATOM 2800 C C . LYS A 1 192 ? -18.02524 29.42556 -5.97059 1.000 27.83768 187 LYS B C 1
ATOM 2801 O O . LYS A 1 192 ? -18.42544 30.33182 -5.22316 1.000 25.96097 187 LYS B O 1
ATOM 2820 N N . LYS A 1 193 ? -17.05927 28.57767 -5.59946 1.000 21.14932 188 LYS B N 1
ATOM 2821 C CA . LYS A 1 193 ? -16.49787 28.69960 -4.25010 1.000 23.43670 188 LYS B CA 1
ATOM 2822 C C . LYS A 1 193 ? -15.61344 29.94189 -4.10475 1.000 28.88390 188 LYS B C 1
ATOM 2823 O O . LYS A 1 193 ? -15.60242 30.58865 -3.04360 1.000 23.47974 188 LYS B O 1
ATOM 2842 N N . ILE A 1 194 ? -14.86149 30.28407 -5.15150 1.000 23.08372 189 ILE B N 1
ATOM 2843 C CA . ILE A 1 194 ? -14.01972 31.47902 -5.12022 1.000 23.80099 189 ILE B CA 1
ATOM 2844 C C . ILE A 1 194 ? -14.87677 32.73897 -5.07639 1.000 21.99977 189 ILE B C 1
ATOM 2845 O O . ILE A 1 194 ? -14.56467 33.69978 -4.36217 1.000 25.14008 189 ILE B O 1
ATOM 2861 N N . ALA A 1 195 ? -15.95823 32.77164 -5.85178 1.000 24.28379 190 ALA B N 1
ATOM 2862 C CA . ALA A 1 195 ? -16.80941 33.95747 -5.85148 1.000 24.80725 190 ALA B CA 1
ATOM 2863 C C . ALA A 1 195 ? -17.48706 34.16082 -4.49783 1.000 28.56369 190 ALA B C 1
ATOM 2864 O O . ALA A 1 195 ? -17.80733 35.29791 -4.12804 1.000 28.11956 190 ALA B O 1
ATOM 2871 N N . ALA A 1 196 ? -17.71135 33.08168 -3.74792 1.000 28.85430 191 ALA B N 1
ATOM 2872 C CA . ALA A 1 196 ? -18.28137 33.17111 -2.40874 1.000 26.48792 191 ALA B CA 1
ATOM 2873 C C . ALA A 1 196 ? -17.26306 33.60620 -1.35989 1.000 30.31003 191 ALA B C 1
ATOM 2874 O O . ALA A 1 196 ? -17.61518 33.70652 -0.18181 1.000 32.18563 191 ALA B O 1
ATOM 2881 N N . GLY A 1 197 ? -16.02158 33.86210 -1.74873 1.000 27.08065 192 GLY B N 1
ATOM 2882 C CA . GLY A 1 197 ? -15.04648 34.41881 -0.83605 1.000 28.84549 192 GLY B CA 1
ATOM 2883 C C . GLY A 1 197 ? -14.17007 33.43237 -0.10024 1.000 28.93063 192 GLY B C 1
ATOM 2884 O O . GLY A 1 197 ? -13.52591 33.81468 0.87954 1.000 32.85879 192 GLY B O 1
ATOM 2888 N N . ALA A 1 198 ? -14.10976 32.18220 -0.53347 1.000 23.31300 193 ALA B N 1
ATOM 2889 C CA . ALA A 1 198 ? -13.23475 31.22551 0.12137 1.000 26.06756 193 ALA B CA 1
ATOM 2890 C C . ALA A 1 198 ? -11.77709 31.63652 -0.05764 1.000 28.35403 193 ALA B C 1
ATOM 2891 O O . ALA A 1 198 ? -11.35540 32.01291 -1.15824 1.000 33.30892 193 ALA B O 1
ATOM 2898 N N . ASP A 1 199 ? -11.01453 31.58561 1.04127 1.000 27.02159 194 ASP B N 1
ATOM 2899 C CA . ASP A 1 199 ? -9.56062 31.69347 0.98144 1.000 27.99515 194 ASP B CA 1
ATOM 2900 C C . ASP A 1 199 ? -8.89590 30.35258 0.70277 1.000 27.18687 194 ASP B C 1
ATOM 2901 O O . ASP A 1 199 ? -7.79678 30.31543 0.14632 1.000 26.00549 194 ASP B O 1
ATOM 2910 N N . ALA A 1 200 ? -9.55715 29.25656 1.06456 1.000 29.48480 195 ALA B N 1
ATOM 2911 C CA . ALA A 1 200 ? -9.03115 27.90488 0.95429 1.000 21.11885 195 ALA B CA 1
ATOM 2912 C C . ALA A 1 200 ? -10.23916 26.99123 0.83484 1.000 22.70558 195 ALA B C 1
ATOM 2913 O O . ALA A 1 200 ? -11.33635 27.34718 1.27457 1.000 23.49839 195 ALA B O 1
ATOM 2920 N N . ILE A 1 201 ? -10.05704 25.83696 0.20025 1.000 24.99165 196 ILE B N 1
ATOM 2921 C CA . ILE A 1 201 ? -11.18761 24.99766 -0.18936 1.000 24.85736 196 ILE B CA 1
ATOM 2922 C C . ILE A 1 201 ? -10.88974 23.53297 0.10430 1.000 24.12154 196 ILE B C 1
ATOM 2923 O O . ILE A 1 201 ? -9.82186 23.02114 -0.25412 1.000 22.45229 196 ILE B O 1
ATOM 2939 N N . VAL A 1 202 ? -11.83885 22.85681 0.75418 1.000 20.21121 197 VAL B N 1
ATOM 2940 C CA . VAL A 1 202 ? -11.77328 21.41425 0.97117 1.000 20.11204 197 VAL B CA 1
ATOM 2941 C C . VAL A 1 202 ? -12.85686 20.76228 0.12767 1.000 21.29669 197 VAL B C 1
ATOM 2942 O O . VAL A 1 202 ? -14.01981 21.17112 0.17603 1.000 22.70821 197 VAL B O 1
ATOM 2955 N N . LEU A 1 203 ? -12.47542 19.76209 -0.65453 1.000 19.72892 198 LEU B N 1
ATOM 2956 C CA . LEU A 1 203 ? -13.38627 19.08874 -1.56439 1.000 21.62975 198 LEU B CA 1
ATOM 2957 C C . LEU A 1 203 ? -13.57238 17.63857 -1.14712 1.000 22.65191 198 LEU B C 1
ATOM 2958 O O . LEU A 1 203 ? -12.61526 16.95981 -0.78923 1.000 23.08416 198 LEU B O 1
ATOM 2974 N N . ASP A 1 204 ? -14.80812 17.17949 -1.18671 1.000 19.45671 199 ASP B N 1
ATOM 2975 C CA . ASP A 1 204 ? -15.14930 15.77649 -0.99700 1.000 22.22721 199 ASP B CA 1
ATOM 2976 C C . ASP A 1 204 ? -15.62498 15.28992 -2.36292 1.000 22.24114 199 ASP B C 1
ATOM 2977 O O . ASP A 1 204 ? -16.75405 15.57406 -2.76785 1.000 24.89902 199 ASP B O 1
ATOM 2986 N N . VAL A 1 205 ? -14.74191 14.62084 -3.10161 1.000 23.18027 200 VAL B N 1
ATOM 2987 C CA . VAL A 1 205 ? -15.07166 14.09242 -4.41807 1.000 22.22134 200 VAL B CA 1
ATOM 2988 C C . VAL A 1 205 ? -15.50311 12.64390 -4.22677 1.000 23.36109 200 VAL B C 1
ATOM 2989 O O . VAL A 1 205 ? -14.74035 11.80843 -3.72306 1.000 28.55036 200 VAL B O 1
ATOM 3002 N N . LYS A 1 206 ? -16.73582 12.36115 -4.58904 1.000 23.84700 201 LYS B N 1
ATOM 3003 C CA . LYS A 1 206 ? -17.31654 11.05147 -4.37324 1.000 28.94037 201 LYS B CA 1
ATOM 3004 C C . LYS A 1 206 ? -16.93950 10.11887 -5.51589 1.000 27.92285 201 LYS B C 1
ATOM 3005 O O . LYS A 1 206 ? -16.66277 10.55345 -6.63714 1.000 27.63265 201 LYS B O 1
ATOM 3024 N N . THR A 1 207 ? -16.92449 8.82543 -5.21395 1.000 26.87559 202 THR B N 1
ATOM 3025 C CA . THR A 1 207 ? -16.65264 7.81263 -6.21329 1.000 25.45883 202 THR B CA 1
ATOM 3026 C C . THR A 1 207 ? -17.54564 6.61136 -5.95566 1.000 31.00225 202 THR B C 1
ATOM 3027 O O . THR A 1 207 ? -18.01441 6.38648 -4.83881 1.000 28.23438 202 THR B O 1
ATOM 3038 N N . GLY A 1 208 ? -17.77942 5.83888 -7.00872 1.000 32.10532 203 GLY B N 1
ATOM 3039 C CA . GLY A 1 208 ? -18.66760 4.69686 -6.93619 1.000 34.03477 203 GLY B CA 1
ATOM 3040 C C . GLY A 1 208 ? -19.99882 4.99831 -7.59452 1.000 30.38580 203 GLY B C 1
ATOM 3041 O O . GLY A 1 208 ? -20.24603 6.09364 -8.09703 1.000 29.87615 203 GLY B O 1
ATOM 3045 N N . ALA A 1 209 ? -20.87530 3.99125 -7.55484 1.000 29.64274 204 ALA B N 1
ATOM 3046 C CA . ALA A 1 209 ? -22.08413 4.03242 -8.37332 1.000 34.46455 204 ALA B CA 1
ATOM 3047 C C . ALA A 1 209 ? -23.03818 5.14271 -7.95478 1.000 31.27725 204 ALA B C 1
ATOM 3048 O O . ALA A 1 209 ? -23.83346 5.59980 -8.78174 1.000 31.48691 204 ALA B O 1
ATOM 3055 N N . GLY A 1 210 ? -22.98281 5.58653 -6.70250 1.000 29.07247 205 GLY B N 1
ATOM 3056 C CA . GLY A 1 210 ? -23.80153 6.68270 -6.23440 1.000 25.66735 205 GLY B CA 1
ATOM 3057 C C . GLY A 1 210 ? -23.19801 8.06045 -6.41214 1.000 27.91031 205 GLY B C 1
ATOM 3058 O O . GLY A 1 210 ? -23.74707 9.03130 -5.88362 1.000 25.80878 205 GLY B O 1
ATOM 3062 N N . ALA A 1 211 ? -22.10586 8.18808 -7.16224 1.000 32.95853 206 ALA B N 1
ATOM 3063 C CA . ALA A 1 211 ? -21.35578 9.43566 -7.25026 1.000 34.88045 206 ALA B CA 1
ATOM 3064 C C . ALA A 1 211 ? -21.51886 10.09906 -8.61577 1.000 37.61376 206 ALA B C 1
ATOM 3065 O O . ALA A 1 211 ? -22.00010 9.50448 -9.57455 1.000 33.84124 206 ALA B O 1
ATOM 3072 N N . PHE A 1 212 ? -21.09036 11.36070 -8.69193 1.000 35.15692 207 PHE B N 1
ATOM 3073 C CA . PHE A 1 212 ? -21.13159 12.10491 -9.94890 1.000 37.61215 207 PHE B CA 1
ATOM 3074 C C . PHE A 1 212 ? -20.23632 11.44474 -10.99609 1.000 35.70654 207 PHE B C 1
ATOM 3075 O O . PHE A 1 212 ? -20.68554 11.10428 -12.09750 1.000 37.72649 207 PHE B O 1
ATOM 3092 N N . MET A 1 213 ? -18.95738 11.25703 -10.66362 1.000 32.59609 208 MET B N 1
ATOM 3093 C CA . MET A 1 213 ? -18.03328 10.49904 -11.49726 1.000 32.21771 208 MET B CA 1
ATOM 3094 C C . MET A 1 213 ? -18.20969 9.01525 -11.18810 1.000 40.82870 208 MET B C 1
ATOM 3095 O O . MET A 1 213 ? -18.02751 8.58823 -10.04213 1.000 44.30152 208 MET B O 1
ATOM 3109 N N . LYS A 1 214 ? -18.55817 8.22413 -12.19424 1.000 49.83787 209 LYS B N 1
ATOM 3110 C CA . LYS A 1 214 ? -18.99302 6.85598 -11.94009 1.000 52.73765 209 LYS B CA 1
ATOM 3111 C C . LYS A 1 214 ? -17.85268 5.84077 -11.92963 1.000 47.26523 209 LYS B C 1
ATOM 3112 O O . LYS A 1 214 ? -18.12592 4.63931 -11.87545 1.000 52.28057 209 LYS B O 1
ATOM 3131 N N . ASP A 1 215 ? -16.59331 6.28365 -11.95669 1.000 37.40408 210 ASP B N 1
ATOM 3132 C CA . ASP A 1 215 ? -15.47105 5.36851 -11.78978 1.000 42.02464 210 ASP B CA 1
ATOM 3133 C C . ASP A 1 215 ? -14.32725 6.10483 -11.10103 1.000 43.22880 210 ASP B C 1
ATOM 3134 O O . ASP A 1 215 ? -14.23218 7.33687 -11.14758 1.000 34.77550 210 ASP B O 1
ATOM 3143 N N . PHE A 1 216 ? -13.46528 5.33058 -10.43540 1.000 33.14843 211 PHE B N 1
ATOM 3144 C CA . PHE A 1 216 ? -12.47526 5.94388 -9.56060 1.000 33.17883 211 PHE B CA 1
ATOM 3145 C C . PHE A 1 216 ? -11.50613 6.81912 -10.34164 1.000 30.50075 211 PHE B C 1
ATOM 3146 O O . PHE A 1 216 ? -11.11706 7.89463 -9.87005 1.000 28.85500 211 PHE B O 1
ATOM 3163 N N . ALA A 1 217 ? -11.08038 6.36428 -11.52362 1.000 32.41353 212 ALA B N 1
ATOM 3164 C CA . ALA A 1 217 ? -10.15951 7.16093 -12.33012 1.000 32.58929 212 ALA B CA 1
ATOM 3165 C C . ALA A 1 217 ? -10.71334 8.55759 -12.57585 1.000 28.19159 212 ALA B C 1
ATOM 3166 O O . ALA A 1 217 ? -9.99088 9.55695 -12.46713 1.000 33.55072 212 ALA B O 1
ATOM 3173 N N . GLY A 1 218 ? -11.99486 8.64566 -12.91939 1.000 29.84166 213 GLY B N 1
ATOM 3174 C CA . GLY A 1 218 ? -12.57724 9.93947 -13.22080 1.000 33.05960 213 GLY B CA 1
ATOM 3175 C C . GLY A 1 218 ? -12.66628 10.81595 -11.99335 1.000 26.79594 213 GLY B C 1
ATOM 3176 O O . GLY A 1 218 ? -12.37806 12.01352 -12.05493 1.000 23.90786 213 GLY B O 1
ATOM 3180 N N . ALA A 1 219 ? -13.09664 10.23554 -10.87190 1.000 27.32235 214 ALA B N 1
ATOM 3181 C CA . ALA A 1 219 ? -13.08730 10.94857 -9.60192 1.000 28.12670 214 ALA B CA 1
ATOM 3182 C C . ALA A 1 219 ? -11.70559 11.52284 -9.30962 1.000 27.03865 214 ALA B C 1
ATOM 3183 O O . ALA A 1 219 ? -11.57090 12.69356 -8.92387 1.000 25.77309 214 ALA B O 1
ATOM 3190 N N . LYS A 1 220 ? -10.65822 10.71721 -9.50893 1.000 27.11476 215 LYS B N 1
ATOM 3191 C CA . LYS A 1 220 ? -9.31153 11.20512 -9.23626 1.000 27.06243 215 LYS B CA 1
ATOM 3192 C C . LYS A 1 220 ? -8.92146 12.32997 -10.19367 1.000 27.65391 215 LYS B C 1
ATOM 3193 O O . LYS A 1 220 ? -8.29890 13.31517 -9.77831 1.000 27.32794 215 LYS B O 1
ATOM 3212 N N . ARG A 1 221 ? -9.28637 12.21222 -11.47392 1.000 29.20376 216 ARG B N 1
ATOM 3213 C CA . ARG A 1 221 ? -8.96771 13.27239 -12.43111 1.000 29.20976 216 ARG B CA 1
ATOM 3214 C C . ARG A 1 221 ? -9.67783 14.57561 -12.08267 1.000 22.40749 216 ARG B C 1
ATOM 3215 O O . ARG A 1 221 ? -9.09125 15.66030 -12.18362 1.000 20.84308 216 ARG B O 1
ATOM 3236 N N . LEU A 1 222 ? -10.94741 14.49198 -11.67966 1.000 21.87721 217 LEU B N 1
ATOM 3237 C CA . LEU A 1 222 ? -11.67605 15.68967 -11.26874 1.000 21.97658 217 LEU B CA 1
ATOM 3238 C C . LEU A 1 222 ? -11.02040 16.33092 -10.04739 1.000 25.38925 217 LEU B C 1
ATOM 3239 O O . LEU A 1 222 ? -10.80690 17.55786 -9.99797 1.000 23.05594 217 LEU B O 1
ATOM 3255 N N . ALA A 1 223 ? -10.71658 15.51397 -9.03285 1.000 22.10037 218 ALA B N 1
ATOM 3256 C CA . ALA A 1 223 ? -10.08885 16.04652 -7.82556 1.000 23.75737 218 ALA B CA 1
ATOM 3257 C C . ALA A 1 223 ? -8.77079 16.73266 -8.16056 1.000 23.97267 218 ALA B C 1
ATOM 3258 O O . ALA A 1 223 ? -8.48438 17.83952 -7.67871 1.000 24.88729 218 ALA B O 1
ATOM 3265 N N . THR A 1 224 ? -7.94761 16.07695 -8.97946 1.000 21.27426 219 THR B N 1
ATOM 3266 C CA . THR A 1 224 ? -6.67215 16.65967 -9.37595 1.000 23.96169 219 THR B CA 1
ATOM 3267 C C . THR A 1 224 ? -6.87714 17.98076 -10.10379 1.000 23.03099 219 THR B C 1
ATOM 3268 O O . THR A 1 224 ? -6.17172 18.96374 -9.83561 1.000 26.62966 219 THR B O 1
ATOM 3279 N N . ALA A 1 225 ? -7.85546 18.02986 -11.01125 1.000 21.37248 220 ALA B N 1
ATOM 3280 C CA . ALA A 1 225 ? -8.09552 19.24996 -11.76892 1.000 19.62962 220 ALA B CA 1
ATOM 3281 C C . ALA A 1 225 ? -8.44600 20.40958 -10.84476 1.000 24.86586 220 ALA B C 1
ATOM 3282 O O . ALA A 1 225 ? -7.93008 21.52372 -11.00664 1.000 21.47795 220 ALA B O 1
ATOM 3289 N N . MET A 1 226 ? -9.30495 20.15940 -9.84643 1.000 22.27448 221 MET B N 1
ATOM 3290 C CA . MET A 1 226 ? -9.70896 21.23733 -8.94137 1.000 22.17146 221 MET B CA 1
ATOM 3291 C C . MET A 1 226 ? -8.56989 21.66297 -8.01956 1.000 22.87671 221 MET B C 1
ATOM 3292 O O . MET A 1 226 ? -8.34812 22.86514 -7.80740 1.000 23.46847 221 MET B O 1
ATOM 3306 N N . VAL A 1 227 ? -7.81244 20.70699 -7.48046 1.000 22.69720 222 VAL B N 1
ATOM 3307 C CA . VAL A 1 227 ? -6.62947 21.10134 -6.71465 1.000 23.42189 222 VAL B CA 1
ATOM 3308 C C . VAL A 1 227 ? -5.64564 21.94610 -7.52979 1.000 24.66876 222 VAL B C 1
ATOM 3309 O O . VAL A 1 227 ? -5.03215 22.87488 -6.99448 1.000 23.37949 222 VAL B O 1
ATOM 3322 N N . GLU A 1 228 ? -5.40443 21.60255 -8.78826 1.000 25.97576 223 GLU B N 1
ATOM 3323 C CA . GLU A 1 228 ? -4.54481 22.43399 -9.63991 1.000 26.85324 223 GLU B CA 1
ATOM 3324 C C . GLU A 1 228 ? -5.11081 23.83111 -9.90453 1.000 24.02411 223 GLU B C 1
ATOM 3325 O O . GLU A 1 228 ? -4.37639 24.83423 -9.91567 1.000 24.74668 223 GLU B O 1
ATOM 3337 N N . ILE A 1 229 ? -6.39537 23.92858 -10.19700 1.000 22.64131 224 ILE B N 1
ATOM 3338 C CA . ILE A 1 229 ? -6.97907 25.26187 -10.25823 1.000 22.14924 224 ILE B CA 1
ATOM 3339 C C . ILE A 1 229 ? -6.59261 26.05656 -9.01388 1.000 25.63281 224 ILE B C 1
ATOM 3340 O O . ILE A 1 229 ? -6.14417 27.20703 -9.09268 1.000 24.53529 224 ILE B O 1
ATOM 3356 N N . GLY A 1 230 ? -6.84742 25.47780 -7.83985 1.000 25.61920 225 GLY B N 1
ATOM 3357 C CA . GLY A 1 230 ? -6.57236 26.19883 -6.60297 1.000 29.88451 225 GLY B CA 1
ATOM 3358 C C . GLY A 1 230 ? -5.11330 26.59177 -6.47443 1.000 27.32463 225 GLY B C 1
ATOM 3359 O O . GLY A 1 230 ? -4.78621 27.72426 -6.10032 1.000 26.50599 225 GLY B O 1
ATOM 3363 N N . LYS A 1 231 ? -4.21136 25.68628 -6.84737 1.000 26.86922 226 LYS B N 1
ATOM 3364 C CA . LYS A 1 231 ? -2.79041 26.05973 -6.88426 1.000 25.03354 226 LYS B CA 1
ATOM 3365 C C . LYS A 1 231 ? -2.50199 27.27678 -7.76372 1.000 30.76274 226 LYS B C 1
ATOM 3366 O O . LYS A 1 231 ? -1.62616 28.08935 -7.46114 1.000 30.33239 226 LYS B O 1
ATOM 3385 N N . ARG A 1 232 ? -3.16446 27.41142 -8.87534 1.000 29.76950 227 ARG B N 1
ATOM 3386 C CA . ARG A 1 232 ? -2.85636 28.51997 -9.78119 1.000 32.49573 227 ARG B CA 1
ATOM 3387 C C . ARG A 1 232 ? -3.60366 29.82164 -9.46033 1.000 33.26166 227 ARG B C 1
ATOM 3388 O O . ARG A 1 232 ? -3.14656 30.90047 -9.83282 1.000 35.99843 227 ARG B O 1
ATOM 3409 N N . VAL A 1 233 ? -4.76051 29.77500 -8.81101 1.000 25.59891 228 VAL B N 1
ATOM 3410 C CA . VAL A 1 233 ? -5.46789 31.00017 -8.52758 1.000 23.82528 228 VAL B CA 1
ATOM 3411 C C . VAL A 1 233 ? -5.18989 31.46711 -7.11188 1.000 29.74921 228 VAL B C 1
ATOM 3412 O O . VAL A 1 233 ? -5.90702 32.32538 -6.61430 1.000 24.54898 228 VAL B O 1
ATOM 3425 N N . GLY A 1 234 ? -4.23697 30.83774 -6.41230 1.000 26.11808 229 GLY B N 1
ATOM 3426 C CA . GLY A 1 234 ? -3.87532 31.28224 -5.07224 1.000 28.34426 229 GLY B CA 1
ATOM 3427 C C . GLY A 1 234 ? -4.86854 30.96016 -3.97409 1.000 33.02453 229 GLY B C 1
ATOM 3428 O O . GLY A 1 234 ? -4.92098 31.67445 -2.96736 1.000 28.65974 229 GLY B O 1
ATOM 3432 N N . ARG A 1 235 ? -5.65501 29.89907 -4.12829 1.000 27.92664 230 ARG B N 1
ATOM 3433 C CA . ARG A 1 235 ? -6.58855 29.45294 -3.09102 1.000 32.17712 230 ARG B CA 1
ATOM 3434 C C . ARG A 1 235 ? -6.25796 27.99942 -2.77956 1.000 29.58838 230 ARG B C 1
ATOM 3435 O O . ARG A 1 235 ? -6.66600 27.10512 -3.52271 1.000 27.35403 230 ARG B O 1
ATOM 3456 N N . LYS A 1 236 ? -5.53071 27.75299 -1.69242 1.000 27.40767 231 LYS B N 1
ATOM 3457 C CA . LYS A 1 236 ? -5.09917 26.39086 -1.39632 1.000 30.00632 231 LYS B CA 1
ATOM 3458 C C . LYS A 1 236 ? -6.30113 25.45380 -1.30293 1.000 25.65153 231 LYS B C 1
ATOM 3459 O O . LYS A 1 236 ? -7.25464 25.71574 -0.56680 1.000 22.35073 231 LYS B O 1
ATOM 3478 N N . THR A 1 237 ? -6.23133 24.34662 -2.03452 1.000 25.33770 232 THR B N 1
ATOM 3479 C CA . THR A 1 237 ? -7.33676 23.41246 -2.19248 1.000 24.26178 232 THR B CA 1
ATOM 3480 C C . THR A 1 237 ? -6.83880 22.00168 -1.92262 1.000 23.94142 232 THR B C 1
ATOM 3481 O O . THR A 1 237 ? -5.77841 21.61008 -2.41480 1.000 23.13417 232 THR B O 1
ATOM 3492 N N . MET A 1 238 ? -7.59342 21.25023 -1.12434 1.000 21.38628 233 MET B N 1
ATOM 3493 C CA . MET A 1 238 ? -7.28042 19.85494 -0.83266 1.000 22.57182 233 MET B CA 1
ATOM 3494 C C . MET A 1 238 ? -8.53223 19.03924 -1.09804 1.000 26.09523 233 MET B C 1
ATOM 3495 O O . MET A 1 238 ? -9.64124 19.51438 -0.85740 1.000 22.22070 233 MET B O 1
ATOM 3509 N N . ALA A 1 239 ? -8.36589 17.83542 -1.63032 1.000 23.79193 234 ALA B N 1
ATOM 3510 C CA . ALA A 1 239 ? -9.50481 17.01122 -2.00356 1.000 25.77640 234 ALA B CA 1
ATOM 3511 C C . ALA A 1 239 ? -9.35155 15.64068 -1.37475 1.000 24.24904 234 ALA B C 1
ATOM 3512 O O . ALA A 1 239 ? -8.26260 15.07167 -1.38424 1.000 28.64883 234 ALA B O 1
ATOM 3519 N N . VAL A 1 240 ? -10.43306 15.13168 -0.80231 1.000 20.20275 235 VAL B N 1
ATOM 3520 C CA . VAL A 1 240 ? -10.53240 13.75388 -0.34482 1.000 25.42019 235 VAL B CA 1
ATOM 3521 C C . VAL A 1 240 ? -11.43879 13.02423 -1.31965 1.000 26.54218 235 VAL B C 1
ATOM 3522 O O . VAL A 1 240 ? -12.51198 13.53671 -1.66467 1.000 27.20962 235 VAL B O 1
ATOM 3535 N N . ILE A 1 241 ? -11.01986 11.83810 -1.76304 1.000 23.00660 236 ILE B N 1
ATOM 3536 C CA . ILE A 1 241 ? -11.86718 10.96612 -2.56967 1.000 26.72030 236 ILE B CA 1
ATOM 3537 C C . ILE A 1 241 ? -12.52725 9.95942 -1.63516 1.000 24.53122 236 ILE B C 1
ATOM 3538 O O . ILE A 1 241 ? -11.83818 9.18626 -0.95839 1.000 27.26177 236 ILE B O 1
ATOM 3554 N N . SER A 1 242 ? -13.85785 9.97672 -1.57677 1.000 25.87104 237 SER B N 1
ATOM 3555 C CA . SER A 1 242 ? -14.58510 9.12939 -0.63780 1.000 20.32353 237 SER B CA 1
ATOM 3556 C C . SER A 1 242 ? -15.66691 8.33035 -1.35623 1.000 25.24285 237 SER B C 1
ATOM 3557 O O . SER A 1 242 ? -16.08388 8.65633 -2.47001 1.000 25.71755 237 SER B O 1
ATOM 3565 N N . ASP A 1 243 ? -16.15109 7.30062 -0.66603 1.000 27.60932 238 ASP B N 1
ATOM 3566 C CA . ASP A 1 243 ? -16.97345 6.26379 -1.26902 1.000 26.76885 238 ASP B CA 1
ATOM 3567 C C . ASP A 1 243 ? -18.45684 6.60972 -1.20275 1.000 21.85241 238 ASP B C 1
ATOM 3568 O O . ASP A 1 243 ? -18.97510 6.96523 -0.14345 1.000 24.34258 238 ASP B O 1
ATOM 3577 N N . MET A 1 244 ? -19.12769 6.49921 -2.34863 1.000 22.31163 239 MET B N 1
ATOM 3578 C CA . MET A 1 244 ? -20.57807 6.57502 -2.45938 1.000 23.32803 239 MET B CA 1
ATOM 3579 C C . MET A 1 244 ? -21.13865 5.33351 -3.14775 1.000 20.73617 239 MET B C 1
ATOM 3580 O O . MET A 1 244 ? -22.15317 5.40671 -3.85412 1.000 22.62324 239 MET B O 1
ATOM 3594 N N . SER A 1 245 ? -20.48807 4.18495 -2.97690 1.000 22.44929 240 SER B N 1
ATOM 3595 C CA . SER A 1 245 ? -21.03470 2.94807 -3.53206 1.000 25.05658 240 SER B CA 1
ATOM 3596 C C . SER A 1 245 ? -22.34257 2.56489 -2.85088 1.000 23.58471 240 SER B C 1
ATOM 3597 O O . SER A 1 245 ? -23.14997 1.83517 -3.43805 1.000 25.85059 240 SER B O 1
ATOM 3605 N N . GLN A 1 246 ? -22.55586 3.04097 -1.63065 1.000 23.22732 241 GLN B N 1
ATOM 3606 C CA . GLN A 1 246 ? -23.77083 2.87680 -0.85148 1.000 23.02749 241 GLN B CA 1
ATOM 3607 C C . GLN A 1 246 ? -24.11659 4.22707 -0.25166 1.000 19.89529 241 GLN B C 1
ATOM 3608 O O . GLN A 1 246 ? -23.26766 5.12016 -0.19454 1.000 21.13570 241 GLN B O 1
ATOM 3622 N N . PRO A 1 247 ? -25.34965 4.41408 0.20447 1.000 19.84644 242 PRO B N 1
ATOM 3623 C CA . PRO A 1 247 ? -25.66791 5.64396 0.93678 1.000 20.43121 242 PRO B CA 1
ATOM 3624 C C . PRO A 1 247 ? -24.78955 5.80079 2.17483 1.000 20.94466 242 PRO B C 1
ATOM 3625 O O . PRO A 1 247 ? -24.37815 4.82154 2.80257 1.000 19.86366 242 PRO B O 1
ATOM 3636 N N . LEU A 1 248 ? -24.49972 7.05960 2.51117 1.000 18.99332 243 LEU B N 1
ATOM 3637 C CA . LEU A 1 248 ? -23.76928 7.39981 3.72297 1.000 22.11117 243 LEU B CA 1
ATOM 3638 C C . LEU A 1 248 ? -24.70848 7.40396 4.92517 1.000 22.90381 243 LEU B C 1
ATOM 3639 O O . LEU A 1 248 ? -25.83285 7.90740 4.84674 1.000 20.29360 243 LEU B O 1
ATOM 3655 N N . GLY A 1 249 ? -24.22540 6.87200 6.04896 1.000 20.96968 244 GLY B N 1
ATOM 3656 C CA . GLY A 1 249 ? -25.02068 6.85121 7.25874 1.000 20.82631 244 GLY B CA 1
ATOM 3657 C C . GLY A 1 249 ? -26.27210 6.00921 7.10405 1.000 18.11784 244 GLY B C 1
ATOM 3658 O O . GLY A 1 249 ? -26.29546 5.00360 6.38357 1.000 20.54988 244 GLY B O 1
ATOM 3662 N N . TYR A 1 250 ? -27.33084 6.41506 7.81317 1.000 18.93529 245 TYR B N 1
ATOM 3663 C CA . TYR A 1 250 ? -28.59037 5.68139 7.82801 1.000 18.46813 245 TYR B CA 1
ATOM 3664 C C . TYR A 1 250 ? -29.74536 6.48914 7.25524 1.000 21.47703 245 TYR B C 1
ATOM 3665 O O . TYR A 1 250 ? -30.53776 5.96672 6.46278 1.000 19.04901 245 TYR B O 1
ATOM 3683 N N . ALA A 1 251 ? -29.86226 7.74989 7.64506 1.000 17.84972 246 ALA B N 1
ATOM 3684 C CA . ALA A 1 251 ? -31.02880 8.55456 7.32870 1.000 20.22285 246 ALA B CA 1
ATOM 3685 C C . ALA A 1 251 ? -30.91218 9.22173 5.97126 1.000 21.33219 246 ALA B C 1
ATOM 3686 O O . ALA A 1 251 ? -29.86096 9.75609 5.60477 1.000 17.88331 246 ALA B O 1
ATOM 3693 N N . VAL A 1 252 ? -32.02616 9.21130 5.23878 1.000 22.57741 247 VAL B N 1
ATOM 3694 C CA . VAL A 1 252 ? -32.17830 9.92814 3.98529 1.000 19.56544 247 VAL B CA 1
ATOM 3695 C C . VAL A 1 252 ? -33.47070 10.72070 4.09457 1.000 20.53442 247 VAL B C 1
ATOM 3696 O O . VAL A 1 252 ? -34.55183 10.13345 4.23248 1.000 20.05534 247 VAL B O 1
ATOM 3709 N N . GLY A 1 253 ? -33.36479 12.03910 4.04047 1.000 21.32452 248 GLY B N 1
ATOM 3710 C CA . GLY A 1 253 ? -34.53178 12.88700 4.18826 1.000 21.94025 248 GLY B CA 1
ATOM 3711 C C . GLY A 1 253 ? -34.15678 14.28559 4.62496 1.000 26.68634 248 GLY B C 1
ATOM 3712 O O . GLY A 1 253 ? -33.15600 14.83827 4.16501 1.000 24.96199 248 GLY B O 1
ATOM 3716 N N . ASN A 1 254 ? -34.95377 14.86949 5.51718 1.000 22.23351 249 ASN B N 1
ATOM 3717 C CA . ASN A 1 254 ? -34.71816 16.22895 5.98610 1.000 18.70872 249 ASN B CA 1
ATOM 3718 C C . ASN A 1 254 ? -34.66357 16.23159 7.50711 1.000 20.90887 249 ASN B C 1
ATOM 3719 O O . ASN A 1 254 ? -33.57076 16.19852 8.08677 1.000 19.29204 249 ASN B O 1
ATOM 3730 N N . ALA A 1 255 ? -35.81825 16.24700 8.16895 1.000 20.19134 250 ALA B N 1
ATOM 3731 C CA . ALA A 1 255 ? -35.82940 16.10693 9.62361 1.000 20.17861 250 ALA B CA 1
ATOM 3732 C C . ALA A 1 255 ? -35.01259 14.89469 10.07670 1.000 19.12497 250 ALA B C 1
ATOM 3733 O O . ALA A 1 255 ? -34.26344 14.96489 11.06293 1.000 19.84545 250 ALA B O 1
ATOM 3740 N N . LEU A 1 256 ? -35.12638 13.78117 9.35057 1.000 19.75022 251 LEU B N 1
ATOM 3741 C CA . LEU A 1 256 ? -34.41917 12.55767 9.72704 1.000 19.18398 251 LEU B CA 1
ATOM 3742 C C . LEU A 1 256 ? -32.90303 12.74017 9.66840 1.000 20.44957 251 LEU B C 1
ATOM 3743 O O . LEU A 1 256 ? -32.16738 12.21940 10.52398 1.000 18.98733 251 LEU B O 1
ATOM 3759 N N . GLU A 1 257 ? -32.41205 13.51287 8.69621 1.000 20.05651 252 GLU B N 1
ATOM 3760 C CA . GLU A 1 257 ? -30.96958 13.72998 8.62129 1.000 22.91352 252 GLU B CA 1
ATOM 3761 C C . GLU A 1 257 ? -30.49197 14.72793 9.67027 1.000 24.33647 252 GLU B C 1
ATOM 3762 O O . GLU A 1 257 ? -29.35474 14.61378 10.15273 1.000 18.48871 252 GLU B O 1
ATOM 3774 N N . VAL A 1 258 ? -31.34687 15.67558 10.07002 1.000 19.52685 253 VAL B N 1
ATOM 3775 C CA . VAL A 1 258 ? -31.00547 16.55296 11.19547 1.000 23.15551 253 VAL B CA 1
ATOM 3776 C C . VAL A 1 258 ? -30.87948 15.74271 12.47967 1.000 20.97163 253 VAL B C 1
ATOM 3777 O O . VAL A 1 258 ? -29.95599 15.94544 13.28446 1.000 19.01921 253 VAL B O 1
ATOM 3790 N N . LYS A 1 259 ? -31.84034 14.84323 12.72265 1.000 17.28845 254 LYS B N 1
ATOM 3791 C CA . LYS A 1 259 ? -31.74571 13.99292 13.90508 1.000 19.46772 254 LYS B CA 1
ATOM 3792 C C . LYS A 1 259 ? -30.45854 13.18198 13.88050 1.000 20.96415 254 LYS B C 1
ATOM 3793 O O . LYS A 1 259 ? -29.77051 13.05535 14.90601 1.000 20.51578 254 LYS B O 1
ATOM 3812 N N . GLU A 1 260 ? -30.09868 12.63927 12.70897 1.000 18.97950 255 GLU B N 1
ATOM 3813 C CA . GLU A 1 260 ? -28.85005 11.87885 12.63524 1.000 20.91133 255 GLU B CA 1
ATOM 3814 C C . GLU A 1 260 ? -27.62392 12.77107 12.86150 1.000 22.14327 255 GLU B C 1
ATOM 3815 O O . GLU A 1 260 ? -26.63974 12.34683 13.48001 1.000 18.87458 255 GLU B O 1
ATOM 3827 N N . ALA A 1 261 ? -27.64746 13.98999 12.33463 1.000 20.90726 256 ALA B N 1
ATOM 3828 C CA . ALA A 1 261 ? -26.53934 14.91171 12.54056 1.000 24.40357 256 ALA B CA 1
ATOM 3829 C C . ALA A 1 261 ? -26.36943 15.21827 14.02027 1.000 25.65606 256 ALA B C 1
ATOM 3830 O O . ALA A 1 261 ? -25.24141 15.31864 14.51984 1.000 23.06756 256 ALA B O 1
ATOM 3837 N N . ILE A 1 262 ? -27.48423 15.36386 14.73702 1.000 21.16184 257 ILE B N 1
ATOM 3838 C CA . ILE A 1 262 ? -27.41594 15.56605 16.17956 1.000 27.37131 257 ILE B CA 1
ATOM 3839 C C . ILE A 1 262 ? -26.74367 14.36830 16.84002 1.000 31.33271 257 ILE B C 1
ATOM 3840 O O . ILE A 1 262 ? -25.83982 14.52134 17.67529 1.000 26.20105 257 ILE B O 1
ATOM 3856 N N . ASP A 1 263 ? -27.16895 13.15498 16.46965 1.000 23.05704 258 ASP B N 1
ATOM 3857 C CA . ASP A 1 263 ? -26.47530 11.96438 16.96120 1.000 27.42212 258 ASP B CA 1
ATOM 3858 C C . ASP A 1 263 ? -24.97050 12.04768 16.70553 1.000 31.47852 258 ASP B C 1
ATOM 3859 O O . ASP A 1 263 ? -24.14912 11.72452 17.57840 1.000 32.51508 258 ASP B O 1
ATOM 3868 N N . THR A 1 264 ? -24.58912 12.44289 15.48942 1.000 24.28811 259 THR B N 1
ATOM 3869 C CA . THR A 1 264 ? -23.17775 12.44195 15.12560 1.000 27.23535 259 THR B CA 1
ATOM 3870 C C . THR A 1 264 ? -22.40128 13.46183 15.94825 1.000 31.75638 259 THR B C 1
ATOM 3871 O O . THR A 1 264 ? -21.26800 13.19856 16.36964 1.000 29.97952 259 THR B O 1
ATOM 3882 N N . LEU A 1 265 ? -22.99527 14.63222 16.18547 1.000 21.73426 260 LEU B N 1
ATOM 3883 C CA . LEU A 1 265 ? -22.33510 15.65473 16.98670 1.000 30.32789 260 LEU B CA 1
ATOM 3884 C C . LEU A 1 265 ? -22.12997 15.19669 18.41982 1.000 32.23178 260 LEU B C 1
ATOM 3885 O O . LEU A 1 265 ? -21.23578 15.70761 19.10271 1.000 34.95695 260 LEU B O 1
ATOM 3901 N N . LYS A 1 266 ? -22.93061 14.24408 18.88544 1.000 35.01595 261 LYS B N 1
ATOM 3902 C CA . LYS A 1 266 ? -22.77956 13.67157 20.21311 1.000 37.86948 261 LYS B CA 1
ATOM 3903 C C . LYS A 1 266 ? -21.84156 12.47625 20.23539 1.000 34.20128 261 LYS B C 1
ATOM 3904 O O . LYS A 1 266 ? -21.73903 11.80725 21.26732 1.000 44.18198 261 LYS B O 1
ATOM 3923 N N . GLY A 1 267 ? -21.18547 12.17458 19.11922 1.000 39.07186 262 GLY B N 1
ATOM 3924 C CA . GLY A 1 267 ? -20.30261 11.03179 19.04731 1.000 34.95201 262 GLY B CA 1
ATOM 3925 C C . GLY A 1 267 ? -20.98251 9.68209 18.98264 1.000 41.66865 262 GLY B C 1
ATOM 3926 O O . GLY A 1 267 ? -20.30863 8.66390 19.16434 1.000 39.04968 262 GLY B O 1
ATOM 3930 N N . LYS A 1 268 ? -22.28910 9.62346 18.71607 1.000 34.56476 263 LYS B N 1
ATOM 3931 C CA . LYS A 1 268 ? -22.97258 8.34070 18.58293 1.000 36.79166 263 LYS B CA 1
ATOM 3932 C C . LYS A 1 268 ?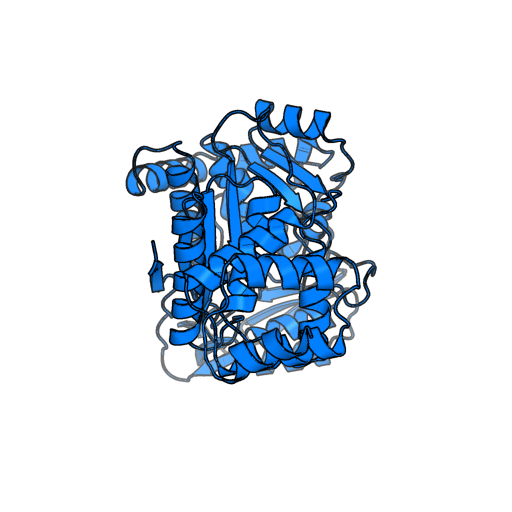 -23.67811 8.19245 17.23949 1.000 30.07973 263 LYS B C 1
ATOM 3933 O O . LYS A 1 268 ? -24.68913 7.49409 17.13632 1.000 29.54556 263 LYS B O 1
ATOM 3952 N N . GLY A 1 269 ? -23.15358 8.82139 16.19790 1.000 29.60099 264 GLY B N 1
ATOM 3953 C CA . GLY A 1 269 ? -23.73682 8.68478 14.88633 1.000 28.97951 264 GLY B CA 1
ATOM 3954 C C . GLY A 1 269 ? -23.25326 7.44718 14.16249 1.000 24.41762 264 GLY B C 1
ATOM 3955 O O . GLY A 1 269 ? -22.54354 6.60238 14.71932 1.000 22.20252 264 GLY B O 1
ATOM 3959 N N . PRO A 1 270 ? -23.62033 7.32926 12.88827 1.000 23.28749 265 PRO B N 1
ATOM 3960 C CA . PRO A 1 270 ? -23.07275 6.24784 12.06088 1.000 24.30531 265 PRO B CA 1
ATOM 3961 C C . PRO A 1 270 ? -21.55899 6.36622 11.97253 1.000 26.98502 265 PRO B C 1
ATOM 3962 O O . PRO A 1 270 ? -21.00394 7.46503 11.92379 1.000 21.70988 265 PRO B O 1
ATOM 3973 N N . GLU A 1 271 ? -20.89023 5.21199 11.93745 1.000 22.37629 266 GLU B N 1
ATOM 3974 C CA . GLU A 1 271 ? -19.42893 5.18130 11.90791 1.000 28.40670 266 GLU B CA 1
ATOM 3975 C C . GLU A 1 271 ? -18.87289 5.83628 10.64818 1.000 24.26013 266 GLU B C 1
ATOM 3976 O O . GLU A 1 271 ? -17.87430 6.57110 10.70860 1.000 27.81708 266 GLU B O 1
ATOM 3988 N N . ASP A 1 272 ? -19.50793 5.60536 9.49905 1.000 22.25551 267 ASP B N 1
ATOM 3989 C CA . ASP A 1 272 ? -18.96123 6.15410 8.26442 1.000 23.70181 267 ASP B CA 1
ATOM 3990 C C . ASP A 1 272 ? -19.04179 7.67849 8.26310 1.000 24.32398 267 ASP B C 1
ATOM 3991 O O . ASP A 1 272 ? -18.05722 8.36014 7.94341 1.000 21.02235 267 ASP B O 1
ATOM 4000 N N . LEU A 1 273 ? -20.20196 8.22892 8.63085 1.000 20.35269 268 LEU B N 1
ATOM 4001 C CA . LEU A 1 273 ? -20.37074 9.67843 8.69284 1.000 22.96914 268 LEU B CA 1
ATOM 4002 C C . LEU A 1 273 ? -19.43438 10.30533 9.71899 1.000 20.92396 268 LEU B C 1
ATOM 4003 O O . LEU A 1 273 ? -18.90632 11.40568 9.49846 1.000 21.79718 268 LEU B O 1
ATOM 4019 N N . GLN A 1 274 ? -19.21097 9.62752 10.84534 1.000 19.68170 269 GLN B N 1
ATOM 4020 C CA . GLN A 1 274 ? -18.28681 10.16709 11.83188 1.000 26.33499 269 GLN B CA 1
ATOM 4021 C C . GLN A 1 274 ? -16.88578 10.26691 11.24499 1.000 23.43612 269 GLN B C 1
ATOM 4022 O O . GLN A 1 274 ? -16.22841 11.31125 11.34378 1.000 23.66344 269 GLN B O 1
ATOM 4036 N N . GLU A 1 275 ? -16.42294 9.18950 10.60758 1.000 23.83205 270 GLU B N 1
ATOM 4037 C CA . GLU A 1 275 ? -15.07672 9.19476 10.04581 1.000 24.70347 270 GLU B CA 1
ATOM 4038 C C . GLU A 1 275 ? -14.94617 10.22558 8.93262 1.000 23.44997 270 GLU B C 1
ATOM 4039 O O . GLU A 1 275 ? -13.92703 10.92373 8.83763 1.000 22.40463 270 GLU B O 1
ATOM 4051 N N . LEU A 1 276 ? -15.97525 10.35268 8.08959 1.000 20.14417 271 LEU B N 1
ATOM 4052 C CA . LEU A 1 276 ? -15.91500 11.32838 7.00674 1.000 21.41782 271 LEU B CA 1
ATOM 4053 C C . LEU A 1 276 ? -15.86420 12.74836 7.54968 1.000 18.57693 271 LEU B C 1
ATOM 4054 O O . LEU A 1 276 ? -15.11048 13.58969 7.04187 1.000 21.53060 271 LEU B O 1
ATOM 4070 N N . CYS A 1 277 ? -16.67747 13.04635 8.56590 1.000 20.60426 272 CYS B N 1
ATOM 4071 C CA . CYS A 1 277 ? -16.70069 14.40050 9.10125 1.000 19.48589 272 CYS B CA 1
ATOM 4072 C C . CYS A 1 277 ? -15.39574 14.72596 9.82057 1.000 19.32467 272 CYS B C 1
ATOM 4073 O O . CYS A 1 277 ? -14.89138 15.84279 9.71461 1.000 17.54109 272 CYS B O 1
ATOM 4081 N N . LEU A 1 278 ? -14.82362 13.75565 10.53192 1.000 19.32995 273 LEU B N 1
ATOM 4082 C CA . LEU A 1 278 ? -13.53430 13.98935 11.17108 1.000 21.77815 273 LEU B CA 1
ATOM 4083 C C . LEU A 1 278 ? -12.45146 14.24115 10.13288 1.000 21.93665 273 LEU B C 1
ATOM 4084 O O . LEU A 1 278 ? -11.62422 15.14470 10.30247 1.000 25.47613 273 LEU B O 1
ATOM 4100 N N . THR A 1 279 ? -12.46603 13.48912 9.02860 1.000 20.52643 274 THR B N 1
ATOM 4101 C CA . THR A 1 279 ? -11.45370 13.67506 7.98567 1.000 20.73198 274 THR B CA 1
ATOM 4102 C C . THR A 1 279 ? -11.58098 15.04869 7.32092 1.000 22.29787 274 THR B C 1
ATOM 4103 O O . THR A 1 279 ? -10.63039 15.86175 7.31804 1.000 26.38104 274 THR B O 1
ATOM 4114 N N . LEU A 1 280 ? -12.75588 15.32365 6.73315 1.000 20.39433 275 LEU B N 1
ATOM 4115 C CA . LEU A 1 280 ? -12.96428 16.61648 6.08741 1.000 21.68937 275 LEU B CA 1
ATOM 4116 C C . LEU A 1 280 ? -12.69620 17.76418 7.05718 1.000 18.57619 275 LEU B C 1
ATOM 4117 O O . LEU A 1 280 ? -12.06686 18.77202 6.69212 1.000 21.76721 275 LEU B O 1
ATOM 4133 N N . GLY A 1 281 ? -13.16600 17.63799 8.29717 1.000 22.55903 276 GLY B N 1
ATOM 4134 C CA . GLY A 1 281 ? -13.00209 18.71800 9.24970 1.000 21.21361 276 GLY B CA 1
ATOM 4135 C C . GLY A 1 281 ? -11.55761 18.94191 9.64725 1.000 25.93143 276 GLY B C 1
ATOM 4136 O O . GLY A 1 281 ? -11.15160 20.08107 9.88533 1.000 23.70708 276 GLY B O 1
ATOM 4140 N N . SER A 1 282 ? -10.76255 17.87156 9.74187 1.000 22.30476 277 SER B N 1
ATOM 4141 C CA . SER A 1 282 ? -9.34502 18.05892 10.03761 1.000 22.68539 277 SER B CA 1
ATOM 4142 C C . SER A 1 282 ? -8.68787 18.88918 8.94482 1.000 24.31102 277 SER B C 1
ATOM 4143 O O . SER A 1 282 ? -7.92463 19.82659 9.23219 1.000 23.12565 277 SER B O 1
ATOM 4151 N N . TYR A 1 283 ? -9.02339 18.60469 7.67823 1.000 22.69457 278 TYR B N 1
ATOM 4152 C CA . TYR A 1 283 ? -8.46476 19.43659 6.61059 1.000 25.06167 278 TYR B CA 1
ATOM 4153 C C . TYR A 1 283 ? -8.95084 20.88162 6.71749 1.000 30.12492 278 TYR B C 1
ATOM 4154 O O . TYR A 1 283 ? -8.17383 21.82534 6.50087 1.000 22.87211 278 TYR B O 1
ATOM 4172 N N . MET A 1 284 ? -10.22974 21.08040 7.06080 1.000 22.71466 279 MET B N 1
ATOM 4173 C CA . MET A 1 284 ? -10.75153 22.44168 7.16036 1.000 22.30144 279 MET B CA 1
ATOM 4174 C C . MET A 1 284 ? -10.06226 23.22713 8.27046 1.000 24.89852 279 MET B C 1
ATOM 4175 O O . MET A 1 284 ? -9.73501 24.40977 8.10204 1.000 21.14405 279 MET B O 1
ATOM 4189 N N . VAL A 1 285 ? -9.85831 22.58381 9.41658 1.000 24.54742 280 VAL B N 1
ATOM 4190 C CA . VAL A 1 285 ? -9.21650 23.21738 10.56209 1.000 24.75859 280 VAL B CA 1
ATOM 4191 C C . VAL A 1 285 ? -7.77758 23.58058 10.22684 1.000 30.43776 280 VAL B C 1
ATOM 4192 O O . VAL A 1 285 ? -7.31345 24.69097 10.53014 1.000 26.26154 280 VAL B O 1
ATOM 4205 N N . TYR A 1 286 ? -7.05017 22.65208 9.58905 1.000 29.46234 281 TYR B N 1
ATOM 4206 C CA . TYR A 1 286 ? -5.66143 22.91563 9.22922 1.000 27.20615 281 TYR B CA 1
ATOM 4207 C C . TYR A 1 286 ? -5.56119 24.05356 8.22359 1.000 26.97846 281 TYR B C 1
ATOM 4208 O O . TYR A 1 286 ? -4.78029 24.99284 8.40901 1.000 27.19293 281 TYR B O 1
ATOM 4226 N N . LEU A 1 287 ? -6.34069 23.98435 7.14183 1.000 24.10374 282 LEU B N 1
ATOM 4227 C CA . LEU A 1 287 ? -6.28665 25.02871 6.12327 1.000 24.14943 282 LEU B CA 1
ATOM 4228 C C . LEU A 1 287 ? -6.69790 26.38320 6.68440 1.000 31.13098 282 LEU B C 1
ATOM 4229 O O . LEU A 1 287 ? -6.21517 27.42170 6.21819 1.000 26.10950 282 LEU B O 1
ATOM 4245 N N . ALA A 1 288 ? -7.59676 26.40267 7.66894 1.000 29.73098 283 ALA B N 1
ATOM 4246 C CA . ALA A 1 288 ? -7.98142 27.65740 8.30692 1.000 32.21666 283 ALA B CA 1
ATOM 4247 C C . ALA A 1 288 ? -6.91419 28.16517 9.26575 1.000 30.52687 283 ALA B C 1
ATOM 4248 O O . ALA A 1 288 ? -7.07706 29.25696 9.82411 1.000 29.05951 283 ALA B O 1
ATOM 4255 N N . GLU A 1 289 ? -5.83143 27.40556 9.45425 1.000 28.04917 284 GLU B N 1
ATOM 4256 C CA . GLU A 1 289 ? -4.74024 27.77806 10.35453 1.000 32.87666 284 GLU B CA 1
ATOM 4257 C C . GLU A 1 289 ? -5.21963 27.89107 11.79871 1.000 35.37230 284 GLU B C 1
ATOM 4258 O O . GLU A 1 289 ? -4.73912 28.73052 12.56263 1.000 29.91914 284 GLU B O 1
ATOM 4270 N N . LYS A 1 290 ? -6.17426 27.04185 12.17988 1.000 32.16165 285 LYS B N 1
ATOM 4271 C CA . LYS A 1 290 ? -6.59739 26.90319 13.56621 1.000 27.91544 285 LYS B CA 1
ATOM 4272 C C . LYS A 1 290 ? -6.01479 25.65488 14.20435 1.000 29.64023 285 LYS B C 1
ATOM 4273 O O . LYS A 1 290 ? -6.44167 25.25794 15.29325 1.000 32.69344 285 LYS B O 1
ATOM 4292 N N . ALA A 1 291 ? -5.05324 25.02487 13.53349 1.000 33.86640 286 ALA B N 1
ATOM 4293 C CA . ALA A 1 291 ? -4.25700 23.93801 14.07928 1.000 33.64178 286 ALA B CA 1
ATOM 4294 C C . ALA A 1 291 ? -2.93729 23.94193 13.32312 1.000 32.38030 286 ALA B C 1
ATOM 4295 O O . ALA A 1 291 ? -2.86697 24.40027 12.17623 1.000 28.72693 286 ALA B O 1
ATOM 4302 N N . SER A 1 292 ? -1.89286 23.42717 13.96661 1.000 32.77627 287 SER B N 1
ATOM 4303 C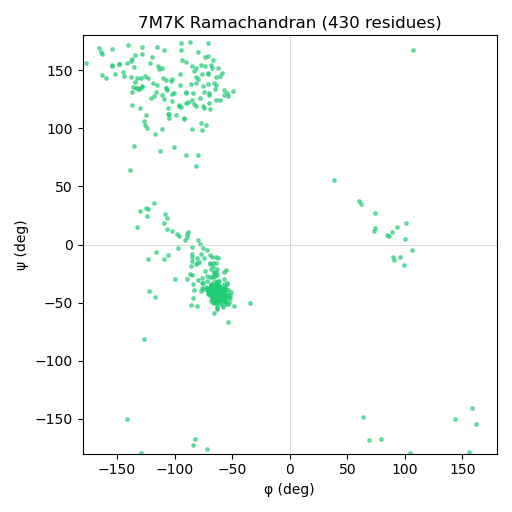 CA . SER A 1 292 ? -0.56974 23.42639 13.35270 1.000 41.09132 287 SER B CA 1
ATOM 4304 C C . SER A 1 292 ? -0.33205 22.24589 12.42479 1.000 39.03253 287 SER B C 1
ATOM 4305 O O . SER A 1 292 ? 0.67667 22.24272 11.71473 1.000 40.17818 287 SER B O 1
ATOM 4313 N N . SER A 1 293 ? -1.21071 21.24638 12.42607 1.000 36.50106 288 SER B N 1
ATOM 4314 C CA . SER A 1 293 ? -1.03635 20.06960 11.58716 1.000 37.04287 288 SER B CA 1
ATOM 4315 C C . SER A 1 293 ? -2.36852 19.34003 11.49653 1.000 34.53109 288 SER B C 1
ATOM 4316 O O . SER A 1 293 ? -3.27459 19.57125 12.30108 1.000 28.99382 288 SER B O 1
ATOM 4324 N N . LEU A 1 294 ? -2.47004 18.44422 10.50963 1.000 30.61837 289 LEU B N 1
ATOM 4325 C CA . LEU A 1 294 ? -3.68310 17.64310 10.36288 1.000 34.71940 289 LEU B CA 1
ATOM 4326 C C . LEU A 1 294 ? -3.90071 16.72967 11.55941 1.000 35.08165 289 LEU B C 1
ATOM 4327 O O . LEU A 1 294 ? -5.04598 16.48030 11.95075 1.000 28.27189 289 LEU B O 1
ATOM 4343 N N . GLU A 1 295 ? -2.81819 16.21615 12.15058 1.000 35.67969 290 GLU B N 1
ATOM 4344 C CA . GLU A 1 295 ? -2.95358 15.36086 13.32500 1.000 34.49450 290 GLU B CA 1
ATOM 4345 C C . GLU A 1 295 ? -3.52018 16.13534 14.50810 1.000 28.46206 290 GLU B C 1
ATOM 4346 O O . GLU A 1 295 ? -4.41916 15.65142 15.21295 1.000 32.93242 290 GLU B O 1
ATOM 4358 N N . GLU A 1 296 ? -2.98766 17.33574 14.75269 1.000 26.72709 291 GLU B N 1
ATOM 4359 C CA . GLU A 1 296 ? -3.49886 18.16692 15.83361 1.000 31.60525 291 GLU B CA 1
ATOM 4360 C C . GLU A 1 296 ? -4.95506 18.53828 15.57623 1.000 25.08857 291 GLU B C 1
ATOM 4361 O O . GLU A 1 296 ? -5.78363 18.51194 16.49153 1.000 29.13330 291 GLU B O 1
ATOM 4373 N N . ALA A 1 297 ? -5.27918 18.89443 14.33127 1.000 26.17782 292 ALA B N 1
ATOM 4374 C CA . ALA A 1 297 ? -6.65786 19.23780 13.98806 1.000 28.97518 292 ALA B CA 1
ATOM 4375 C C . ALA A 1 297 ? -7.60091 18.07646 14.28395 1.000 24.00366 292 ALA B C 1
ATOM 4376 O O . ALA A 1 297 ? -8.66462 18.25614 14.89916 1.000 26.27200 292 ALA B O 1
ATOM 4383 N N . ARG A 1 298 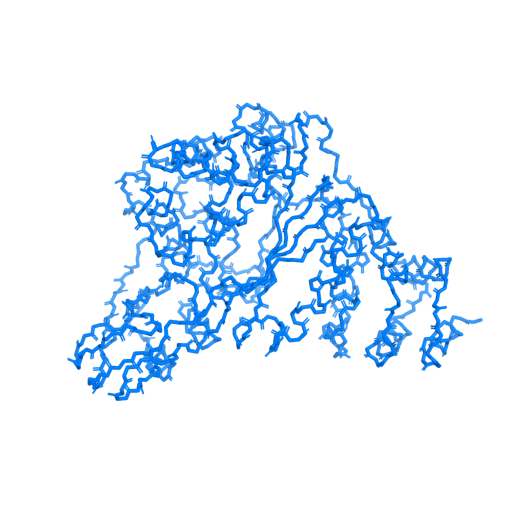? -7.22241 16.86942 13.86024 1.000 24.09642 293 ARG B N 1
ATOM 4384 C CA . ARG A 1 298 ? -8.05308 15.70374 14.13654 1.000 24.94467 293 ARG B CA 1
ATOM 4385 C C . ARG A 1 298 ? -8.24754 15.51006 15.63276 1.000 27.66476 293 ARG B C 1
ATOM 4386 O O . ARG A 1 298 ? -9.36097 15.21800 16.09316 1.000 23.42858 293 ARG B O 1
ATOM 4407 N N . ALA A 1 299 ? -7.16040 15.61982 16.40492 1.000 29.65590 294 ALA B N 1
ATOM 4408 C CA . ALA A 1 299 ? -7.27335 15.43696 17.85124 1.000 30.30544 294 ALA B CA 1
ATOM 4409 C C . ALA A 1 299 ? -8.21762 16.46405 18.46509 1.000 30.14979 294 ALA B C 1
ATOM 4410 O O . ALA A 1 299 ? -9.03395 16.13622 19.33769 1.000 29.82366 294 ALA B O 1
ATOM 4417 N N . LEU A 1 300 ? -8.11830 17.71462 18.02154 1.000 29.09603 295 LEU B N 1
ATOM 4418 C CA . LEU A 1 300 ? -8.99240 18.75337 18.55105 1.000 27.32377 295 LEU B CA 1
ATOM 4419 C C . LEU A 1 300 ? -10.45370 18.44658 18.25193 1.000 28.61867 295 LEU B C 1
ATOM 4420 O O . LEU A 1 300 ? -11.32629 18.67731 19.09446 1.000 26.75937 295 LEU B O 1
ATOM 4436 N N . LEU A 1 301 ? -10.74514 17.92919 17.05349 1.000 25.23066 296 LEU B N 1
ATOM 4437 C CA . LEU A 1 301 ? -12.14275 17.64513 16.72214 1.000 27.41922 296 LEU B CA 1
ATOM 4438 C C . LEU A 1 301 ? -12.66711 16.43431 17.48924 1.000 27.18020 296 LEU B C 1
ATOM 4439 O O . LEU A 1 301 ? -13.82438 16.42373 17.93048 1.000 25.45568 296 LEU B O 1
ATOM 4455 N N . GLU A 1 302 ? -11.84203 15.39570 17.65274 1.000 27.37136 297 GLU B N 1
ATOM 4456 C CA . GLU A 1 302 ? -12.27533 14.26276 18.46504 1.000 25.93994 297 GLU B CA 1
ATOM 4457 C C . GLU A 1 302 ? -12.57273 14.70962 19.88876 1.000 27.89890 297 GLU B C 1
ATOM 4458 O O . GLU A 1 302 ? -13.56900 14.28298 20.49212 1.000 24.64722 297 GLU B O 1
ATOM 4470 N N . ALA A 1 303 ? -11.73511 15.60450 20.42912 1.000 27.01592 298 ALA B N 1
ATOM 4471 C CA . ALA A 1 303 ? -11.96481 16.10363 21.77755 1.000 31.61461 298 ALA B CA 1
ATOM 4472 C C . ALA A 1 303 ? -13.22870 16.95364 21.84538 1.000 31.53872 298 ALA B C 1
ATOM 4473 O O . ALA A 1 303 ? -14.02275 16.81805 22.78200 1.000 29.33758 298 ALA B O 1
ATOM 4480 N N . SER A 1 304 ? -13.43065 17.84020 20.86933 1.000 25.16865 299 SER B N 1
ATOM 4481 C CA . SER A 1 304 ? -14.64297 18.65927 20.86321 1.000 31.59594 299 SER B CA 1
ATOM 4482 C C . SER A 1 304 ? -15.89628 17.79230 20.83462 1.000 30.43964 299 SER B C 1
ATOM 4483 O O . SER A 1 304 ? -16.88706 18.08897 21.51765 1.000 28.79539 299 SER B O 1
ATOM 4491 N N . ILE A 1 305 ? -15.87754 16.71890 20.04574 1.000 24.55375 300 ILE B N 1
ATOM 4492 C CA . ILE A 1 305 ? -17.02795 15.82018 20.01769 1.000 27.06633 300 ILE B CA 1
ATOM 4493 C C . ILE A 1 305 ? -17.22080 15.17516 21.38665 1.000 33.99512 300 ILE B C 1
ATOM 4494 O O . ILE A 1 305 ? -18.30103 15.25563 21.98369 1.000 29.85974 300 ILE B O 1
ATOM 4510 N N . ARG A 1 306 ? -16.17510 14.52986 21.91227 1.000 32.13595 301 ARG B N 1
ATOM 4511 C CA . ARG A 1 306 ? -16.37972 13.74680 23.13147 1.000 34.29441 301 ARG B CA 1
ATOM 4512 C C . ARG A 1 306 ? -16.74003 14.62881 24.32346 1.000 31.76772 301 ARG B C 1
ATOM 4513 O O . ARG A 1 306 ? -17.49277 14.19738 25.19906 1.000 34.79257 301 ARG B O 1
ATOM 4534 N N . GLU A 1 307 ? -16.22779 15.85655 24.37730 1.000 30.81079 302 GLU B N 1
ATOM 4535 C CA . GLU A 1 307 ? -16.51426 16.75905 25.48446 1.000 32.08677 302 GLU B CA 1
ATOM 4536 C C . GLU A 1 307 ? -17.82151 17.53560 25.31036 1.000 35.16043 302 GLU B C 1
ATOM 4537 O O . GLU A 1 307 ? -18.18131 18.31460 26.19884 1.000 32.65886 302 GLU B O 1
ATOM 4549 N N . GLY A 1 308 ? -18.53071 17.35717 24.19757 1.000 30.92454 303 GLY B N 1
ATOM 4550 C CA . GLY A 1 308 ? -19.81493 18.00513 23.99401 1.000 27.07061 303 GLY B CA 1
ATOM 4551 C C . GLY A 1 308 ? -19.77068 19.41691 23.45451 1.000 30.13963 303 GLY B C 1
ATOM 4552 O O . GLY A 1 308 ? -20.82016 20.06852 23.38500 1.000 29.28910 303 GLY B O 1
ATOM 4556 N N . LYS A 1 309 ? -18.60416 19.91015 23.04825 1.000 24.58798 304 LYS B N 1
ATOM 4557 C CA . LYS A 1 309 ? -18.50479 21.29683 22.60370 1.000 28.33940 304 LYS B CA 1
ATOM 4558 C C . LYS A 1 309 ? -19.08318 21.50935 21.20227 1.000 25.64553 304 LYS B C 1
ATOM 4559 O O . LYS A 1 309 ? -19.71206 22.54245 20.94866 1.000 24.05682 304 LYS B O 1
ATOM 4578 N N . ALA A 1 310 ? -18.89619 20.55452 20.28069 1.000 22.78859 305 ALA B N 1
ATOM 4579 C CA . ALA A 1 310 ? -19.49858 20.68573 18.95097 1.000 24.41284 305 ALA B CA 1
ATOM 4580 C C . ALA A 1 310 ? -21.02031 20.76523 19.03644 1.000 20.73778 305 ALA B C 1
ATOM 4581 O O . ALA A 1 310 ? -21.66209 21.51901 18.28762 1.000 24.23001 305 ALA B O 1
ATOM 4588 N N . LEU A 1 311 ? -21.61504 20.00957 19.96290 1.000 25.54924 306 LEU B N 1
ATOM 4589 C CA . LEU A 1 311 ? -23.06487 20.03458 20.13755 1.000 23.39356 306 LEU B CA 1
ATOM 4590 C C . LEU A 1 311 ? -23.53321 21.37833 20.68429 1.000 25.77355 306 LEU B C 1
ATOM 4591 O O . LEU A 1 311 ? -24.54253 21.93436 20.22571 1.000 24.89351 306 LEU B O 1
ATOM 4607 N N . GLU A 1 312 ? -22.83300 21.90060 21.69497 1.000 24.85787 307 GLU B N 1
ATOM 4608 C CA . GLU A 1 312 ? -23.18573 23.21781 22.21217 1.000 24.43032 307 GLU B CA 1
ATOM 4609 C C . GLU A 1 312 ? -23.07147 24.27261 21.12496 1.000 22.21537 307 GLU B C 1
ATOM 4610 O O . GLU A 1 312 ? -23.88109 25.20841 21.06825 1.000 23.59478 307 GLU B O 1
ATOM 4622 N N . THR A 1 313 ? -22.05713 24.15106 20.26177 1.000 22.88940 308 THR B N 1
ATOM 4623 C CA . THR A 1 313 ? -21.93572 25.07637 19.14068 1.000 22.53395 308 THR B CA 1
ATOM 4624 C C . THR A 1 313 ? -23.16759 24.99977 18.24820 1.000 20.30541 308 THR B C 1
ATOM 4625 O O . THR A 1 313 ? -23.69646 26.02890 17.81458 1.000 19.17249 308 THR B O 1
ATOM 4636 N N . PHE A 1 314 ? -23.62612 23.78013 17.94572 1.000 22.89334 309 PHE B N 1
ATOM 4637 C CA . PHE A 1 314 ? -24.85030 23.62930 17.15362 1.000 21.48361 309 PHE B CA 1
ATOM 4638 C C . PHE A 1 314 ? -26.03587 24.30769 17.84327 1.000 19.24512 309 PHE B C 1
ATOM 4639 O O . PHE A 1 314 ? -26.83756 24.98671 17.19011 1.000 21.39411 309 PHE B O 1
ATOM 4656 N N . LYS A 1 315 ? -26.15374 24.15076 19.16683 1.000 19.49428 310 LYS B N 1
ATOM 4657 C CA . LYS A 1 315 ? -27.24028 24.81022 19.89861 1.000 22.82991 310 LYS B CA 1
ATOM 4658 C C . LYS A 1 315 ? -27.16569 26.33078 19.76804 1.000 21.08278 310 LYS B C 1
ATOM 4659 O O . LYS A 1 315 ? -28.18887 27.00163 19.56986 1.000 22.32387 310 LYS B O 1
ATOM 4678 N N . VAL A 1 316 ? -25.96703 26.89463 19.91130 1.000 21.36511 311 VAL B N 1
ATOM 4679 C CA . VAL A 1 316 ? -25.79206 28.33978 19.73912 1.000 25.14256 311 VAL B CA 1
ATOM 4680 C C . VAL A 1 316 ? -26.24528 28.76246 18.34718 1.000 22.67877 311 VAL B C 1
ATOM 4681 O O . VAL A 1 316 ? -26.99928 29.73198 18.17721 1.000 23.19849 311 VAL B O 1
ATOM 4694 N N . PHE A 1 317 ? -25.77125 28.04026 17.33231 1.000 23.19974 312 PHE B N 1
ATOM 4695 C CA . PHE A 1 317 ? -26.11696 28.33256 15.94530 1.000 21.44847 312 PHE B CA 1
ATOM 4696 C C . PHE A 1 317 ? -27.62426 28.32871 15.73945 1.000 22.74505 312 PHE B C 1
ATOM 4697 O O . PHE A 1 317 ? -28.18985 29.27489 15.17505 1.000 24.20212 312 PHE B O 1
ATOM 4714 N N . LEU A 1 318 ? -28.29726 27.27748 16.20714 1.000 20.12828 313 LEU B N 1
ATOM 4715 C CA . LEU A 1 318 ? -29.74695 27.20003 16.02878 1.000 21.12661 313 LEU B CA 1
ATOM 4716 C C . LEU A 1 318 ? -30.44468 28.36402 16.71471 1.000 19.70049 313 LEU B C 1
ATOM 4717 O O . LEU A 1 318 ? -31.29406 29.03332 16.11583 1.000 20.92018 313 LEU B O 1
ATOM 4733 N N . SER A 1 319 ? -30.11586 28.59908 17.98819 1.000 22.46746 314 SER B N 1
ATOM 4734 C CA . SER A 1 319 ? -30.83334 29.60288 18.77044 1.000 25.11406 314 SER B CA 1
ATOM 4735 C C . SER A 1 319 ? -30.63015 31.00074 18.20474 1.000 26.12731 314 SER B C 1
ATOM 4736 O O . SER A 1 319 ? -31.54419 31.83100 18.25188 1.000 22.25640 314 SER B O 1
ATOM 4744 N N . ALA A 1 320 ? -29.43561 31.28685 17.68324 1.000 23.62522 315 ALA B N 1
ATOM 4745 C CA . ALA A 1 320 ? -29.12173 32.64530 17.25954 1.000 29.29470 315 ALA B CA 1
ATOM 4746 C C . ALA A 1 320 ? -29.99099 33.10283 16.09969 1.000 29.23149 315 ALA B C 1
ATOM 4747 O O . ALA A 1 320 ? -30.19392 34.31167 15.93069 1.000 25.71845 315 ALA B O 1
ATOM 4754 N N . GLN A 1 321 ? -30.51643 32.17360 15.30628 1.000 27.39353 316 GLN B N 1
ATOM 4755 C CA . GLN A 1 321 ? -31.36880 32.50794 14.17539 1.000 30.66068 316 GLN B CA 1
ATOM 4756 C C . GLN A 1 321 ? -32.77307 31.93582 14.34117 1.000 25.25946 316 GLN B C 1
ATOM 4757 O O . GLN A 1 321 ? -33.41459 31.52507 13.37453 1.000 30.14583 316 GLN B O 1
ATOM 4771 N N . GLY A 1 322 ? -33.26947 31.91880 15.57330 1.000 23.86651 317 GLY B N 1
ATOM 4772 C CA . GLY A 1 322 ? -34.66923 31.66796 15.84671 1.000 26.79338 317 GLY B CA 1
ATOM 4773 C C . GLY A 1 322 ? -35.03523 30.23962 16.19251 1.000 25.07506 317 GLY B C 1
ATOM 4774 O O . GLY A 1 322 ? -36.16190 30.00108 16.64067 1.000 29.73782 317 GLY B O 1
ATOM 4778 N N . GLY A 1 323 ? -34.12852 29.28970 16.01976 1.000 26.01187 318 GLY B N 1
ATOM 4779 C CA . GLY A 1 323 ? -34.48803 27.89483 16.20348 1.000 26.07663 318 GLY B CA 1
ATOM 4780 C C . GLY A 1 323 ? -34.59579 27.50094 17.66577 1.000 24.74373 318 GLY B C 1
ATOM 4781 O O . GLY A 1 323 ? -33.97090 28.08949 18.55134 1.000 25.12884 318 GLY B O 1
ATOM 4785 N N . ASP A 1 324 ? -35.39967 26.46749 17.91341 1.000 23.30167 319 ASP B N 1
ATOM 4786 C CA . ASP A 1 324 ? -35.56407 25.88943 19.24433 1.000 30.90847 319 ASP B CA 1
ATOM 4787 C C . ASP A 1 324 ? -34.44665 24.87251 19.45758 1.000 29.68934 319 ASP B C 1
ATOM 4788 O O . ASP A 1 324 ? -34.53328 23.72991 19.00106 1.000 29.58514 319 ASP B O 1
ATOM 4797 N N . ALA A 1 325 ? -33.39152 25.28521 20.16692 1.000 22.46857 320 ALA B N 1
ATOM 4798 C CA . ALA A 1 325 ? -32.24314 24.40280 20.35111 1.000 27.42169 320 ALA B CA 1
ATOM 4799 C C . ALA A 1 325 ? -32.59540 23.14679 21.14473 1.000 27.39869 320 ALA B C 1
ATOM 4800 O O . ALA A 1 325 ? -31.83572 22.17065 21.11635 1.000 23.43900 320 ALA B O 1
ATOM 4807 N N . SER A 1 326 ? -33.73878 23.13396 21.83541 1.000 29.28021 321 SER B N 1
ATOM 4808 C CA . SER A 1 326 ? -34.10994 21.95272 22.60352 1.000 31.10725 321 SER B CA 1
ATOM 4809 C C . SER A 1 326 ? -34.29679 20.71531 21.73356 1.000 27.55738 321 SER B C 1
ATOM 4810 O O . SER A 1 326 ? -34.38722 19.60943 22.28058 1.000 25.50052 321 SER B O 1
ATOM 4818 N N . VAL A 1 327 ? -34.35020 20.86358 20.40463 1.000 29.53536 322 VAL B N 1
ATOM 4819 C CA . VAL A 1 327 ? -34.41777 19.68753 19.53802 1.000 28.19482 322 VAL B CA 1
ATOM 4820 C C . VAL A 1 327 ? -33.23196 18.77411 19.79097 1.000 27.60248 322 VAL B C 1
ATOM 4821 O O . VAL A 1 327 ? -33.28959 17.57557 19.48275 1.000 25.38480 322 VAL B O 1
ATOM 4834 N N . VAL A 1 328 ? -32.13639 19.32661 20.32358 1.000 22.67067 323 VAL B N 1
ATOM 4835 C CA . VAL A 1 328 ? -30.94862 18.53342 20.60050 1.000 21.95594 323 VAL B CA 1
ATOM 4836 C C . VAL A 1 328 ? -31.19760 17.54830 21.73112 1.000 28.32207 323 VAL B C 1
ATOM 4837 O O . VAL A 1 328 ? -30.62562 16.44967 21.74861 1.000 26.72101 323 VAL B O 1
ATOM 4850 N N . ASP A 1 329 ? -32.02307 17.93162 22.70270 1.000 26.75079 324 ASP B N 1
ATOM 4851 C CA . ASP A 1 329 ? -32.41011 17.04764 23.79097 1.000 26.91927 324 ASP B CA 1
ATOM 4852 C C . ASP A 1 329 ? -33.65179 16.23944 23.45222 1.000 28.38104 324 ASP B C 1
ATOM 4853 O O . ASP A 1 329 ? -33.80121 15.11516 23.94408 1.000 26.60117 324 ASP B O 1
ATOM 4862 N N . ASP A 1 330 ? -34.53471 16.79150 22.61732 1.000 21.73430 325 ASP B N 1
ATOM 4863 C CA . ASP A 1 330 ? -35.82830 16.18611 22.29994 1.000 21.29549 325 ASP B CA 1
ATOM 4864 C C . ASP A 1 330 ? -36.07946 16.26150 20.79910 1.000 18.53985 325 ASP B C 1
ATOM 4865 O O . ASP A 1 330 ? -36.76663 17.17099 20.30570 1.000 21.15236 325 ASP B O 1
ATOM 4874 N N . PRO A 1 331 ? -35.55308 15.29753 20.04035 1.000 19.59389 326 PRO B N 1
ATOM 4875 C CA . PRO A 1 331 ? -35.74133 15.31569 18.57972 1.000 25.50568 326 PRO B CA 1
ATOM 4876 C C . PRO A 1 331 ? -37.18412 15.15961 18.13008 1.000 22.53059 326 PRO B C 1
ATOM 4877 O O . PRO A 1 331 ? -37.45885 15.39225 16.93969 1.000 23.71724 326 PRO B O 1
ATOM 4888 N N . THR A 1 332 ? -38.12596 14.80398 19.01920 1.000 21.60614 327 THR B N 1
ATOM 4889 C CA . THR A 1 332 ? -39.51471 14.73094 18.56596 1.000 20.18925 327 THR B CA 1
ATOM 4890 C C . THR A 1 332 ? -40.07499 16.09947 18.20664 1.000 23.31893 327 THR B C 1
ATOM 4891 O O . THR A 1 332 ? -41.17431 16.16669 17.64752 1.000 19.98531 327 THR B O 1
ATOM 4902 N N . LYS A 1 333 ? -39.36896 17.18945 18.53700 1.000 20.24231 328 LYS B N 1
ATOM 4903 C CA . LYS A 1 333 ? -39.79229 18.51414 18.10919 1.000 21.54570 328 LYS B CA 1
ATOM 4904 C C . LYS A 1 333 ? -39.52343 18.77486 16.63108 1.000 22.66247 328 LYS B C 1
ATOM 4905 O O . LYS A 1 333 ? -40.01920 19.77486 16.10223 1.000 22.33217 328 LYS B O 1
ATOM 4924 N N . LEU A 1 334 ? -38.75170 17.91600 15.96541 1.000 20.11757 329 LEU B N 1
ATOM 4925 C CA . LEU A 1 334 ? -38.66591 17.93460 14.51238 1.000 18.23135 329 LEU B CA 1
ATOM 4926 C C . LEU A 1 334 ? -39.94868 17.35407 13.91427 1.000 23.63454 329 LEU B C 1
ATOM 4927 O O . LEU A 1 334 ? -40.62882 16.54115 14.55796 1.000 22.50903 329 LEU B O 1
ATOM 4943 N N . PRO A 1 335 ? -40.30457 17.75767 12.69318 1.000 22.69257 330 PRO B N 1
ATOM 4944 C CA . PRO A 1 335 ? -41.54647 17.25247 12.08474 1.000 22.30326 330 PRO B CA 1
ATOM 4945 C C . PRO A 1 335 ? -41.56022 15.73262 12.06567 1.000 22.40932 330 PRO B C 1
ATOM 4946 O O . PRO A 1 335 ? -40.59783 15.08823 11.63531 1.000 21.08154 330 PRO B O 1
ATOM 4957 N N . GLN A 1 336 ? -42.66265 15.16279 12.54792 1.000 21.81952 331 GLN B N 1
ATOM 4958 C CA . GLN A 1 336 ? -42.80829 13.71961 12.70138 1.000 23.34293 331 GLN B CA 1
ATOM 4959 C C . GLN A 1 336 ? -43.68598 13.16036 11.58588 1.000 19.65577 331 GLN B C 1
ATOM 4960 O O . GLN A 1 336 ? -44.66649 13.78979 11.17030 1.000 21.21676 331 GLN B O 1
ATOM 4974 N N . ALA A 1 337 ? -43.30990 11.98656 11.08512 1.000 15.83328 332 ALA B N 1
ATOM 4975 C CA . ALA A 1 337 ? -44.03779 11.35492 9.99239 1.000 18.85993 332 ALA B CA 1
ATOM 4976 C C . ALA A 1 337 ? -45.28862 10.65012 10.50516 1.000 21.03259 332 ALA B C 1
ATOM 4977 O O . ALA A 1 337 ? -45.28765 10.05130 11.58266 1.000 19.26517 332 ALA B O 1
ATOM 4984 N N . LYS A 1 338 ? -46.36125 10.71416 9.71270 1.000 20.01420 333 LYS B N 1
ATOM 4985 C CA . LYS A 1 338 ? -47.61115 10.08266 10.12128 1.000 19.32174 333 LYS B CA 1
ATOM 4986 C C . LYS A 1 338 ? -47.51756 8.56330 10.14643 1.000 25.28334 333 LYS B C 1
ATOM 4987 O O . LYS A 1 338 ? -48.22472 7.92469 10.93395 1.000 26.89938 333 LYS B O 1
ATOM 5006 N N . TYR A 1 339 ? -46.65462 7.96074 9.32360 1.000 19.84067 334 TYR B N 1
ATOM 5007 C CA . TYR A 1 339 ? -46.57959 6.50499 9.23226 1.000 21.90671 334 TYR B CA 1
ATOM 5008 C C . TYR A 1 339 ? -45.13785 6.00970 9.17273 1.000 27.51769 334 TYR B C 1
ATOM 5009 O O . TYR A 1 339 ? -44.27956 6.63394 8.54193 1.000 22.20922 334 TYR B O 1
ATOM 5027 N N . ARG A 1 340 ? -44.89320 4.86019 9.80614 1.000 21.45470 335 ARG B N 1
ATOM 5028 C CA . ARG A 1 340 ? -43.60898 4.17347 9.76131 1.000 26.08615 335 ARG B CA 1
ATOM 5029 C C . ARG A 1 340 ? -43.84449 2.72334 9.36230 1.000 26.50172 335 ARG B C 1
ATOM 5030 O O . ARG A 1 340 ? -44.78295 2.08020 9.85410 1.000 26.41022 335 ARG B O 1
ATOM 5051 N N . TRP A 1 341 ? -43.00269 2.21862 8.45410 1.000 19.90482 336 TRP B N 1
ATOM 5052 C CA . TRP A 1 341 ? -43.10187 0.84934 7.96138 1.000 20.45145 336 TRP B CA 1
ATOM 5053 C C . TRP A 1 341 ? -41.73211 0.18980 7.98694 1.000 22.89816 336 TRP B C 1
ATOM 5054 O O . TRP A 1 341 ? -40.74316 0.78092 7.54042 1.000 21.81405 336 TRP B O 1
ATOM 5075 N N . GLU A 1 342 ? -41.68447 -1.04525 8.48420 1.000 21.79690 337 GLU B N 1
ATOM 5076 C CA . GLU A 1 342 ? -40.45547 -1.82594 8.53171 1.000 22.38044 337 GLU B CA 1
ATOM 5077 C C . GLU A 1 342 ? -40.40840 -2.73749 7.31552 1.000 25.39651 337 GLU B C 1
ATOM 5078 O O . GLU A 1 342 ? -41.28494 -3.58949 7.13653 1.000 25.73880 337 GLU B O 1
ATOM 5090 N N . LEU A 1 343 ? -39.37928 -2.58205 6.49701 1.000 18.45871 338 LEU B N 1
ATOM 5091 C CA . LEU A 1 343 ? -39.19754 -3.42252 5.32087 1.000 22.82013 338 LEU B CA 1
ATOM 5092 C C . LEU A 1 343 ? -38.33054 -4.60998 5.71473 1.000 21.93946 338 LEU B C 1
ATOM 5093 O O . LEU A 1 343 ? -37.12586 -4.45857 5.92177 1.000 26.00817 338 LEU B O 1
ATOM 5109 N N . GLU A 1 344 ? -38.93390 -5.78921 5.81052 1.000 24.01091 339 GLU B N 1
ATOM 5110 C CA . GLU A 1 344 ? -38.24765 -6.94925 6.36497 1.000 22.20530 339 GLU B CA 1
ATOM 5111 C C . GLU A 1 344 ? -37.38381 -7.64626 5.32529 1.000 25.92292 339 GLU B C 1
ATOM 5112 O O . GLU A 1 344 ? -37.68469 -7.64489 4.13088 1.000 23.94701 339 GLU B O 1
ATOM 5124 N N . ALA A 1 345 ? -36.29345 -8.24606 5.79824 1.000 24.28370 340 ALA B N 1
ATOM 5125 C CA . ALA A 1 345 ? -35.38953 -8.95349 4.90312 1.000 24.82740 340 ALA B CA 1
ATOM 5126 C C . ALA A 1 345 ? -36.05078 -10.23934 4.41328 1.000 27.84307 340 ALA B C 1
ATOM 5127 O O . ALA A 1 345 ? -36.68830 -10.94961 5.20487 1.000 24.88786 340 ALA B O 1
ATOM 5134 N N . PRO A 1 346 ? -35.91774 -10.57141 3.12212 1.000 26.43136 341 PRO B N 1
ATOM 5135 C CA . PRO A 1 346 ? -36.60130 -11.76376 2.59483 1.000 29.72360 341 PRO B CA 1
ATOM 5136 C C . PRO A 1 346 ? -35.87983 -13.07012 2.88043 1.000 32.15738 341 PRO B C 1
ATOM 5137 O O . PRO A 1 346 ? -36.46940 -14.13614 2.67426 1.000 27.25636 341 PRO B O 1
ATOM 5148 N N . GLU A 1 347 ? -34.63440 -13.02182 3.33672 1.000 30.33564 342 GLU B N 1
ATOM 5149 C CA . GLU A 1 347 ? -33.84078 -14.22338 3.54318 1.000 28.96531 342 GLU B CA 1
ATOM 5150 C C . GLU A 1 347 ? -32.65359 -13.85233 4.41697 1.000 33.14843 342 GLU B C 1
ATOM 5151 O O . GLU A 1 347 ? -32.35393 -12.66963 4.61884 1.000 27.44200 342 GLU B O 1
ATOM 5163 N N . ASP A 1 348 ? -31.99503 -14.88522 4.95020 1.000 29.80723 343 ASP B N 1
ATOM 5164 C CA . ASP A 1 348 ? -30.73285 -14.71554 5.65485 1.000 32.77621 343 ASP B CA 1
ATOM 5165 C C . ASP A 1 348 ? -29.63138 -14.29801 4.68583 1.000 31.10942 343 ASP B C 1
ATOM 5166 O O . ASP A 1 348 ? -29.67212 -14.60550 3.48984 1.000 29.73243 343 ASP B O 1
ATOM 5175 N N . GLY A 1 349 ? -28.61905 -13.62363 5.21268 1.000 33.86976 344 GLY B N 1
ATOM 5176 C CA . GLY A 1 349 ? -27.47348 -13.32995 4.36119 1.000 30.56567 344 GLY B CA 1
ATOM 5177 C C . GLY A 1 349 ? -26.61642 -12.20499 4.92262 1.000 25.69715 344 GLY B C 1
ATOM 5178 O O . GLY A 1 349 ? -26.57726 -11.97852 6.13189 1.000 27.24504 344 GLY B O 1
ATOM 5182 N N . TYR A 1 350 ? -25.91111 -11.54550 4.00381 1.000 26.98154 345 TYR B N 1
ATOM 5183 C CA . TYR A 1 350 ? -25.01009 -10.44147 4.29419 1.000 26.17577 345 TYR B CA 1
ATOM 5184 C C . TYR A 1 350 ? -25.25166 -9.35886 3.25449 1.000 23.13392 345 TYR B C 1
ATOM 5185 O O . TYR A 1 350 ? -25.36161 -9.65734 2.06450 1.000 25.47213 345 TYR B O 1
ATOM 5203 N N . VAL A 1 351 ? -25.32341 -8.10510 3.69061 1.000 21.74845 346 VAL B N 1
ATOM 5204 C CA . VAL A 1 351 ? -25.55360 -7.02821 2.73419 1.000 20.34381 346 VAL B CA 1
ATOM 5205 C C . VAL A 1 351 ? -24.31265 -6.86934 1.86391 1.000 21.92619 346 VAL B C 1
ATOM 5206 O O . VAL A 1 351 ? -23.23095 -6.52444 2.35898 1.000 21.54158 346 VAL B O 1
ATOM 5219 N N . ALA A 1 352 ? -24.46735 -7.10829 0.55595 1.000 21.28148 347 ALA B N 1
ATOM 5220 C CA . ALA A 1 352 ? -23.38887 -6.94859 -0.41540 1.000 24.07029 347 ALA B CA 1
ATOM 5221 C C . ALA A 1 352 ? -23.45283 -5.63388 -1.17925 1.000 22.02348 347 ALA B C 1
ATOM 5222 O O . ALA A 1 352 ? -22.40929 -5.11232 -1.58545 1.000 21.29416 347 ALA B O 1
ATOM 5229 N N . GLU A 1 353 ? -24.64513 -5.08863 -1.38895 1.000 22.14410 348 GLU B N 1
ATOM 5230 C CA . GLU A 1 353 ? -24.78048 -3.79449 -2.03448 1.000 23.36082 348 GLU B CA 1
ATOM 5231 C C . GLU A 1 353 ? -26.04757 -3.11866 -1.54545 1.000 22.19459 348 GLU B C 1
ATOM 5232 O O . GLU A 1 353 ? -27.05165 -3.77627 -1.26497 1.000 21.92787 348 GLU B O 1
ATOM 5244 N N . ILE A 1 354 ? -25.99247 -1.79316 -1.45350 1.000 22.42428 349 ILE B N 1
ATOM 5245 C CA . ILE A 1 354 ? -27.18303 -0.95437 -1.35391 1.000 21.47438 349 ILE B CA 1
ATOM 5246 C C . ILE A 1 354 ? -27.09026 0.04985 -2.49674 1.000 22.77200 349 ILE B C 1
ATOM 5247 O O . ILE A 1 354 ? -26.21609 0.92873 -2.49002 1.000 22.27941 349 ILE B O 1
ATOM 5263 N N . VAL A 1 355 ? -27.97618 -0.07834 -3.47965 1.000 20.05816 350 VAL B N 1
ATOM 5264 C CA . VAL A 1 355 ? -27.88678 0.71986 -4.69695 1.000 19.70060 350 VAL B CA 1
ATOM 5265 C C . VAL A 1 355 ? -28.29973 2.15509 -4.37169 1.000 19.60322 350 VAL B C 1
ATOM 5266 O O . VAL A 1 355 ? -29.48981 2.46525 -4.25116 1.000 17.64507 350 VAL B O 1
ATOM 5279 N N . ALA A 1 356 ? -27.30787 3.03821 -4.24667 1.000 18.23762 351 ALA B N 1
ATOM 5280 C CA . ALA A 1 356 ? -27.54485 4.36968 -3.68729 1.000 19.30302 351 ALA B CA 1
ATOM 5281 C C . ALA A 1 356 ? -28.56480 5.14706 -4.50812 1.000 23.01441 351 ALA B C 1
ATOM 5282 O O . ALA A 1 356 ? -29.48057 5.76261 -3.94957 1.000 20.63089 351 ALA B O 1
ATOM 5289 N N . ASP A 1 357 ? -28.40878 5.14232 -5.83732 1.000 21.04200 352 ASP B N 1
ATOM 5290 C CA . ASP A 1 357 ? -29.30538 5.89612 -6.71006 1.000 27.28007 352 ASP B CA 1
ATOM 5291 C C . ASP A 1 357 ? -30.76044 5.51871 -6.47228 1.000 24.39847 352 ASP B C 1
ATOM 5292 O O . ASP A 1 357 ? -31.65332 6.37094 -6.52571 1.000 23.23193 352 ASP B O 1
ATOM 5301 N N . GLU A 1 358 ? -31.02050 4.22843 -6.24379 1.000 21.52923 353 GLU B N 1
ATOM 5302 C CA . GLU A 1 358 ? -32.38268 3.74618 -6.06499 1.000 22.23158 353 GLU B CA 1
ATOM 5303 C C . GLU A 1 358 ? -32.93304 4.09039 -4.68934 1.000 21.61884 353 GLU B C 1
ATOM 5304 O O . GLU A 1 358 ? -34.13309 4.33726 -4.55768 1.000 19.30311 353 GLU B O 1
ATOM 5316 N N . VAL A 1 359 ? -32.08296 4.12069 -3.65757 1.000 20.72552 354 VAL B N 1
ATOM 5317 C CA . VAL A 1 359 ? -32.53084 4.63739 -2.36428 1.000 17.56653 354 VAL B CA 1
ATOM 5318 C C . VAL A 1 359 ? -32.89390 6.10968 -2.49853 1.000 17.98767 354 VAL B C 1
ATOM 5319 O O . VAL A 1 359 ? -33.90487 6.57825 -1.94805 1.000 19.26991 354 VAL B O 1
ATOM 5332 N N . GLY A 1 360 ? -32.07961 6.86056 -3.23902 1.000 20.49556 355 GLY B N 1
ATOM 5333 C CA . GLY A 1 360 ? -32.40842 8.25662 -3.49662 1.000 20.42418 355 GLY B CA 1
ATOM 5334 C C . GLY A 1 360 ? -33.74434 8.40894 -4.19690 1.000 25.40064 355 GLY B C 1
ATOM 5335 O O . GLY A 1 360 ? -34.56964 9.24571 -3.81562 1.000 24.43880 355 GLY B O 1
ATOM 5339 N N . THR A 1 361 ? -33.97636 7.59935 -5.22936 1.000 20.99513 356 THR B N 1
ATOM 5340 C CA . THR A 1 361 ? -35.25772 7.63369 -5.92436 1.000 28.50481 356 THR B CA 1
ATOM 5341 C C . THR A 1 361 ? -36.41140 7.30302 -4.98236 1.000 27.38927 356 THR B C 1
ATOM 5342 O O . THR A 1 361 ? -37.47803 7.92121 -5.05952 1.000 24.89434 356 THR B O 1
ATOM 5353 N N . ALA A 1 362 ? -36.22368 6.32678 -4.09414 1.000 21.89803 357 ALA B N 1
ATOM 5354 C CA . ALA A 1 362 ? -37.27743 5.98632 -3.13927 1.000 22.66569 357 ALA B CA 1
ATOM 5355 C C . ALA A 1 362 ? -37.60234 7.16473 -2.22745 1.000 22.49407 357 ALA B C 1
ATOM 5356 O O . ALA A 1 362 ? -38.77866 7.48775 -1.99363 1.000 23.89600 357 ALA B O 1
ATOM 5363 N N . ALA A 1 363 ? -36.56852 7.80136 -1.68148 1.000 19.47084 358 ALA B N 1
ATOM 5364 C CA . ALA A 1 363 ? -36.78834 8.99459 -0.87498 1.000 22.05773 358 ALA B CA 1
ATOM 5365 C C . ALA A 1 363 ? -37.53273 10.06612 -1.66681 1.000 22.64801 358 ALA B C 1
ATOM 5366 O O . ALA A 1 363 ? -38.43640 10.72178 -1.14431 1.000 20.84007 358 ALA B O 1
ATOM 5373 N N . MET A 1 364 ? -37.16053 10.26647 -2.92569 1.000 23.88182 359 MET B N 1
ATOM 5374 C CA . MET A 1 364 ? -37.87142 11.22865 -3.77236 1.000 26.16981 359 MET B CA 1
ATOM 5375 C C . MET A 1 364 ? -39.33910 10.85433 -3.94336 1.000 28.17401 359 MET B C 1
ATOM 5376 O O . MET A 1 364 ? -40.22335 11.71760 -3.92372 1.000 26.56379 359 MET B O 1
ATOM 5390 N N . LEU A 1 365 ? -39.61231 9.57741 -4.16595 1.000 23.45189 360 LEU B N 1
ATOM 5391 C CA . LEU A 1 365 ? -40.99315 9.14760 -4.31717 1.000 24.13870 360 LEU B CA 1
ATOM 5392 C C . LEU A 1 365 ? -41.81377 9.43508 -3.06881 1.000 23.03291 360 LEU B C 1
ATOM 5393 O O . LEU A 1 365 ? -43.01680 9.69291 -3.16557 1.000 23.21889 360 LEU B O 1
ATOM 5409 N N . LEU A 1 366 ? -41.20230 9.31743 -1.88762 1.000 24.70885 361 LEU B N 1
ATOM 5410 C CA . LEU A 1 366 ? -41.88720 9.68622 -0.65517 1.000 22.35039 361 LEU B CA 1
ATOM 5411 C C . LEU A 1 366 ? -42.12297 11.18619 -0.52812 1.000 23.01248 361 LEU B C 1
ATOM 5412 O O . LEU A 1 366 ? -42.93272 11.60273 0.31104 1.000 23.13877 361 LEU B O 1
ATOM 5428 N N . GLY A 1 367 ? -41.43022 12.00200 -1.31215 1.000 24.96250 362 GLY B N 1
ATOM 5429 C CA . GLY A 1 367 ? -41.57684 13.43854 -1.24074 1.000 30.62476 362 GLY B CA 1
ATOM 5430 C C . GLY A 1 367 ? -40.49105 14.17307 -0.48272 1.000 27.11726 362 GLY B C 1
ATOM 5431 O O . GLY A 1 367 ? -40.70872 15.32910 -0.09307 1.000 23.81411 362 GLY B O 1
ATOM 5435 N N . ALA A 1 368 ? -39.33265 13.55304 -0.27113 1.000 20.89786 363 ALA B N 1
ATOM 5436 C CA . ALA A 1 368 ? -38.26284 14.19381 0.48683 1.000 25.63553 363 ALA B CA 1
ATOM 5437 C C . ALA A 1 368 ? -37.49474 15.24896 -0.30538 1.000 31.95911 363 ALA B C 1
ATOM 5438 O O . ALA A 1 368 ? -36.67641 15.96492 0.27998 1.000 39.00973 363 ALA B O 1
ATOM 5445 N N . GLY A 1 369 ? -37.73467 15.37713 -1.61109 1.000 37.33094 364 GLY B N 1
ATOM 5446 C CA . GLY A 1 369 ? -36.96674 16.28037 -2.43573 1.000 46.06579 364 GLY B CA 1
ATOM 5447 C C . GLY A 1 369 ? -37.85462 17.20507 -3.24963 1.000 52.18768 364 GLY B C 1
ATOM 5448 O O . GLY A 1 369 ? -39.07398 17.02801 -3.33712 1.000 56.32369 364 GLY B O 1
ATOM 5452 N N . ARG A 1 370 ? -37.20722 18.19491 -3.85735 1.000 55.83035 365 ARG B N 1
ATOM 5453 C CA . ARG A 1 370 ? -37.87767 19.19075 -4.68051 1.000 71.31987 365 ARG B CA 1
ATOM 5454 C C . ARG A 1 370 ? -37.65932 18.86034 -6.15203 1.000 73.97849 365 ARG B C 1
ATOM 5455 O O . ARG A 1 370 ? -36.58162 18.39697 -6.54043 1.000 73.00337 365 ARG B O 1
ATOM 5476 N N . ALA A 1 371 ? -38.69246 19.09088 -6.96578 1.000 78.43082 366 ALA B N 1
ATOM 5477 C CA . ALA A 1 371 ? -38.65818 18.82302 -8.40347 1.000 79.67691 366 ALA B CA 1
ATOM 5478 C C . ALA A 1 371 ? -38.95434 20.05202 -9.24852 1.000 82.58934 366 ALA B C 1
ATOM 5479 O O . ALA A 1 371 ? -38.30807 20.25453 -10.28091 1.000 84.42277 366 ALA B O 1
ATOM 5486 N N . THR A 1 372 ? -39.91053 20.88068 -8.83688 1.000 84.43882 367 THR B N 1
ATOM 5487 C CA . THR A 1 372 ? -40.14677 22.18320 -9.44292 1.000 89.62146 367 THR B CA 1
ATOM 5488 C C . THR A 1 372 ? -39.40381 23.24831 -8.63770 1.000 87.61568 367 THR B C 1
ATOM 5489 O O . THR A 1 372 ? -39.22860 23.12079 -7.42200 1.000 78.73553 367 THR B O 1
ATOM 5500 N N . LYS A 1 373 ? -38.93691 24.28497 -9.33812 1.000 90.03842 368 LYS B N 1
ATOM 5501 C CA . LYS A 1 373 ? -38.12591 25.34094 -8.73821 1.000 86.81970 368 LYS B CA 1
ATOM 5502 C C . LYS A 1 373 ? -38.53890 25.62534 -7.29760 1.000 84.96691 368 LYS B C 1
ATOM 5503 O O . LYS A 1 373 ? -37.69736 25.64580 -6.39304 1.000 78.95607 368 LYS B O 1
ATOM 5522 N N . GLU A 1 374 ? -39.83095 25.83719 -7.07407 1.000 85.36853 369 GLU B N 1
ATOM 5523 C CA . GLU A 1 374 ? -40.38408 26.01532 -5.73695 1.000 86.40460 369 GLU B CA 1
ATOM 5524 C C . GLU A 1 374 ? -41.50348 24.99166 -5.58184 1.000 83.96062 369 GLU B C 1
ATOM 5525 O O . GLU A 1 374 ? -42.59460 25.15990 -6.13618 1.000 83.90663 369 GLU B O 1
ATOM 5537 N N . ALA A 1 375 ? -41.20450 23.91944 -4.85973 1.000 78.39485 370 ALA B N 1
ATOM 5538 C CA . ALA A 1 375 ? -42.19110 23.01903 -4.29072 1.000 73.16284 370 ALA B CA 1
ATOM 5539 C C . ALA A 1 375 ? -42.10346 23.15195 -2.77619 1.000 60.57165 370 ALA B C 1
ATOM 5540 O O . ALA A 1 375 ? -41.05041 23.50163 -2.23347 1.000 58.42778 370 ALA B O 1
ATOM 5547 N N . THR A 1 376 ? -43.21669 22.91322 -2.09384 1.000 56.50732 371 THR B N 1
ATOM 5548 C CA . THR A 1 376 ? -43.19670 22.79268 -0.64365 1.000 48.33780 371 THR B CA 1
ATOM 5549 C C . THR A 1 376 ? -42.95448 21.32493 -0.30293 1.000 41.44288 371 THR B C 1
ATOM 5550 O O . THR A 1 376 ? -43.59593 20.43344 -0.87067 1.000 40.13439 371 THR B O 1
ATOM 5561 N N . ILE A 1 377 ? -42.00206 21.08130 0.59580 1.000 37.24392 372 ILE B N 1
ATOM 5562 C CA . ILE A 1 377 ? -41.53552 19.73918 0.93272 1.000 32.75236 372 ILE B CA 1
ATOM 5563 C C . ILE A 1 377 ? -42.05183 19.37536 2.31742 1.000 25.64103 372 ILE B C 1
ATOM 5564 O O . ILE A 1 377 ? -41.95186 20.17916 3.25335 1.000 32.97813 372 ILE B O 1
ATOM 5580 N N . ASP A 1 378 ? -42.57536 18.15985 2.45555 1.000 24.59239 373 ASP B N 1
ATOM 5581 C CA . ASP A 1 378 ? -42.89490 17.60044 3.76951 1.000 21.37712 373 ASP B CA 1
ATOM 5582 C C . ASP A 1 378 ? -41.58452 17.14444 4.41537 1.000 22.37181 373 ASP B C 1
ATOM 5583 O O . ASP A 1 378 ? -41.03011 16.10053 4.05705 1.000 20.18560 373 ASP B O 1
ATOM 5592 N N . LEU A 1 379 ? -41.09350 17.91094 5.38483 1.000 21.24290 374 LEU B N 1
ATOM 5593 C CA . LEU A 1 379 ? -39.79453 17.62118 5.98517 1.000 20.45181 374 LEU B CA 1
ATOM 5594 C C . LEU A 1 379 ? -39.79476 16.38311 6.87298 1.000 19.23408 374 LEU B C 1
ATOM 5595 O O . LEU A 1 379 ? -38.72362 15.98694 7.35021 1.000 22.82740 374 LEU B O 1
ATOM 5611 N N . SER A 1 380 ? -40.94500 15.74706 7.10039 1.000 19.65849 375 SER B N 1
ATOM 5612 C CA . SER A 1 380 ? -40.97616 14.61540 8.01618 1.000 20.47649 375 SER B CA 1
ATOM 5613 C C . SER A 1 380 ? -40.62466 13.29079 7.36199 1.000 21.13380 375 SER B C 1
ATOM 5614 O O . SER A 1 380 ? -40.29670 12.32696 8.08302 1.000 21.24030 375 SER B O 1
ATOM 5622 N N . VAL A 1 381 ? -40.68891 13.19498 6.04324 1.000 18.96212 376 VAL B N 1
ATOM 5623 C CA . VAL A 1 381 ? -40.69031 11.88596 5.38840 1.000 16.60549 376 VAL B CA 1
ATOM 5624 C C . VAL A 1 381 ? -39.27417 11.50505 4.98320 1.000 22.03290 376 VAL B C 1
ATOM 5625 O O . VAL A 1 381 ? -38.35990 12.33335 4.96405 1.000 17.37977 376 VAL B O 1
ATOM 5638 N N . GLY A 1 382 ? -39.11029 10.23097 4.62807 1.000 19.15442 377 GLY B N 1
ATOM 5639 C CA . GLY A 1 382 ? -37.82665 9.72968 4.18784 1.000 16.81408 377 GLY B CA 1
ATOM 5640 C C . GLY A 1 382 ? -37.60886 8.31399 4.67711 1.000 19.67618 377 GLY B C 1
ATOM 5641 O O . GLY A 1 382 ? -38.57146 7.55988 4.87767 1.000 22.78670 377 GLY B O 1
ATOM 5645 N N . LEU A 1 383 ? -36.35616 7.92800 4.90483 1.000 20.13694 378 LEU B N 1
ATOM 5646 C CA . LEU A 1 383 ? -36.09096 6.55254 5.30451 1.000 19.16682 378 LEU B CA 1
ATOM 5647 C C . LEU A 1 383 ? -34.87543 6.48994 6.21159 1.000 18.62853 378 LEU B C 1
ATOM 5648 O O . LEU A 1 383 ? -34.02998 7.38079 6.20131 1.000 17.64631 378 LEU B O 1
ATOM 5664 N N . VAL A 1 384 ? -34.82649 5.44660 7.03418 1.000 19.68521 379 VAL B N 1
ATOM 5665 C CA . VAL A 1 384 ? -33.65764 5.16006 7.87305 1.000 23.52548 379 VAL B CA 1
ATOM 5666 C C . VAL A 1 384 ? -33.22435 3.72180 7.60711 1.000 22.68513 379 VAL B C 1
ATOM 5667 O O . VAL A 1 384 ? -33.89576 2.77806 8.03701 1.000 18.95508 379 VAL B O 1
ATOM 5680 N N . LEU A 1 385 ? -32.11267 3.55901 6.89002 1.000 21.69174 380 LEU B N 1
ATOM 5681 C CA . LEU A 1 385 ? -31.50790 2.24567 6.71404 1.000 20.84768 380 LEU B CA 1
ATOM 5682 C C . LEU A 1 385 ? -31.03461 1.70489 8.05944 1.000 21.38002 380 LEU B C 1
ATOM 5683 O O . LEU A 1 385 ? -30.55292 2.45547 8.91348 1.000 21.92052 380 LEU B O 1
ATOM 5699 N N . HIS A 1 386 ? -31.15328 0.39472 8.24684 1.000 21.80787 381 HIS B N 1
ATOM 5700 C CA . HIS A 1 386 ? -30.62634 -0.24332 9.44549 1.000 25.27639 381 HIS B CA 1
ATOM 5701 C C . HIS A 1 386 ? -29.51285 -1.23814 9.18144 1.000 24.95195 381 HIS B C 1
ATOM 5702 O O . HIS A 1 386 ? -28.93334 -1.75202 10.14130 1.000 28.94338 381 HIS B O 1
ATOM 5716 N N . LYS A 1 387 ? -29.21663 -1.54119 7.92770 1.000 22.23425 382 LYS B N 1
ATOM 5717 C CA . LYS A 1 387 ? -28.13465 -2.44428 7.56800 1.000 22.52059 382 LYS B CA 1
ATOM 5718 C C . LYS A 1 387 ? -27.29410 -1.77258 6.49760 1.000 26.85485 382 LYS B C 1
ATOM 5719 O O . LYS A 1 387 ? -27.83966 -1.21490 5.54230 1.000 33.66312 382 LYS B O 1
ATOM 5738 N N . LYS A 1 388 ? -25.98034 -1.81693 6.65709 1.000 21.62807 383 LYS B N 1
ATOM 5739 C CA . LYS A 1 388 ? -25.06190 -1.31692 5.64944 1.000 21.12326 383 LYS B CA 1
ATOM 5740 C C . LYS A 1 388 ? -24.23617 -2.47961 5.10390 1.000 22.75675 383 LYS B C 1
ATOM 5741 O O . LYS A 1 388 ? -24.27816 -3.60091 5.61775 1.000 18.90912 383 LYS B O 1
ATOM 5760 N N . VAL A 1 389 ? -23.49768 -2.20130 4.02710 1.000 19.70786 384 VAL B N 1
ATOM 5761 C CA . VAL A 1 389 ? -22.72675 -3.24085 3.35804 1.000 19.68091 384 VAL B CA 1
ATOM 5762 C C . VAL A 1 389 ? -21.77194 -3.87481 4.35933 1.000 19.30236 384 VAL B C 1
ATOM 5763 O O . VAL A 1 389 ? -21.08484 -3.17858 5.11959 1.000 20.71075 384 VAL B O 1
ATOM 5776 N N . GLY A 1 390 ? -21.73924 -5.20661 4.37924 1.000 23.79537 385 GLY B N 1
ATOM 5777 C CA . GLY A 1 390 ? -20.94893 -5.96492 5.32768 1.000 21.91311 385 GLY B CA 1
ATOM 5778 C C . GLY A 1 390 ? -21.72017 -6.49324 6.52223 1.000 23.35904 385 GLY B C 1
ATOM 5779 O O . GLY A 1 390 ? -21.22951 -7.40295 7.20305 1.000 25.12123 385 GLY B O 1
ATOM 5783 N N . ASP A 1 391 ? -22.90321 -5.95243 6.80264 1.000 21.59019 386 ASP B N 1
ATOM 5784 C CA . ASP A 1 391 ? -23.67969 -6.38091 7.96042 1.000 19.98780 386 ASP B CA 1
ATOM 5785 C C . ASP A 1 391 ? -24.34749 -7.73209 7.70590 1.000 20.55910 386 ASP B C 1
ATOM 5786 O O . ASP A 1 391 ? -24.77451 -8.03910 6.58910 1.000 23.46622 386 ASP B O 1
ATOM 5795 N N . ALA A 1 392 ? -24.47491 -8.52344 8.77055 1.000 23.55806 387 ALA B N 1
ATOM 5796 C CA . ALA A 1 392 ? -25.22872 -9.76957 8.71488 1.000 24.62355 387 ALA B CA 1
ATOM 5797 C C . ALA A 1 392 ? -26.71211 -9.47080 8.87051 1.000 22.79598 387 ALA B C 1
ATOM 5798 O O . ALA A 1 392 ? -27.09249 -8.56067 9.60627 1.000 24.63404 387 ALA B O 1
ATOM 5805 N N . VAL A 1 393 ? -27.55251 -10.21985 8.16219 1.000 23.97204 388 VAL B N 1
ATOM 5806 C CA . VAL A 1 393 ? -28.99499 -10.02384 8.24162 1.000 23.72812 388 VAL B CA 1
ATOM 5807 C C . VAL A 1 393 ? -29.69242 -11.37034 8.41578 1.000 27.95748 388 VAL B C 1
ATOM 5808 O O . VAL A 1 393 ? -29.28437 -12.38209 7.83011 1.000 23.37415 388 VAL B O 1
ATOM 5821 N N . LYS A 1 394 ? -30.75705 -11.36398 9.21451 1.000 25.56417 389 LYS B N 1
ATOM 5822 C CA . LYS A 1 394 ? -31.63782 -12.50606 9.41254 1.000 32.38018 389 LYS B CA 1
ATOM 5823 C C . LYS A 1 394 ? -32.96410 -12.23937 8.71345 1.000 30.56625 389 LYS B C 1
ATOM 5824 O O . LYS A 1 394 ? -33.46859 -11.10908 8.72616 1.000 27.60580 389 LYS B O 1
ATOM 5843 N N . LYS A 1 395 ? -33.52557 -13.28207 8.10866 1.000 26.28880 390 LYS B N 1
ATOM 5844 C CA . LYS A 1 395 ? -34.86001 -13.18685 7.53497 1.000 27.32642 390 LYS B CA 1
ATOM 5845 C C . LYS A 1 395 ? -35.83279 -12.58661 8.54176 1.000 26.17737 390 LYS B C 1
ATOM 5846 O O . LYS A 1 395 ? -35.88158 -13.00480 9.70289 1.000 26.38992 390 LYS B O 1
ATOM 5865 N N . GLY A 1 396 ? -36.61100 -11.60221 8.09066 1.000 22.76465 391 GLY B N 1
ATOM 5866 C CA . GLY A 1 396 ? -37.58035 -10.93868 8.92941 1.000 21.58417 391 GLY B CA 1
ATOM 5867 C C . GLY A 1 396 ? -37.06745 -9.71579 9.65549 1.000 28.50197 391 GLY B C 1
ATOM 5868 O O . GLY A 1 396 ? -37.87809 -8.94541 10.19187 1.000 28.78345 391 GLY B O 1
ATOM 5872 N N . GLU A 1 397 ? -35.75527 -9.51332 9.68949 1.000 22.03449 392 GLU B N 1
ATOM 5873 C CA . GLU A 1 397 ? -35.17106 -8.33326 10.30788 1.000 24.04458 392 GLU B CA 1
ATOM 5874 C C . GLU A 1 397 ? -35.44523 -7.09629 9.46028 1.000 23.31888 392 GLU B C 1
ATOM 5875 O O . GLU A 1 397 ? -35.49640 -7.16335 8.23344 1.000 22.92821 392 GLU B O 1
ATOM 5887 N N . SER A 1 398 ? -35.60651 -5.95287 10.12288 1.000 22.81228 393 SER B N 1
ATOM 5888 C CA . SER A 1 398 ? -35.89567 -4.71670 9.40074 1.000 26.35011 393 SER B CA 1
ATOM 5889 C C . SER A 1 398 ? -34.64098 -4.21546 8.69307 1.000 24.49342 393 SER B C 1
ATOM 5890 O O . SER A 1 398 ? -33.64149 -3.89766 9.34064 1.000 22.32877 393 SER B O 1
ATOM 5898 N N . LEU A 1 399 ? -34.69056 -4.14364 7.36478 1.000 22.13688 394 LEU B N 1
ATOM 5899 C CA . LEU A 1 399 ? -33.59827 -3.55729 6.60122 1.000 21.29888 394 LEU B CA 1
ATOM 5900 C C . LEU A 1 399 ? -33.65498 -2.03421 6.60123 1.000 19.63030 394 LEU B C 1
ATOM 5901 O O . LEU A 1 399 ? -32.60944 -1.38463 6.54069 1.000 19.82511 394 LEU B O 1
ATOM 5917 N N . VAL A 1 400 ? -34.85234 -1.45005 6.67521 1.000 19.42784 395 VAL B N 1
ATOM 5918 C CA . VAL A 1 400 ? -35.01858 -0.00396 6.59489 1.000 21.87279 395 VAL B CA 1
ATOM 5919 C C . VAL A 1 400 ? -36.40270 0.34413 7.12228 1.000 20.39723 395 VAL B C 1
ATOM 5920 O O . VAL A 1 400 ? -37.35355 -0.41630 6.95579 1.000 20.85131 395 VAL B O 1
ATOM 5933 N N . THR A 1 401 ? -36.50460 1.49011 7.77764 1.000 19.61808 396 THR B N 1
ATOM 5934 C CA . THR A 1 401 ? -37.79084 2.04329 8.17739 1.000 23.26537 396 THR B CA 1
ATOM 5935 C C . THR A 1 401 ? -38.19316 3.12834 7.18583 1.000 19.33866 396 THR B C 1
ATOM 5936 O O . THR A 1 401 ? -37.39298 4.01761 6.87169 1.000 18.89623 396 THR B O 1
ATOM 5947 N N . ILE A 1 402 ? -39.42571 3.04008 6.68686 1.000 18.93131 397 ILE B N 1
ATOM 5948 C CA . ILE A 1 402 ? -39.97453 4.00111 5.73379 1.000 19.41485 397 ILE B CA 1
ATOM 5949 C C . ILE A 1 402 ? -40.90592 4.94216 6.48751 1.000 21.41167 397 ILE B C 1
ATOM 5950 O O . ILE A 1 402 ? -41.85608 4.49113 7.13874 1.000 20.40729 397 ILE B O 1
ATOM 5966 N N . TYR A 1 403 ? -40.62597 6.24360 6.40530 1.000 19.19938 398 TYR B N 1
ATOM 5967 C CA . TYR A 1 403 ? -41.40511 7.31276 7.02231 1.000 19.89169 398 TYR B CA 1
ATOM 5968 C C . TYR A 1 403 ? -42.19609 8.02088 5.92757 1.000 20.64292 398 TYR B C 1
ATOM 5969 O O . TYR A 1 403 ? -41.59984 8.62809 5.02827 1.000 17.43673 398 TYR B O 1
ATOM 5987 N N . SER A 1 404 ? -43.52802 7.97494 6.01921 1.000 21.22351 399 SER B N 1
ATOM 5988 C CA . SER A 1 404 ? -44.38144 8.49419 4.95531 1.000 22.50512 399 SER B CA 1
ATOM 5989 C C . SER A 1 404 ? -45.54386 9.30258 5.52023 1.000 18.97182 399 SER B C 1
ATOM 5990 O O . SER A 1 404 ? -45.91210 9.17003 6.69449 1.000 19.43852 399 SER B O 1
ATOM 5998 N N . ASN A 1 405 ? -46.12479 10.15080 4.66082 1.000 21.57081 400 ASN B N 1
ATOM 5999 C CA . ASN A 1 405 ? -47.30394 10.93033 5.03389 1.000 23.06665 400 ASN B CA 1
ATOM 6000 C C . ASN A 1 405 ? -48.61058 10.28942 4.57812 1.000 21.51296 400 ASN B C 1
ATOM 6001 O O . ASN A 1 405 ? -49.68252 10.80853 4.90511 1.000 24.37048 400 ASN B O 1
ATOM 6012 N N . THR A 1 406 ? -48.55040 9.16597 3.86605 1.000 21.05874 401 THR B N 1
ATOM 6013 C CA . THR A 1 406 ? -49.70768 8.32354 3.61073 1.000 23.14890 401 THR B CA 1
ATOM 6014 C C . THR A 1 406 ? -49.26318 6.87414 3.71472 1.000 26.15645 401 THR B C 1
ATOM 6015 O O . THR A 1 406 ? -48.06827 6.57636 3.77944 1.000 22.09633 401 THR B O 1
ATOM 6026 N N . GLU A 1 407 ? -50.22372 5.95374 3.68530 1.000 22.28286 402 GLU B N 1
ATOM 6027 C CA . GLU A 1 407 ? -49.87764 4.53789 3.65884 1.000 23.28843 402 GLU B CA 1
ATOM 6028 C C . GLU A 1 407 ? -49.75090 3.97028 2.24332 1.000 24.45420 402 GLU B C 1
ATOM 6029 O O . GLU A 1 407 ? -49.49288 2.77167 2.09225 1.000 27.53307 402 GLU B O 1
ATOM 6041 N N . ASN A 1 408 ? -49.88589 4.79431 1.20392 1.000 20.21921 403 ASN B N 1
ATOM 6042 C CA . ASN A 1 408 ? -49.83896 4.31365 -0.18008 1.000 25.40071 403 ASN B CA 1
ATOM 6043 C C . ASN A 1 408 ? -48.39567 4.36206 -0.68310 1.000 25.81537 403 ASN B C 1
ATOM 6044 O O . ASN A 1 408 ? -48.00155 5.23644 -1.45840 1.000 30.44299 403 ASN B O 1
ATOM 6055 N N . ILE A 1 409 ? -47.59760 3.37927 -0.24993 1.000 24.56687 404 ILE B N 1
ATOM 6056 C CA . ILE A 1 409 ? -46.16822 3.38464 -0.54862 1.000 24.49540 404 ILE B CA 1
ATOM 6057 C C . ILE A 1 409 ? -45.67382 2.05977 -1.11830 1.000 21.17592 404 ILE B C 1
ATOM 6058 O O . ILE A 1 409 ? -44.50507 1.69659 -0.94420 1.000 22.98593 404 ILE B O 1
ATOM 6074 N N . GLU A 1 410 ? -46.54132 1.33228 -1.81434 1.000 24.44926 405 GLU B N 1
ATOM 6075 C CA . GLU A 1 410 ? -46.13280 0.04929 -2.38348 1.000 24.91357 405 GLU B CA 1
ATOM 6076 C C . GLU A 1 410 ? -44.93992 0.20254 -3.32698 1.000 24.16050 405 GLU B C 1
ATOM 6077 O O . GLU A 1 410 ? -44.02851 -0.64524 -3.33794 1.000 23.92309 405 GLU B O 1
ATOM 6089 N N . GLU A 1 411 ? -44.90959 1.29074 -4.10479 1.000 19.62870 406 GLU B N 1
ATOM 6090 C CA . GLU A 1 411 ? -43.81919 1.50053 -5.05818 1.000 21.58250 406 GLU B CA 1
ATOM 6091 C C . GLU A 1 411 ? -42.49900 1.77104 -4.33738 1.000 21.58491 406 GLU B C 1
ATOM 6092 O O . GLU A 1 411 ? -41.43140 1.31885 -4.77493 1.000 22.62624 406 GLU B O 1
ATOM 6104 N N . VAL A 1 412 ? -42.56078 2.49152 -3.21953 1.000 20.62437 407 VAL B N 1
ATOM 6105 C CA . VAL A 1 412 ? -41.37948 2.72798 -2.40174 1.000 19.48708 407 VAL B CA 1
ATOM 6106 C C . VAL A 1 412 ? -40.86581 1.41474 -1.82125 1.000 22.62321 407 VAL B C 1
ATOM 6107 O O . VAL A 1 412 ? -39.65682 1.13498 -1.84325 1.000 24.20439 407 VAL B O 1
ATOM 6120 N N . LYS A 1 413 ? -41.77247 0.60223 -1.26109 1.000 22.23852 408 LYS B N 1
ATOM 6121 C CA . LYS A 1 413 ? -41.36669 -0.69022 -0.71557 1.000 22.33093 408 LYS B CA 1
ATOM 6122 C C . LYS A 1 413 ? -40.64898 -1.52163 -1.76946 1.000 25.19383 408 LYS B C 1
ATOM 6123 O O . LYS A 1 413 ? -39.58493 -2.10172 -1.50291 1.000 23.68470 408 LYS B O 1
ATOM 6142 N N . GLN A 1 414 ? -41.22360 -1.60041 -2.97587 1.000 22.02028 409 GLN B N 1
ATOM 6143 C CA . GLN A 1 414 ? -40.63516 -2.43797 -4.01908 1.000 27.36352 409 GLN B CA 1
ATOM 6144 C C . GLN A 1 414 ? -39.26536 -1.92453 -4.45278 1.000 22.28562 409 GLN B C 1
ATOM 6145 O O . GLN A 1 414 ? -38.31988 -2.71051 -4.61109 1.000 22.70995 409 GLN B O 1
ATOM 6159 N N . LYS A 1 415 ? -39.13127 -0.60990 -4.63930 1.000 24.37691 410 LYS B N 1
ATOM 6160 C CA . LYS A 1 415 ? -37.83690 -0.05446 -5.02583 1.000 23.88786 410 LYS B CA 1
ATOM 6161 C C . LYS A 1 415 ? -36.78122 -0.29632 -3.95123 1.000 22.86496 410 LYS B C 1
ATOM 6162 O O . LYS A 1 415 ? -35.64706 -0.69481 -4.25851 1.000 20.60094 410 LYS B O 1
ATOM 6181 N N . LEU A 1 416 ? -37.13611 -0.09294 -2.67726 1.000 23.05578 411 LEU B N 1
ATOM 6182 C CA . LEU A 1 416 ? -36.15217 -0.31048 -1.61724 1.000 24.09829 411 LEU B CA 1
ATOM 6183 C C . LEU A 1 416 ? -35.79264 -1.78576 -1.48146 1.000 23.93748 411 LEU B C 1
ATOM 6184 O O . LEU A 1 416 ? -34.62143 -2.12741 -1.28173 1.000 20.26173 411 LEU B O 1
ATOM 6200 N N . ALA A 1 417 ? -36.77726 -2.67465 -1.59424 1.000 23.45681 412 ALA B N 1
ATOM 6201 C CA . ALA A 1 417 ? -36.49432 -4.09771 -1.49539 1.000 21.39057 412 ALA B CA 1
ATOM 6202 C C . ALA A 1 417 ? -35.52688 -4.52696 -2.58547 1.000 25.62785 412 ALA B C 1
ATOM 6203 O O . ALA A 1 417 ? -34.61044 -5.32003 -2.33580 1.000 24.14749 412 ALA B O 1
ATOM 6210 N N . LYS A 1 418 ? -35.71002 -4.00532 -3.80162 1.000 22.50526 413 LYS B N 1
ATOM 6211 C CA . LYS A 1 418 ? -34.82232 -4.36056 -4.90194 1.000 21.95862 413 LYS B CA 1
ATOM 6212 C C . LYS A 1 418 ? -33.45043 -3.70576 -4.77464 1.000 22.01267 413 LYS B C 1
ATOM 6213 O O . LYS A 1 418 ? -32.47663 -4.21276 -5.34300 1.000 22.47253 413 LYS B O 1
ATOM 6232 N N . SER A 1 419 ? -33.34680 -2.59572 -4.04204 1.000 22.58810 414 SER B N 1
ATOM 6233 C CA . SER A 1 419 ? -32.07095 -1.89791 -3.94004 1.000 20.93003 414 SER B CA 1
ATOM 6234 C C . SER A 1 419 ? -31.10216 -2.51737 -2.92955 1.000 22.21443 414 SER B C 1
ATOM 6235 O O . SER A 1 419 ? -29.90846 -2.18065 -2.95516 1.000 19.18971 414 SER B O 1
ATOM 6243 N N . ILE A 1 420 ? -31.57250 -3.38584 -2.03497 1.000 18.95290 415 ILE B N 1
ATOM 6244 C CA . ILE A 1 420 ? -30.73695 -3.96071 -0.98515 1.000 19.99638 415 ILE B CA 1
ATOM 6245 C C . ILE A 1 420 ? -30.42476 -5.39645 -1.37812 1.000 21.14750 415 ILE B C 1
ATOM 6246 O O . ILE A 1 420 ? -31.29398 -6.27991 -1.34293 1.000 23.11902 415 ILE B O 1
ATOM 6262 N N . ARG A 1 421 ? -29.16979 -5.61852 -1.75517 1.000 21.49134 416 ARG B N 1
ATOM 6263 C CA . ARG A 1 421 ? -28.71785 -6.86972 -2.34675 1.000 21.77337 416 ARG B CA 1
ATOM 6264 C C . ARG A 1 421 ? -27.98342 -7.68898 -1.29911 1.000 29.16388 416 ARG B C 1
ATOM 6265 O O . ARG A 1 421 ? -27.08327 -7.17945 -0.62197 1.000 22.36410 416 ARG B O 1
ATOM 6286 N N . LEU A 1 422 ? -28.37497 -8.94775 -1.16769 1.000 25.47138 417 LEU B N 1
ATOM 6287 C CA . LEU A 1 422 ? -27.79933 -9.84526 -0.18537 1.000 27.86997 417 LEU B CA 1
ATOM 6288 C C . LEU A 1 422 ? -26.95952 -10.90040 -0.88212 1.000 33.87068 417 LEU B C 1
ATOM 6289 O O . LEU A 1 422 ? -27.28316 -11.33948 -1.98866 1.000 31.29398 417 LEU B O 1
ATOM 6305 N N . SER A 1 423 ? -25.85852 -11.26544 -0.24232 1.000 30.84962 418 SER B N 1
ATOM 6306 C CA . SER A 1 423 ? -25.05755 -12.41510 -0.61504 1.000 32.37004 418 SER B CA 1
ATOM 6307 C C . SER A 1 423 ? -25.20672 -13.46493 0.47569 1.000 34.17024 418 SER B C 1
ATOM 6308 O O . SER A 1 423 ? -25.45511 -13.14043 1.64117 1.000 27.81035 418 SER B O 1
ATOM 6316 N N . SER A 1 424 ? -25.06308 -14.73116 0.09566 1.000 33.81167 419 SER B N 1
ATOM 6317 C CA . SER A 1 424 ? -25.18151 -15.79432 1.08533 1.000 35.28805 419 SER B CA 1
ATOM 6318 C C . SER A 1 424 ? -23.91876 -15.96342 1.92644 1.000 37.90754 419 SER B C 1
ATOM 6319 O O . SER A 1 424 ? -23.98413 -16.61271 2.97820 1.000 37.22400 419 SER B O 1
ATOM 6327 N N . ILE A 1 425 ? -22.79339 -15.39147 1.51045 1.000 34.32219 420 ILE B N 1
ATOM 6328 C CA . ILE A 1 425 ? -21.54205 -15.51308 2.25818 1.000 39.06220 420 ILE B CA 1
ATOM 6329 C C . ILE A 1 425 ? -21.08105 -14.11704 2.65426 1.000 31.12905 420 ILE B C 1
ATOM 6330 O O . ILE A 1 425 ? -21.50082 -13.11173 2.06014 1.000 30.39486 420 ILE B O 1
ATOM 6346 N N . PRO A 1 426 ? -20.19451 -14.01954 3.64235 1.000 30.36335 421 PRO B N 1
ATOM 6347 C CA . PRO A 1 426 ? -19.83121 -12.70091 4.18685 1.000 30.91571 421 PRO B CA 1
ATOM 6348 C C . PRO A 1 426 ? -19.16452 -11.78736 3.16246 1.000 33.51783 421 PRO B C 1
ATOM 6349 O O . PRO A 1 426 ? -18.49599 -12.23889 2.22803 1.000 30.99096 421 PRO B O 1
ATOM 6360 N N . VAL A 1 427 ? -19.34036 -10.47948 3.36591 1.000 31.74320 422 VAL B N 1
ATOM 6361 C CA . VAL A 1 427 ? -18.85175 -9.44446 2.46445 1.000 31.38073 422 VAL B CA 1
ATOM 6362 C C . VAL A 1 427 ? -18.00871 -8.46507 3.26225 1.000 31.34438 422 VAL B C 1
ATOM 6363 O O . VAL A 1 427 ? -18.33947 -8.15314 4.41388 1.000 30.07435 422 VAL B O 1
ATOM 6376 N N . ALA A 1 428 ? -16.95557 -7.93661 2.63940 1.000 31.12995 423 ALA B N 1
ATOM 6377 C CA . ALA A 1 428 ? -16.08825 -6.97954 3.31728 1.000 33.04243 423 ALA B CA 1
ATOM 6378 C C . ALA A 1 428 ? -16.69476 -5.58813 3.27538 1.000 39.93366 423 ALA B C 1
ATOM 6379 O O . ALA A 1 428 ? -17.45205 -5.25886 2.36385 1.000 33.49601 423 ALA B O 1
ATOM 6386 N N . LYS A 1 429 ? -16.36076 -4.78020 4.27531 1.000 37.46538 424 LYS B N 1
ATOM 6387 C CA . LYS A 1 429 ? -16.71408 -3.37019 4.26460 1.000 39.02364 424 LYS B CA 1
ATOM 6388 C C . LYS A 1 429 ? -15.95565 -2.69369 3.12932 1.000 31.97109 424 LYS B C 1
ATOM 6389 O O . LYS A 1 429 ? -14.79113 -3.02205 2.89528 1.000 30.57308 424 LYS B O 1
ATOM 6408 N N . PRO A 1 430 ? -16.57683 -1.78554 2.38458 1.000 35.16747 425 PRO B N 1
ATOM 6409 C CA . PRO A 1 430 ? -15.82927 -1.04435 1.35913 1.000 34.52895 425 PRO B CA 1
ATOM 6410 C C . PRO A 1 430 ? -14.93124 -0.02419 2.02598 1.000 30.67182 425 PRO B C 1
ATOM 6411 O O . PRO A 1 430 ? -15.11544 0.33899 3.18163 1.000 25.23549 425 PRO B O 1
ATOM 6422 N N . THR A 1 431 ? -13.95246 0.43978 1.28265 1.000 27.61601 426 THR B N 1
ATOM 6423 C CA . THR A 1 431 ? -13.08594 1.50851 1.75904 1.000 31.12308 426 THR B CA 1
ATOM 6424 C C . THR A 1 431 ? -13.84291 2.82936 1.71034 1.000 29.76532 426 THR B C 1
ATOM 6425 O O . THR A 1 431 ? -14.45604 3.16180 0.68998 1.000 32.72500 426 THR B O 1
ATOM 6436 N N . LEU A 1 432 ? -13.80140 3.58094 2.80950 1.000 24.44600 427 LEU B N 1
ATOM 6437 C CA . LEU A 1 432 ? -14.50992 4.85467 2.85883 1.000 29.36780 427 LEU B CA 1
ATOM 6438 C C . LEU A 1 432 ? -13.66219 5.98577 2.28904 1.000 24.67583 427 LEU B C 1
ATOM 6439 O O . LEU A 1 432 ? -14.10651 6.72494 1.41059 1.000 26.61655 427 LEU B O 1
ATOM 6455 N N . ILE A 1 433 ? -12.44427 6.12703 2.78127 1.000 27.80067 428 ILE B N 1
ATOM 6456 C CA . ILE A 1 433 ? -11.54100 7.19705 2.38454 1.000 27.51510 428 ILE B CA 1
ATOM 6457 C C . ILE A 1 433 ? -10.49220 6.57801 1.47083 1.000 31.86732 428 ILE B C 1
ATOM 6458 O O . ILE A 1 433 ? -9.67482 5.76584 1.91082 1.000 26.45876 428 ILE B O 1
ATOM 6474 N N . TYR A 1 434 ? -10.51051 6.94498 0.19303 1.000 24.49257 429 TYR B N 1
ATOM 6475 C CA . TYR A 1 434 ? -9.59713 6.31505 -0.75047 1.000 27.67764 429 TYR B CA 1
ATOM 6476 C C . TYR A 1 434 ? -8.22377 6.97220 -0.73225 1.000 31.50159 429 TYR B C 1
ATOM 6477 O O . TYR A 1 434 ? -7.20398 6.28180 -0.65750 1.000 36.71473 429 TYR B O 1
ATOM 6495 N N . GLU A 1 435 ? -8.17582 8.30067 -0.75396 1.000 29.77228 430 GLU B N 1
ATOM 6496 C CA . GLU A 1 435 ? -6.92097 9.00179 -0.97191 1.000 30.44514 430 GLU B CA 1
ATOM 6497 C C . GLU A 1 435 ? -7.18811 10.49502 -0.86408 1.000 29.11365 430 GLU B C 1
ATOM 6498 O O . GLU A 1 435 ? -8.32520 10.95500 -1.02014 1.000 27.64857 430 GLU B O 1
ATOM 6510 N N . THR A 1 436 ? -6.13153 11.23817 -0.55292 1.000 26.18204 431 THR B N 1
ATOM 6511 C CA . THR A 1 436 ? -6.17592 12.68950 -0.48327 1.000 28.03521 431 THR B CA 1
ATOM 6512 C C . THR A 1 436 ? -5.25314 13.26540 -1.54954 1.000 32.83859 431 THR B C 1
ATOM 6513 O O . THR A 1 436 ? -4.09947 12.84749 -1.67465 1.000 29.30605 431 THR B O 1
ATOM 6524 N N . ILE A 1 437 ? -5.77205 14.21871 -2.31329 1.000 30.49407 432 ILE B N 1
ATOM 6525 C CA . ILE A 1 437 ? -5.04998 14.89156 -3.38144 1.000 29.93733 432 ILE B CA 1
ATOM 6526 C C . ILE A 1 437 ? -4.77828 16.32097 -2.92989 1.000 30.27165 432 ILE B C 1
ATOM 6527 O O . ILE A 1 437 ? -5.70190 17.05122 -2.53414 1.000 24.76690 432 ILE B O 1
ATOM 6543 N N . SER A 1 438 ? -3.51072 16.71441 -2.96429 1.000 27.21087 433 SER B N 1
ATOM 6544 C CA . SER A 1 438 ? -3.14442 18.06737 -2.59951 1.000 29.13099 433 SER B CA 1
ATOM 6545 C C . SER A 1 438 ? -1.87840 18.51725 -3.32686 1.000 32.58216 433 SER B C 1
ATOM 6546 O O . SER A 1 438 ? -1.59323 19.71540 -3.35156 1.000 35.26057 433 SER B O 1
#

Foldseek 3Di:
DLLVLLVCLLVQHADDLVNLLVVLLCVLVVVQPLVSLLSSLVSCQVRNHDLNRLLSNLVSLQVSFAADDLVLQDFAFEEEDELDFFLQLLVVQQQLLLLLLPAAALAEEAFDQDLFTDPQLQLPLFPFFDADDDPVLSSVCCNVLSHAYHYDDTPGRSSLVVSCVSCVVNVSPPHLSNVLSSVLSRVRSHPHLAYEYEQEEDLRGPHDHDVSSVSSQQSNCSSCVVVNRHYKYWYFYVQDHPFFWGFRLRSSLQSLCLLLVRHDPLSVVVSLQSNLVSCVSRVSAVDSVRSSVVSVVCSPVNSSLVSSLSHQVSRTGDSCCSVVVVSRQAFPDKDFQWAQAWFFFAGQRRVLLSVLQVVLFRGHNPPDDDGRRHWHKTADHDGQDTHHTGHGRMMGGHNDPPRPVSSVSRNVRTDGDHDTDDDDGTTDDMDD